Protein 4QTT (pdb70)

Secondary structure (DSSP, 8-state):
-BHHHHTTB----GGGTT-GGGSS-EE-TTTPEEEE-TTS---HHHHHHHGGG--HHHHHHHHHHTT---S-SS-----SSGGG--HHHHHHHHHHHHHHTSEEEEEEEEE-TTT--EEEEETTEEE-----/----HHHHHHHHHHHHHHHHHHH-PPSS-EEEEET-TTSHHHHHHHHHH--EEEEEES-HHHHHHHHTTT-SSEEEE--GGG---B-TT-EEEEEEES-GGG---HHHHHHHHHHHHHHHEEEEEEEEEEE--SSHHHHHHHHHHHHHHT-EEEEEEESTT-TTT-EEEEEEE-/-BHHHHTTB----GGGTT-TTSSS-EE-TTT-EEEE-TTS---HHHHHHHGGGS-HHHHHHHHHHTT---S-SSPPP--SSGGG--HHHHHHHHHHHIIIIIEEEEEEEEE-TTT--EEEEETTEEE----GGG-/--HHHHHHHHHHHHHHHHHTPPSS-EEEEET-TTSHHHHHHHHHH--EEEEEES-HHHHHHHHHTT-SSEEEE--GGG---B-TT-EEEEEEES-TTT--HHHHHHHHHHHHHHHEEEEEEEEEEE----HHHHHHHHHHHHHHT-EEEEEEESTT-TTT-EEEEEEE--

Solvent-accessible surface area: 27752 Å² total

Structure (mmCIF, N/CA/C/O backbone):
data_4QTT
#
_entry.id   4QTT
#
_cell.length_a   74.420
_cell.length_b   53.880
_cell.length_c   83.760
_cell.angle_alpha   90.00
_cell.angle_beta   95.32
_cell.angle_gamma   90.00
#
_symmetry.space_group_name_H-M   'P 1 21 1'
#
loop_
_entity.id
_entity.type
_entity.pdbx_description
1 polymer 'Multifunctional methyltransferase subunit TRM112'
2 polymer 'Putative methyltransferase BUD23'
3 non-polymer 'ZINC ION'
4 non-polymer 1,2-ETHANEDIOL
5 non-polymer 'DODECAETHYLENE GLYCOL'
6 water water
#
loop_
_atom_site.group_PDB
_atom_site.id
_atom_site.type_symbol
_atom_site.label_atom_id
_atom_site.label_alt_id
_atom_site.label_comp_id
_atom_site.label_asym_id
_atom_site.label_entity_id
_atom_site.label_seq_id
_atom_site.pdbx_PDB_ins_code
_atom_site.Cartn_x
_atom_site.Cartn_y
_atom_site.Cartn_z
_atom_site.occupancy
_atom_site.B_iso_or_equiv
_atom_site.auth_seq_id
_atom_site.auth_comp_id
_atom_site.auth_asym_id
_atom_site.auth_atom_id
_atom_site.pdbx_PDB_model_num
ATOM 1 N N . MET A 1 1 ? -62.479 7.779 44.957 1.00 36.95 1 MET A N 1
ATOM 2 C CA . MET A 1 1 ? -62.512 8.126 43.532 1.00 39.37 1 MET A CA 1
ATOM 3 C C . MET A 1 1 ? -62.387 9.640 43.360 1.00 40.07 1 MET A C 1
ATOM 4 O O . MET A 1 1 ? -63.229 10.396 43.847 1.00 40.59 1 MET A O 1
ATOM 9 N N . LYS A 1 2 ? -61.337 10.077 42.669 1.00 36.97 2 LYS A N 1
ATOM 10 C CA . LYS A 1 2 ? -61.051 11.510 42.513 1.00 34.72 2 LYS A CA 1
ATOM 11 C C . LYS A 1 2 ? -62.103 12.228 41.676 1.00 31.83 2 LYS A C 1
ATOM 12 O O . LYS A 1 2 ? -62.716 11.638 40.776 1.00 31.82 2 LYS A O 1
ATOM 18 N N . PHE A 1 3 ? -62.308 13.513 41.955 1.00 33.33 3 PHE A N 1
ATOM 19 C CA . PHE A 1 3 ? -63.224 14.314 41.134 1.00 30.92 3 PHE A CA 1
ATOM 20 C C . PHE A 1 3 ? -62.850 14.221 39.643 1.00 29.38 3 PHE A C 1
ATOM 21 O O . PHE A 1 3 ? -63.728 14.116 38.784 1.00 33.03 3 PHE A O 1
ATOM 29 N N . LEU A 1 4 ? -61.553 14.219 39.336 1.00 32.12 4 LEU A N 1
ATOM 30 C CA . LEU A 1 4 ? -61.103 14.084 37.946 1.00 32.24 4 LEU A CA 1
ATOM 31 C C . LEU A 1 4 ? -61.751 12.883 37.253 1.00 29.99 4 LEU A C 1
ATOM 32 O O . LEU A 1 4 ? -62.229 12.981 36.102 1.00 29.40 4 LEU A O 1
ATOM 37 N N . THR A 1 5 ? -61.791 11.764 37.963 1.00 27.36 5 THR A N 1
ATOM 38 C CA . THR A 1 5 ? -62.363 10.531 37.420 1.00 31.46 5 THR A CA 1
ATOM 39 C C . THR A 1 5 ? -63.839 10.717 37.012 1.00 29.86 5 THR A C 1
ATOM 40 O O . THR A 1 5 ? -64.304 10.107 36.043 1.00 30.12 5 THR A O 1
ATOM 44 N N . THR A 1 6 ? -64.570 11.566 37.738 1.00 28.91 6 THR A N 1
ATOM 45 C CA . THR A 1 6 ? -65.977 11.831 37.394 1.00 34.63 6 THR A CA 1
ATOM 46 C C . THR A 1 6 ? -66.075 12.441 35.996 1.00 33.86 6 THR A C 1
ATOM 47 O O . THR A 1 6 ? -67.103 12.330 35.326 1.00 33.67 6 THR A O 1
ATOM 51 N N . ASN A 1 7 ? -64.991 13.071 35.552 1.00 28.51 7 ASN A N 1
ATOM 52 C CA . ASN A 1 7 ? -65.002 13.726 34.253 1.00 31.81 7 ASN A CA 1
ATOM 53 C C . ASN A 1 7 ? -64.678 12.793 33.093 1.00 31.49 7 ASN A C 1
ATOM 54 O O . ASN A 1 7 ? -64.624 13.224 31.927 1.00 29.35 7 ASN A O 1
ATOM 59 N N . PHE A 1 8 ? -64.472 11.510 33.387 1.00 28.53 8 PHE A N 1
ATOM 60 C CA . PHE A 1 8 ? -64.236 10.561 32.305 1.00 28.82 8 PHE A CA 1
ATOM 61 C C . PHE A 1 8 ? -65.060 9.285 32.425 1.00 29.08 8 PHE A C 1
ATOM 62 O O . PHE A 1 8 ? -65.325 8.627 31.416 1.00 27.60 8 PHE A O 1
ATOM 70 N N . LEU A 1 9 ? -65.450 8.933 33.649 1.00 28.54 9 LEU A N 1
ATOM 71 C CA . LEU A 1 9 ? -66.231 7.722 33.869 1.00 27.83 9 LEU A CA 1
ATOM 72 C C . LEU A 1 9 ? -67.652 7.871 33.315 1.00 29.44 9 LEU A C 1
ATOM 73 O O . LEU A 1 9 ? -68.343 8.859 33.601 1.00 31.40 9 LEU A O 1
ATOM 78 N N . LYS A 1 10 ? -68.072 6.884 32.534 1.00 28.76 10 LYS A N 1
ATOM 79 C CA . LYS A 1 10 ? -69.407 6.883 31.945 1.00 33.34 10 LYS A CA 1
ATOM 80 C C . LYS A 1 10 ? -70.131 5.610 32.346 1.00 36.49 10 LYS A C 1
ATOM 81 O O . LYS A 1 10 ? -69.546 4.737 33.006 1.00 32.72 10 LYS A O 1
ATOM 87 N N . CYS A 1 11 ? -71.393 5.480 31.942 1.00 34.96 11 CYS A N 1
ATOM 88 C CA . CYS A 1 11 ? -72.129 4.263 32.237 1.00 33.55 11 CYS A CA 1
ATOM 89 C C . CYS A 1 11 ? -71.526 3.056 31.538 1.00 32.83 11 CYS A C 1
ATOM 90 O O . CYS A 1 11 ? -71.169 3.100 30.345 1.00 37.12 11 CYS A O 1
ATOM 93 N N . SER A 1 12 ? -71.425 1.965 32.280 1.00 32.40 12 SER A N 1
ATOM 94 C CA . SER A 1 12 ? -70.832 0.743 31.747 1.00 34.37 12 SER A CA 1
ATOM 95 C C . SER A 1 12 ? -71.831 -0.083 30.947 1.00 38.28 12 SER A C 1
ATOM 96 O O . SER A 1 12 ? -71.449 -1.056 30.292 1.00 39.02 12 SER A O 1
ATOM 99 N N . VAL A 1 13 ? -73.110 0.285 31.011 1.00 39.07 13 VAL A N 1
ATOM 100 C CA . VAL A 1 13 ? -74.150 -0.505 30.346 1.00 37.68 13 VAL A CA 1
ATOM 101 C C . VAL A 1 13 ? -74.007 -0.353 28.847 1.00 39.73 13 VAL A C 1
ATOM 102 O O . VAL A 1 13 ? -73.951 0.775 28.340 1.00 37.42 13 VAL A O 1
ATOM 106 N N . LYS A 1 14 ? -73.940 -1.482 28.142 1.00 38.99 14 LYS A N 1
ATOM 107 C CA . LYS A 1 14 ? -73.645 -1.459 26.714 1.00 42.35 14 LYS A CA 1
ATOM 108 C C . LYS A 1 14 ? -74.688 -0.678 25.924 1.00 43.56 14 LYS A C 1
ATOM 109 O O . LYS A 1 14 ? -74.351 0.111 25.028 1.00 39.49 14 LYS A O 1
ATOM 115 N N . ALA A 1 15 ? -75.954 -0.876 26.278 1.00 44.60 15 ALA A N 1
ATOM 116 C CA . ALA A 1 15 ? -77.054 -0.186 25.599 1.00 45.96 15 ALA A CA 1
ATOM 117 C C . ALA A 1 15 ? -76.930 1.340 25.680 1.00 44.45 15 ALA A C 1
ATOM 118 O O . ALA A 1 15 ? -77.556 2.064 24.906 1.00 40.62 15 ALA A O 1
ATOM 120 N N . CYS A 1 16 ? -76.096 1.825 26.596 1.00 42.84 16 CYS A N 1
ATOM 121 C CA . CYS A 1 16 ? -75.904 3.264 26.763 1.00 41.02 16 CYS A CA 1
ATOM 122 C C . CYS A 1 16 ? -74.768 3.871 25.941 1.00 40.96 16 CYS A C 1
ATOM 123 O O . CYS A 1 16 ? -74.599 5.097 25.933 1.00 40.38 16 CYS A O 1
ATOM 126 N N . ASP A 1 17 ? -74.009 3.020 25.253 1.00 38.08 17 ASP A N 1
ATOM 127 C CA . ASP A 1 17 ? -72.813 3.440 24.515 1.00 39.23 17 ASP A CA 1
ATOM 128 C C . ASP A 1 17 ? -72.974 4.730 23.725 1.00 44.04 17 ASP A C 1
ATOM 129 O O . ASP A 1 17 ? -72.114 5.616 23.798 1.00 36.28 17 ASP A O 1
ATOM 134 N N . THR A 1 18 ? -74.079 4.842 22.989 1.00 39.17 18 THR A N 1
ATOM 135 C CA . THR A 1 18 ? -74.261 5.964 22.076 1.00 36.27 18 THR A CA 1
ATOM 136 C C . THR A 1 18 ? -75.236 6.984 22.640 1.00 42.19 18 THR A C 1
ATOM 137 O O . THR A 1 18 ? -75.730 7.847 21.906 1.00 41.35 18 THR A O 1
ATOM 141 N N . SER A 1 19 ? -75.513 6.884 23.937 1.00 38.81 19 SER A N 1
ATOM 142 C CA . SER A 1 19 ? -76.386 7.851 24.597 1.00 41.93 19 SER A CA 1
ATOM 143 C C . SER A 1 19 ? -75.621 9.054 25.133 1.00 45.21 19 SER A C 1
ATOM 144 O O . SER A 1 19 ? -74.661 8.892 25.905 1.00 35.99 19 SER A O 1
ATOM 147 N N . ASN A 1 20 ? -76.077 10.249 24.754 1.00 39.87 20 ASN A N 1
ATOM 148 C CA . ASN A 1 20 ? -75.556 11.503 25.287 1.00 43.58 20 ASN A CA 1
ATOM 149 C C . ASN A 1 20 ? -75.671 11.591 26.804 1.00 40.82 20 ASN A C 1
ATOM 150 O O . ASN A 1 20 ? -74.974 12.382 27.430 1.00 39.20 20 ASN A O 1
ATOM 155 N N . ASP A 1 21 ? -76.564 10.797 27.393 1.00 35.30 21 ASP A N 1
ATOM 156 C CA . ASP A 1 21 ? -76.759 10.857 28.843 1.00 42.96 21 ASP A CA 1
ATOM 157 C C . ASP A 1 21 ? -76.006 9.772 29.631 1.00 39.13 21 ASP A C 1
ATOM 158 O O . ASP A 1 21 ? -76.268 9.578 30.822 1.00 40.92 21 ASP A O 1
ATOM 163 N N . ASN A 1 22 ? -75.066 9.085 28.971 1.00 40.80 22 ASN A N 1
ATOM 164 C CA . ASN A 1 22 ? -74.231 8.080 29.654 1.00 37.73 22 ASN A CA 1
ATOM 165 C C . ASN A 1 22 ? -73.077 8.732 30.409 1.00 40.50 22 ASN A C 1
ATOM 166 O O . ASN A 1 22 ? -72.364 8.070 31.173 1.00 35.64 22 ASN A O 1
ATOM 171 N N . PHE A 1 23 ? -72.913 10.034 30.174 1.00 35.23 23 PHE A N 1
ATOM 172 C CA . PHE A 1 23 ? -71.852 10.813 30.769 1.00 34.81 23 PHE A CA 1
ATOM 173 C C . PHE A 1 23 ? -72.271 12.279 30.839 1.00 36.94 23 PHE A C 1
ATOM 174 O O . PHE A 1 23 ? -72.847 12.801 29.883 1.00 40.74 23 PHE A O 1
ATOM 182 N N . PRO A 1 24 ? -71.985 12.954 31.967 1.00 37.26 24 PRO A N 1
ATOM 183 C CA . PRO A 1 24 ? -71.394 12.334 33.160 1.00 33.81 24 PRO A CA 1
ATOM 184 C C . PRO A 1 24 ? -72.461 11.599 33.966 1.00 41.32 24 PRO A C 1
ATOM 185 O O . PRO A 1 24 ? -73.656 11.799 33.733 1.00 36.36 24 PRO A O 1
ATOM 189 N N . LEU A 1 25 ? -72.025 10.738 34.883 1.00 37.95 25 LEU A N 1
ATOM 190 C CA . LEU A 1 25 ? -72.936 10.097 35.818 1.00 37.48 25 LEU A CA 1
ATOM 191 C C . LEU A 1 25 ? -73.513 11.173 36.741 1.00 32.76 25 LEU A C 1
ATOM 192 O O . LEU A 1 25 ? -72.972 12.277 36.840 1.00 37.26 25 LEU A O 1
ATOM 197 N N . GLN A 1 26 ? -74.618 10.853 37.407 1.00 41.26 26 GLN A N 1
ATOM 198 C CA . GLN A 1 26 ? -75.278 11.804 38.296 1.00 42.36 26 GLN A CA 1
ATOM 199 C C . GLN A 1 26 ? -74.974 11.415 39.731 1.00 42.42 26 GLN A C 1
ATOM 200 O O . GLN A 1 26 ? -75.418 10.376 40.204 1.00 40.04 26 GLN A O 1
ATOM 206 N N . TYR A 1 27 ? -74.216 12.256 40.419 1.00 41.92 27 TYR A N 1
ATOM 207 C CA . TYR A 1 27 ? -73.722 11.934 41.752 1.00 48.00 27 TYR A CA 1
ATOM 208 C C . TYR A 1 27 ? -74.701 12.416 42.817 1.00 50.98 27 TYR A C 1
ATOM 209 O O . TYR A 1 27 ? -75.250 13.507 42.699 1.00 50.39 27 TYR A O 1
ATOM 218 N N . ASP A 1 28 ? -74.952 11.580 43.827 1.00 52.19 28 ASP A N 1
ATOM 219 C CA . ASP A 1 28 ? -75.918 11.913 44.878 1.00 52.14 28 ASP A CA 1
ATOM 220 C C . ASP A 1 28 ? -75.277 12.774 45.956 1.00 57.70 28 ASP A C 1
ATOM 221 O O . ASP A 1 28 ? -74.458 12.290 46.747 1.00 55.92 28 ASP A O 1
ATOM 226 N N . GLY A 1 29 ? -75.666 14.045 45.993 1.00 52.53 29 GLY A N 1
ATOM 227 C CA . GLY A 1 29 ? -75.111 14.987 46.948 1.00 55.35 29 GLY A CA 1
ATOM 228 C C . GLY A 1 29 ? -75.367 14.638 48.405 1.00 56.66 29 GLY A C 1
ATOM 229 O O . GLY A 1 29 ? -74.624 15.065 49.292 1.00 58.79 29 GLY A O 1
ATOM 230 N N . SER A 1 30 ? -76.405 13.850 48.657 1.00 54.78 30 SER A N 1
ATOM 231 C CA . SER A 1 30 ? -76.783 13.510 50.024 1.00 57.17 30 SER A CA 1
ATOM 232 C C . SER A 1 30 ? -76.091 12.242 50.522 1.00 60.01 30 SER A C 1
ATOM 233 O O . SER A 1 30 ? -76.220 11.875 51.691 1.00 59.05 30 SER A O 1
ATOM 236 N N . LYS A 1 31 ? -75.374 11.568 49.626 1.00 61.22 31 LYS A N 1
ATOM 237 C CA . LYS A 1 31 ? -74.738 10.290 49.949 1.00 61.16 31 LYS A CA 1
ATOM 238 C C . LYS A 1 31 ? -73.216 10.373 49.854 1.00 58.65 31 LYS A C 1
ATOM 239 O O . LYS A 1 31 ? -72.496 9.634 50.534 1.00 58.92 31 LYS A O 1
ATOM 245 N N . CYS A 1 32 ? -72.731 11.266 48.999 1.00 55.33 32 CYS A N 1
ATOM 246 C CA . CYS A 1 32 ? -71.305 11.328 48.706 1.00 54.05 32 CYS A CA 1
ATOM 247 C C . CYS A 1 32 ? -70.550 12.081 49.786 1.00 55.34 32 CYS A C 1
ATOM 248 O O . CYS A 1 32 ? -70.798 13.270 50.019 1.00 56.31 32 CYS A O 1
ATOM 251 N N . GLN A 1 33 ? -69.638 11.370 50.446 1.00 52.92 33 GLN A N 1
ATOM 252 C CA . GLN A 1 33 ? -68.792 11.944 51.479 1.00 46.85 33 GLN A CA 1
ATOM 253 C C . GLN A 1 33 ? -67.438 12.261 50.861 1.00 50.21 33 GLN A C 1
ATOM 254 O O . GLN A 1 33 ? -66.771 11.376 50.316 1.00 47.35 33 GLN A O 1
ATOM 260 N N . LEU A 1 34 ? -67.028 13.522 50.935 1.00 47.43 34 LEU A N 1
ATOM 261 C CA . LEU A 1 34 ? -65.831 13.947 50.233 1.00 46.81 34 LEU A CA 1
ATOM 262 C C . LEU A 1 34 ? -64.605 13.937 51.130 1.00 51.64 34 LEU A C 1
ATOM 263 O O . LEU A 1 34 ? -64.703 14.115 52.344 1.00 51.97 34 LEU A O 1
ATOM 268 N N . VAL A 1 35 ? -63.448 13.741 50.513 1.00 47.66 35 VAL A N 1
ATOM 269 C CA . VAL A 1 35 ? -62.183 13.751 51.230 1.00 50.97 35 VAL A CA 1
ATOM 270 C C . VAL A 1 35 ? -61.180 14.612 50.469 1.00 49.65 35 VAL A C 1
ATOM 271 O O . VAL A 1 35 ? -61.080 14.517 49.242 1.00 48.87 35 VAL A O 1
ATOM 275 N N . GLN A 1 36 ? -60.465 15.475 51.188 1.00 52.06 36 GLN A N 1
ATOM 276 C CA . GLN A 1 36 ? -59.340 16.192 50.597 1.00 55.01 36 GLN A CA 1
ATOM 277 C C . GLN A 1 36 ? -58.030 15.474 50.922 1.00 59.96 36 GLN A C 1
ATOM 278 O O . GLN A 1 36 ? -57.690 15.287 52.096 1.00 65.76 36 GLN A O 1
ATOM 284 N N . ASP A 1 37 ? -57.302 15.066 49.882 1.00 54.94 37 ASP A N 1
ATOM 285 C CA . ASP A 1 37 ? -56.014 14.396 50.056 1.00 57.29 37 ASP A CA 1
ATOM 286 C C . ASP A 1 37 ? -54.859 15.293 49.600 1.00 58.19 37 ASP A C 1
ATOM 287 O O . ASP A 1 37 ? -54.541 15.373 48.402 1.00 57.46 37 ASP A O 1
ATOM 292 N N . GLU A 1 38 ? -54.218 15.948 50.563 1.00 52.08 38 GLU A N 1
ATOM 293 C CA . GLU A 1 38 ? -53.134 16.877 50.266 1.00 51.70 38 GLU A CA 1
ATOM 294 C C . GLU A 1 38 ? -51.824 16.162 49.882 1.00 54.64 38 GLU A C 1
ATOM 295 O O . GLU A 1 38 ? -50.852 16.804 49.482 1.00 49.42 38 GLU A O 1
ATOM 301 N N . SER A 1 39 ? -51.804 14.836 49.984 1.00 50.36 39 SER A N 1
ATOM 302 C CA . SER A 1 39 ? -50.577 14.072 49.743 1.00 54.51 39 SER A CA 1
ATOM 303 C C . SER A 1 39 ? -50.167 14.048 48.270 1.00 48.12 39 SER A C 1
ATOM 304 O O . SER A 1 39 ? -48.987 13.894 47.954 1.00 47.81 39 SER A O 1
ATOM 307 N N . ILE A 1 40 ? -51.138 14.185 47.372 1.00 44.01 40 ILE A N 1
ATOM 308 C CA . ILE A 1 40 ? -50.826 14.185 45.944 1.00 43.24 40 ILE A CA 1
ATOM 309 C C . ILE A 1 40 ? -50.293 15.548 45.534 1.00 46.82 40 ILE A C 1
ATOM 310 O O . ILE A 1 40 ? -51.048 16.537 45.483 1.00 39.47 40 ILE A O 1
ATOM 315 N N . GLU A 1 41 ? -48.993 15.586 45.246 1.00 44.76 41 GLU A N 1
ATOM 316 C CA . GLU A 1 41 ? -48.301 16.833 44.937 1.00 44.62 41 GLU A CA 1
ATOM 317 C C . GLU A 1 41 ? -48.836 17.541 43.699 1.00 42.01 41 GLU A C 1
ATOM 318 O O . GLU A 1 41 ? -49.240 16.902 42.725 1.00 34.44 41 GLU A O 1
ATOM 324 N N . PHE A 1 42 ? -48.839 18.869 43.762 1.00 40.20 42 PHE A N 1
ATOM 325 C CA . PHE A 1 42 ? -49.146 19.714 42.615 1.00 39.08 42 PHE A CA 1
ATOM 326 C C . PHE A 1 42 ? -48.371 19.241 41.377 1.00 38.24 42 PHE A C 1
ATOM 327 O O . PHE A 1 42 ? -47.133 19.112 41.411 1.00 36.75 42 PHE A O 1
ATOM 335 N N . ASN A 1 43 ? -49.108 18.952 40.304 1.00 30.79 43 ASN A N 1
ATOM 336 C CA . ASN A 1 43 ? -48.524 18.456 39.063 1.00 33.82 43 ASN A CA 1
ATOM 337 C C . ASN A 1 43 ? -49.016 19.310 37.901 1.00 32.28 43 ASN A C 1
ATOM 338 O O . ASN A 1 43 ? -49.988 18.954 37.225 1.00 30.39 43 ASN A O 1
ATOM 343 N N . PRO A 1 44 ? -48.369 20.465 37.682 1.00 33.81 44 PRO A N 1
ATOM 344 C CA . PRO A 1 44 ? -48.881 21.361 36.638 1.00 33.22 44 PRO A CA 1
ATOM 345 C C . PRO A 1 44 ? -48.669 20.818 35.224 1.00 28.49 44 PRO A C 1
ATOM 346 O O . PRO A 1 44 ? -49.463 21.148 34.347 1.00 27.42 44 PRO A O 1
ATOM 350 N N . GLU A 1 45 ? -47.648 19.990 35.000 1.00 26.78 45 GLU A N 1
ATOM 351 C CA . GLU A 1 45 ? -47.498 19.392 33.670 1.00 29.18 45 GLU A CA 1
ATOM 352 C C . GLU A 1 45 ? -48.675 18.484 33.333 1.00 27.67 45 GLU A C 1
ATOM 353 O O . GLU A 1 45 ? -49.214 18.531 32.214 1.00 26.51 45 GLU A O 1
ATOM 359 N N . PHE A 1 46 ? -49.083 17.655 34.290 1.00 28.12 46 PHE A N 1
ATOM 360 C CA . PHE A 1 46 ? -50.239 16.800 34.039 1.00 30.01 46 PHE A CA 1
ATOM 361 C C . PHE A 1 46 ? -51.474 17.639 33.681 1.00 29.21 46 PHE A C 1
ATOM 362 O O . PHE A 1 46 ? -52.182 17.340 32.716 1.00 27.86 46 PHE A O 1
ATOM 370 N N . LEU A 1 47 ? -51.729 18.688 34.459 1.00 30.08 47 LEU A N 1
ATOM 371 C CA . LEU A 1 47 ? -52.910 19.534 34.240 1.00 31.77 47 LEU A CA 1
ATOM 372 C C . LEU A 1 47 ? -52.880 20.186 32.858 1.00 28.55 47 LEU A C 1
ATOM 373 O O . LEU A 1 47 ? -53.895 20.204 32.140 1.00 27.29 47 LEU A O 1
ATOM 378 N N . LEU A 1 48 ? -51.725 20.721 32.465 1.00 28.68 48 LEU A N 1
ATOM 379 C CA . LEU A 1 48 ? -51.602 21.266 31.104 1.00 31.40 48 LEU A CA 1
ATOM 380 C C . LEU A 1 48 ? -51.874 20.185 30.060 1.00 32.73 48 LEU A C 1
ATOM 381 O O . LEU A 1 48 ? -52.482 20.453 29.009 1.00 32.16 48 LEU A O 1
ATOM 386 N N . ASN A 1 49 ? -51.453 18.952 30.355 1.00 26.88 49 ASN A N 1
ATOM 387 C CA . ASN A 1 49 ? -51.627 17.864 29.396 1.00 30.70 49 ASN A CA 1
ATOM 388 C C . ASN A 1 49 ? -53.082 17.442 29.314 1.00 29.78 49 ASN A C 1
ATOM 389 O O . ASN A 1 49 ? -53.529 16.939 28.288 1.00 33.89 49 ASN A O 1
ATOM 394 N N . ILE A 1 50 ? -53.822 17.621 30.402 1.00 28.86 50 ILE A N 1
ATOM 395 C CA . ILE A 1 50 ? -55.178 17.070 30.445 1.00 29.83 50 ILE A CA 1
ATOM 396 C C . ILE A 1 50 ? -56.279 18.067 30.062 1.00 30.64 50 ILE A C 1
ATOM 397 O O . ILE A 1 50 ? -57.363 17.661 29.610 1.00 28.50 50 ILE A O 1
ATOM 402 N N . VAL A 1 51 ? -55.999 19.361 30.223 1.00 28.53 51 VAL A N 1
ATOM 403 C CA . VAL A 1 51 ? -57.057 20.377 30.202 1.00 32.04 51 VAL A CA 1
ATOM 404 C C . VAL A 1 51 ? -57.890 20.395 28.909 1.00 33.42 51 VAL A C 1
ATOM 405 O O . VAL A 1 51 ? -59.123 20.558 28.960 1.00 31.02 51 VAL A O 1
ATOM 409 N N . ASP A 1 52 ? -57.247 20.200 27.760 1.00 33.47 52 ASP A N 1
ATOM 410 C CA . ASP A 1 52 ? -57.991 20.229 26.494 1.00 31.43 52 ASP A CA 1
ATOM 411 C C . ASP A 1 52 ? -59.040 19.124 26.475 1.00 37.52 52 ASP A C 1
ATOM 412 O O . ASP A 1 52 ? -60.107 19.299 25.912 1.00 32.43 52 ASP A O 1
ATOM 417 N N . ARG A 1 53 ? -58.734 17.992 27.107 1.00 29.33 53 ARG A N 1
ATOM 418 C CA . ARG A 1 53 ? -59.654 16.850 27.140 1.00 33.71 53 ARG A CA 1
ATOM 419 C C . ARG A 1 53 ? -60.782 16.989 28.157 1.00 29.39 53 ARG A C 1
ATOM 420 O O . ARG A 1 53 ? -61.793 16.269 28.078 1.00 32.51 53 ARG A O 1
ATOM 428 N N . VAL A 1 54 ? -60.589 17.858 29.147 1.00 29.31 54 VAL A N 1
ATOM 429 C CA . VAL A 1 54 ? -61.557 17.967 30.247 1.00 27.94 54 VAL A CA 1
ATOM 430 C C . VAL A 1 54 ? -62.868 18.522 29.697 1.00 35.95 54 VAL A C 1
ATOM 431 O O . VAL A 1 54 ? -62.850 19.443 28.872 1.00 32.02 54 VAL A O 1
ATOM 435 N N . ASP A 1 55 ? -63.993 17.938 30.118 1.00 31.81 55 ASP A N 1
ATOM 436 C CA . ASP A 1 55 ? -65.308 18.394 29.672 1.00 36.18 55 ASP A CA 1
ATOM 437 C C . ASP A 1 55 ? -65.854 19.366 30.718 1.00 35.34 55 ASP A C 1
ATOM 438 O O . ASP A 1 55 ? -66.466 18.951 31.710 1.00 34.02 55 ASP A O 1
ATOM 443 N N . TRP A 1 56 ? -65.611 20.655 30.513 1.00 33.22 56 TRP A N 1
ATOM 444 C CA . TRP A 1 56 ? -65.994 21.659 31.510 1.00 38.01 56 TRP A CA 1
ATOM 445 C C . TRP A 1 56 ? -67.465 21.608 31.953 1.00 36.14 56 TRP A C 1
ATOM 446 O O . TRP A 1 56 ? -67.731 21.634 33.158 1.00 35.00 56 TRP A O 1
ATOM 457 N N . PRO A 1 57 ? -68.421 21.541 30.995 1.00 38.64 57 PRO A N 1
ATOM 458 C CA . PRO A 1 57 ? -69.826 21.457 31.429 1.00 43.50 57 PRO A CA 1
ATOM 459 C C . PRO A 1 57 ? -70.049 20.300 32.398 1.00 40.44 57 PRO A C 1
ATOM 460 O O . PRO A 1 57 ? -70.807 20.446 33.365 1.00 39.45 57 PRO A O 1
ATOM 464 N N . ALA A 1 58 ? -69.380 19.173 32.148 1.00 38.31 58 ALA A N 1
ATOM 465 C CA . ALA A 1 58 ? -69.465 18.018 33.042 1.00 40.69 58 ALA A CA 1
ATOM 466 C C . ALA A 1 58 ? -68.810 18.285 34.403 1.00 32.54 58 ALA A C 1
ATOM 467 O O . ALA A 1 58 ? -69.280 17.786 35.428 1.00 38.53 58 ALA A O 1
ATOM 469 N N . VAL A 1 59 ? -67.715 19.042 34.418 1.00 33.36 59 VAL A N 1
ATOM 470 C CA . VAL A 1 59 ? -67.117 19.459 35.685 1.00 34.66 59 VAL A CA 1
ATOM 471 C C . VAL A 1 59 ? -68.136 20.269 36.486 1.00 38.37 59 VAL A C 1
ATOM 472 O O . VAL A 1 59 ? -68.356 20.022 37.681 1.00 38.31 59 VAL A O 1
ATOM 476 N N . LEU A 1 60 ? -68.769 21.229 35.815 1.00 38.95 60 LEU A N 1
ATOM 477 C CA . LEU A 1 60 ? -69.710 22.125 36.481 1.00 43.65 60 LEU A CA 1
ATOM 478 C C . LEU A 1 60 ? -70.875 21.333 37.048 1.00 37.88 60 LEU A C 1
ATOM 479 O O . LEU A 1 60 ? -71.249 21.516 38.215 1.00 40.95 60 LEU A O 1
ATOM 484 N N . THR A 1 61 ? -71.420 20.427 36.240 1.00 38.68 61 THR A N 1
ATOM 485 C CA . THR A 1 61 ? -72.560 19.622 36.674 1.00 40.68 61 THR A CA 1
ATOM 486 C C . THR A 1 61 ? -72.242 18.796 37.921 1.00 42.82 61 THR A C 1
ATOM 487 O O . THR A 1 61 ? -72.953 18.871 38.924 1.00 44.36 61 THR A O 1
ATOM 491 N N . VAL A 1 62 ? -71.177 18.000 37.858 1.00 42.37 62 VAL A N 1
ATOM 492 C CA . VAL A 1 62 ? -70.821 17.147 38.991 1.00 39.18 62 VAL A CA 1
ATOM 493 C C . VAL A 1 62 ? -70.460 17.956 40.246 1.00 42.07 62 VAL A C 1
ATOM 494 O O . VAL A 1 62 ? -70.877 17.605 41.353 1.00 45.34 62 VAL A O 1
ATOM 498 N N . ALA A 1 63 ? -69.703 19.039 40.076 1.00 42.76 63 ALA A N 1
ATOM 499 C CA . ALA A 1 63 ? -69.323 19.885 41.214 1.00 46.91 63 ALA A CA 1
ATOM 500 C C . ALA A 1 63 ? -70.541 20.523 41.898 1.00 51.31 63 ALA A C 1
ATOM 501 O O . ALA A 1 63 ? -70.587 20.635 43.129 1.00 52.67 63 ALA A O 1
ATOM 503 N N . ALA A 1 64 ? -71.519 20.941 41.098 1.00 48.64 64 ALA A N 1
ATOM 504 C CA . ALA A 1 64 ? -72.759 21.488 41.641 1.00 49.17 64 ALA A CA 1
ATOM 505 C C . ALA A 1 64 ? -73.530 20.409 42.405 1.00 51.42 64 ALA A C 1
ATOM 506 O O . ALA A 1 64 ? -74.052 20.668 43.488 1.00 51.42 64 ALA A O 1
ATOM 508 N N . GLU A 1 65 ? -73.587 19.197 41.850 1.00 49.64 65 GLU A N 1
ATOM 509 C CA . GLU A 1 65 ? -74.221 18.072 42.533 1.00 50.91 65 GLU A CA 1
ATOM 510 C C . GLU A 1 65 ? -73.555 17.791 43.880 1.00 50.84 65 GLU A C 1
ATOM 511 O O . GLU A 1 65 ? -74.184 17.255 44.796 1.00 53.00 65 GLU A O 1
ATOM 517 N N . LEU A 1 66 ? -72.276 18.143 43.989 1.00 48.17 66 LEU A N 1
ATOM 518 C CA . LEU A 1 66 ? -71.511 17.885 45.204 1.00 50.18 66 LEU A CA 1
ATOM 519 C C . LEU A 1 66 ? -71.431 19.137 46.073 1.00 54.20 66 LEU A C 1
ATOM 520 O O . LEU A 1 66 ? -70.646 19.196 47.027 1.00 52.49 66 LEU A O 1
ATOM 525 N N . GLY A 1 67 ? -72.238 20.140 45.732 1.00 51.17 67 GLY A N 1
ATOM 526 C CA . GLY A 1 67 ? -72.346 21.333 46.553 1.00 55.61 67 GLY A CA 1
ATOM 527 C C . GLY A 1 67 ? -71.316 22.419 46.297 1.00 58.48 67 GLY A C 1
ATOM 528 O O . GLY A 1 67 ? -71.133 23.311 47.132 1.00 64.07 67 GLY A O 1
ATOM 529 N N . ASN A 1 68 ? -70.635 22.358 45.156 1.00 56.63 68 ASN A N 1
ATOM 530 C CA . ASN A 1 68 ? -69.744 23.450 44.766 1.00 57.07 68 ASN A CA 1
ATOM 531 C C . ASN A 1 68 ? -70.240 24.156 43.501 1.00 61.97 68 ASN A C 1
ATOM 532 O O . ASN A 1 68 ? -70.235 23.577 42.411 1.00 58.89 68 ASN A O 1
ATOM 537 N N . ASN A 1 69 ? -70.675 25.405 43.661 1.00 59.69 69 ASN A N 1
ATOM 538 C CA . ASN A 1 69 ? -71.123 26.211 42.534 1.00 60.67 69 ASN A CA 1
ATOM 539 C C . ASN A 1 69 ? -70.254 27.452 42.400 1.00 61.39 69 ASN A C 1
ATOM 540 O O . ASN A 1 69 ? -70.602 28.395 41.685 1.00 63.20 69 ASN A O 1
ATOM 545 N N . ALA A 1 70 ? -69.118 27.439 43.091 1.00 59.39 70 ALA A N 1
ATOM 546 C CA . ALA A 1 70 ? -68.193 28.562 43.069 1.00 60.61 70 ALA A CA 1
ATOM 547 C C . ALA A 1 70 ? -67.144 28.406 41.963 1.00 60.79 70 ALA A C 1
ATOM 548 O O . ALA A 1 70 ? -65.981 28.775 42.144 1.00 62.41 70 ALA A O 1
ATOM 550 N N . LEU A 1 71 ? -67.561 27.868 40.819 1.00 52.19 71 LEU A N 1
ATOM 551 C CA . LEU A 1 71 ? -66.656 27.633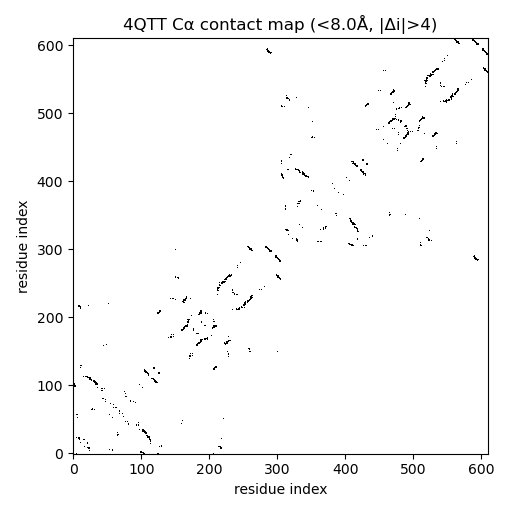 39.697 1.00 49.83 71 LEU A CA 1
ATOM 552 C C . LEU A 1 71 ? -66.951 28.574 38.525 1.00 48.20 71 LEU A C 1
ATOM 553 O O . LEU A 1 71 ? -68.104 28.906 38.268 1.00 51.19 71 LEU A O 1
ATOM 558 N N . PRO A 1 72 ? -65.907 28.981 37.790 1.00 49.43 72 PRO A N 1
ATOM 559 C CA . PRO A 1 72 ? -66.099 29.795 36.582 1.00 47.62 72 PRO A CA 1
ATOM 560 C C . PRO A 1 72 ? -66.897 29.037 35.513 1.00 50.67 72 PRO A C 1
ATOM 561 O O . PRO A 1 72 ? -66.713 27.828 35.335 1.00 44.73 72 PRO A O 1
ATOM 565 N N . PRO A 1 73 ? -67.790 29.742 34.805 1.00 50.18 73 PRO A N 1
ATOM 566 C CA . PRO A 1 73 ? -68.678 29.086 33.837 1.00 47.05 73 PRO A CA 1
ATOM 567 C C . PRO A 1 73 ? -67.934 28.647 32.585 1.00 42.91 73 PRO A C 1
ATOM 568 O O . PRO A 1 73 ? -68.456 27.841 31.820 1.00 42.55 73 PRO A O 1
ATOM 572 N N . THR A 1 74 ? -66.729 29.173 32.387 1.00 42.13 74 THR A N 1
ATOM 573 C CA . THR A 1 74 ? -65.929 28.876 31.201 1.00 46.23 74 THR A CA 1
ATOM 574 C C . THR A 1 74 ? -64.652 28.128 31.589 1.00 43.65 74 THR A C 1
ATOM 575 O O . THR A 1 74 ? -64.025 28.462 32.597 1.00 43.09 74 THR A O 1
ATOM 579 N N . LYS A 1 75 ? -64.272 27.115 30.807 1.00 45.31 75 LYS A N 1
ATOM 580 C CA . LYS A 1 75 ? -63.061 26.352 31.122 1.00 43.96 75 LYS A CA 1
ATOM 581 C C . LYS A 1 75 ? -61.827 27.246 31.098 1.00 42.72 75 LYS A C 1
ATOM 582 O O . LYS A 1 75 ? -61.606 27.986 30.132 1.00 45.75 75 LYS A O 1
ATOM 588 N N . PRO A 1 76 ? -61.022 27.183 32.168 1.00 42.12 76 PRO A N 1
ATOM 589 C CA . PRO A 1 76 ? -59.722 27.863 32.196 1.00 42.29 76 PRO A CA 1
ATOM 590 C C . PRO A 1 76 ? -58.843 27.408 31.035 1.00 46.62 76 PRO A C 1
ATOM 591 O O . PRO A 1 76 ? -58.833 26.216 30.693 1.00 43.81 76 PRO A O 1
ATOM 595 N N . SER A 1 77 ? -58.128 28.357 30.436 1.00 40.61 77 SER A N 1
ATOM 596 C CA . SER A 1 77 ? -57.191 28.080 29.357 1.00 40.24 77 SER A CA 1
ATOM 597 C C . SER A 1 77 ? -55.797 28.520 29.800 1.00 39.52 77 SER A C 1
ATOM 598 O O . SER A 1 77 ? -55.666 29.343 30.709 1.00 37.41 77 SER A O 1
ATOM 601 N N . PHE A 1 78 ? -54.763 27.976 29.167 1.00 35.33 78 PHE A N 1
ATOM 602 C CA . PHE A 1 78 ? -53.396 28.178 29.634 1.00 38.20 78 PHE A CA 1
ATOM 603 C C . PHE A 1 78 ? -52.438 28.344 28.475 1.00 35.27 78 PHE A C 1
ATOM 604 O O . PHE A 1 78 ? -52.781 28.003 27.344 1.00 39.72 78 PHE A O 1
ATOM 612 N N . PRO A 1 79 ? -51.223 28.858 28.751 1.00 36.16 79 PRO A N 1
ATOM 613 C CA . PRO A 1 79 ? -50.202 28.838 27.696 1.00 38.33 79 PRO A CA 1
ATOM 614 C C . PRO A 1 79 ? -49.786 27.397 27.424 1.00 43.93 79 PRO A C 1
ATOM 615 O O . PRO A 1 79 ? -50.211 26.505 28.156 1.00 42.78 79 PRO A O 1
ATOM 619 N N . SER A 1 80 ? -48.948 27.182 26.414 1.00 47.24 80 SER A N 1
ATOM 620 C CA . SER A 1 80 ? -48.606 25.834 25.964 1.00 50.73 80 SER A CA 1
ATOM 621 C C . SER A 1 80 ? -47.397 25.245 26.692 1.00 51.38 80 SER A C 1
ATOM 622 O O . SER A 1 80 ? -46.960 24.135 26.373 1.00 56.73 80 SER A O 1
ATOM 625 N N . SER A 1 81 ? -46.855 25.985 27.657 1.00 47.31 81 SER A N 1
ATOM 626 C CA . SER A 1 81 ? -45.623 25.581 28.327 1.00 47.98 81 SER A CA 1
ATOM 627 C C . SER A 1 81 ? -45.569 26.098 29.764 1.00 49.43 81 SER A C 1
ATOM 628 O O . SER A 1 81 ? -46.093 27.179 30.064 1.00 45.09 81 SER A O 1
ATOM 631 N N . ILE A 1 82 ? -44.926 25.328 30.642 1.00 47.14 82 ILE A N 1
ATOM 632 C CA . ILE A 1 82 ? -44.778 25.686 32.058 1.00 43.20 82 ILE A CA 1
ATOM 633 C C . ILE A 1 82 ? -44.165 27.073 32.274 1.00 43.49 82 ILE A C 1
ATOM 634 O O . ILE A 1 82 ? -44.613 27.840 33.131 1.00 45.22 82 ILE A O 1
ATOM 639 N N . GLN A 1 83 ? -43.130 27.388 31.507 1.00 47.22 83 GLN A N 1
ATOM 640 C CA . GLN A 1 83 ? -42.393 28.635 31.716 1.00 51.59 83 GLN A CA 1
ATOM 641 C C . GLN A 1 83 ? -43.231 29.878 31.406 1.00 48.64 83 GLN A C 1
ATOM 642 O O . GLN A 1 83 ? -42.934 30.978 31.887 1.00 50.93 83 GLN A O 1
ATOM 648 N N . GLU A 1 84 ? -44.279 29.701 30.610 1.00 44.69 84 GLU A N 1
ATOM 649 C CA . GLU A 1 84 ? -45.113 30.830 30.214 1.00 47.33 84 GLU A CA 1
ATOM 650 C C . GLU A 1 84 ? -46.227 31.140 31.216 1.00 45.36 84 GLU A C 1
ATOM 651 O O . GLU A 1 84 ? -46.926 32.140 31.080 1.00 45.19 84 GLU A O 1
ATOM 657 N N . LEU A 1 85 ? -46.378 30.295 32.235 1.00 44.57 85 LEU A N 1
ATOM 658 C CA . LEU A 1 85 ? -47.407 30.508 33.259 1.00 43.13 85 LEU A CA 1
ATOM 659 C C . LEU A 1 85 ? -47.203 31.812 34.050 1.00 42.94 85 LEU A C 1
ATOM 660 O O . LEU A 1 85 ? -46.082 32.146 34.430 1.00 40.02 85 LEU A O 1
ATOM 665 N N . THR A 1 86 ? -48.294 32.539 34.288 1.00 41.68 86 THR A N 1
ATOM 666 C CA . THR A 1 86 ? -48.278 33.695 35.180 1.00 42.45 86 THR A CA 1
ATOM 667 C C . THR A 1 86 ? -48.676 33.262 36.585 1.00 45.39 86 THR A C 1
ATOM 668 O O . THR A 1 86 ? -49.148 32.133 36.781 1.00 43.62 86 THR A O 1
ATOM 672 N N . ASP A 1 87 ? -48.506 34.155 37.558 1.00 39.94 87 ASP A N 1
ATOM 673 C CA . ASP A 1 87 ? -48.932 33.867 38.920 1.00 41.03 87 ASP A CA 1
ATOM 674 C C . ASP A 1 87 ? -50.424 33.604 38.969 1.00 44.72 87 ASP A C 1
ATOM 675 O O . ASP A 1 87 ? -50.889 32.771 39.749 1.00 38.97 87 ASP A O 1
ATOM 680 N N . ASP A 1 88 ? -51.177 34.315 38.135 1.00 41.91 88 ASP A N 1
ATOM 681 C CA . ASP A 1 88 ? -52.606 34.053 38.017 1.00 44.07 88 ASP A CA 1
ATOM 682 C C . ASP A 1 88 ? -52.894 32.692 37.387 1.00 39.96 88 ASP A C 1
ATOM 683 O O . ASP A 1 88 ? -53.810 31.996 37.824 1.00 40.02 88 ASP A O 1
ATOM 688 N N . ASP A 1 89 ? -52.137 32.329 36.352 1.00 40.89 89 ASP A N 1
ATOM 689 C CA . ASP A 1 89 ? -52.269 30.999 35.750 1.00 42.34 89 ASP A CA 1
ATOM 690 C C . ASP A 1 89 ? -52.021 29.949 36.832 1.00 38.24 89 ASP A C 1
ATOM 691 O O . ASP A 1 89 ? -52.802 29.008 37.011 1.00 40.06 89 ASP A O 1
ATOM 696 N N . MET A 1 90 ? -50.923 30.144 37.554 1.00 41.63 90 MET A N 1
ATOM 697 C CA . MET A 1 90 ? -50.478 29.222 38.586 1.00 42.10 90 MET A CA 1
ATOM 698 C C . MET A 1 90 ? -51.539 29.016 39.660 1.00 45.75 90 MET A C 1
ATOM 699 O O . MET A 1 90 ? -51.801 27.876 40.071 1.00 40.40 90 MET A O 1
ATOM 704 N N . ALA A 1 91 ? -52.158 30.111 40.103 1.00 39.78 91 ALA A N 1
ATOM 705 C CA . ALA A 1 91 ? -53.189 30.035 41.133 1.00 38.46 91 ALA A CA 1
ATOM 706 C C . ALA A 1 91 ? -54.391 29.239 40.648 1.00 41.21 91 ALA A C 1
ATOM 707 O O . ALA A 1 91 ? -55.000 28.492 41.413 1.00 42.01 91 ALA A O 1
ATOM 709 N N . ILE A 1 92 ? -54.747 29.406 39.377 1.00 40.04 92 ILE A N 1
ATOM 710 C CA . ILE A 1 92 ? -55.899 28.686 38.838 1.00 41.18 92 ILE A CA 1
ATOM 711 C C . ILE A 1 92 ? -55.536 27.205 38.666 1.00 35.78 92 ILE A C 1
ATOM 712 O O . ILE A 1 92 ? -56.335 26.317 38.980 1.00 37.57 92 ILE A O 1
ATOM 717 N N . LEU A 1 93 ? -54.335 26.950 38.149 1.00 32.51 93 LEU A N 1
ATOM 718 C CA . LEU A 1 93 ? -53.831 25.578 38.039 1.00 39.39 93 LEU A CA 1
ATOM 719 C C . LEU A 1 93 ? -53.826 24.914 39.415 1.00 37.87 93 LEU A C 1
ATOM 720 O O . LEU A 1 93 ? -54.210 23.753 39.553 1.00 37.23 93 LEU A O 1
ATOM 725 N N . ASN A 1 94 ? -53.408 25.657 40.436 1.00 38.77 94 ASN A N 1
ATOM 726 C CA . ASN A 1 94 ? -53.464 25.138 41.803 1.00 43.22 94 ASN A CA 1
ATOM 727 C C . ASN A 1 94 ? -54.883 24.834 42.260 1.00 40.53 94 ASN A C 1
ATOM 728 O O . ASN A 1 94 ? -55.123 23.788 42.869 1.00 38.12 94 ASN A O 1
ATOM 733 N N . ASP A 1 95 ? -55.817 25.738 41.968 1.00 39.84 95 ASP A N 1
ATOM 734 C CA . ASP A 1 95 ? -57.227 25.485 42.269 1.00 38.87 95 ASP A CA 1
ATOM 735 C C . ASP A 1 95 ? -57.747 24.265 41.504 1.00 39.74 95 ASP A C 1
ATOM 736 O O . ASP A 1 95 ? -58.508 23.458 42.047 1.00 37.35 95 ASP A O 1
ATOM 741 N N . LEU A 1 96 ? -57.346 24.143 40.240 1.00 37.42 96 LEU A N 1
ATOM 742 C CA . LEU A 1 96 ? -57.678 22.954 39.453 1.00 35.92 96 LEU A CA 1
ATOM 743 C C . LEU A 1 96 ? -57.103 21.693 40.092 1.00 36.23 96 LEU A C 1
ATOM 744 O O . LEU A 1 96 ? -57.785 20.660 40.173 1.00 34.35 96 LEU A O 1
ATOM 749 N N . HIS A 1 97 ? -55.851 21.771 40.538 1.00 32.67 97 HIS A N 1
ATOM 750 C CA . HIS A 1 97 ? -55.238 20.619 41.202 1.00 40.37 97 HIS A CA 1
ATOM 751 C C . HIS A 1 97 ? -56.080 20.144 42.389 1.00 38.27 97 HIS A C 1
ATOM 752 O O . HIS A 1 97 ? -56.426 18.960 42.479 1.00 34.33 97 HIS A O 1
ATOM 759 N N . THR A 1 98 ? -56.412 21.076 43.284 1.00 36.30 98 THR A N 1
ATOM 760 C CA . THR A 1 98 ? -57.216 20.772 44.474 1.00 39.84 98 THR A CA 1
ATOM 761 C C . THR A 1 98 ? -58.562 20.152 44.104 1.00 41.00 98 THR A C 1
ATOM 762 O O . THR A 1 98 ? -58.967 19.124 44.669 1.00 41.46 98 THR A O 1
ATOM 766 N N . LEU A 1 99 ? -59.244 20.794 43.157 1.00 37.59 99 LEU A N 1
ATOM 767 C CA . LEU A 1 99 ? -60.534 20.351 42.650 1.00 41.33 99 LEU A CA 1
ATOM 768 C C . LEU A 1 99 ? -60.459 18.961 42.027 1.00 40.23 99 LEU A C 1
ATOM 769 O O . LEU A 1 99 ? -61.236 18.074 42.385 1.00 38.95 99 LEU A O 1
ATOM 774 N N . LEU A 1 100 ? -59.535 18.782 41.081 1.00 40.04 100 LEU A N 1
ATOM 775 C CA . LEU A 1 100 ? -59.497 17.565 40.266 1.00 39.58 100 LEU A CA 1
ATOM 776 C C . LEU A 1 100 ? -58.753 16.412 40.938 1.00 36.53 100 LEU A C 1
ATOM 777 O O . LEU A 1 100 ? -59.219 15.277 40.926 1.00 38.05 100 LEU A O 1
ATOM 782 N N . LEU A 1 101 ? -57.582 16.697 41.491 1.00 37.40 101 LEU A N 1
ATOM 783 C CA . LEU A 1 101 ? -56.707 15.626 41.977 1.00 35.08 101 LEU A CA 1
ATOM 784 C C . LEU A 1 101 ? -56.875 15.366 43.476 1.00 42.12 101 LEU A C 1
ATOM 785 O O . LEU A 1 101 ? -56.914 14.211 43.906 1.00 36.43 101 LEU A O 1
ATOM 790 N N . GLN A 1 102 ? -56.998 16.434 44.262 1.00 39.88 102 GLN A N 1
ATOM 791 C CA . GLN A 1 102 ? -56.973 16.296 45.722 1.00 44.35 102 GLN A CA 1
ATOM 792 C C . GLN A 1 102 ? -58.335 16.066 46.367 1.00 44.87 102 GLN A C 1
ATOM 793 O O . GLN A 1 102 ? -58.427 15.787 47.567 1.00 42.87 102 GLN A O 1
ATOM 799 N N . THR A 1 103 ? -59.384 16.189 45.569 1.00 34.30 103 THR A N 1
ATOM 800 C CA . THR A 1 103 ? -60.739 15.984 46.054 1.00 39.51 103 THR A CA 1
ATOM 801 C C . THR A 1 103 ? -61.256 14.628 45.578 1.00 41.59 103 THR A C 1
ATOM 802 O O . THR A 1 103 ? -61.210 14.324 44.384 1.00 39.13 103 THR A O 1
ATOM 806 N N . SER A 1 104 ? -61.713 13.797 46.508 1.00 41.09 104 SER A N 1
ATOM 807 C CA . SER A 1 104 ? -62.257 12.495 46.129 1.00 42.61 104 SER A CA 1
ATOM 808 C C . SER A 1 104 ? -63.534 12.132 46.887 1.00 41.95 104 SER A C 1
ATOM 809 O O . SER A 1 104 ? -63.828 12.690 47.945 1.00 40.44 104 SER A O 1
ATOM 812 N N . ILE A 1 105 ? -64.282 11.190 46.325 1.00 39.25 105 ILE A N 1
ATOM 813 C CA . ILE A 1 105 ? -65.467 10.636 46.965 1.00 42.82 105 ILE A CA 1
ATOM 814 C C . ILE A 1 105 ? -65.051 9.339 47.673 1.00 43.73 105 ILE A C 1
ATOM 815 O O . ILE A 1 105 ? -64.640 8.377 47.013 1.00 35.80 105 ILE A O 1
ATOM 820 N N . ALA A 1 106 ? -65.116 9.320 49.007 1.00 40.58 106 ALA A N 1
ATOM 821 C CA . ALA A 1 106 ? -64.725 8.128 49.776 1.00 41.24 106 ALA A CA 1
ATOM 822 C C . ALA A 1 106 ? -65.857 7.105 49.828 1.00 44.35 106 ALA A C 1
ATOM 823 O O . ALA A 1 106 ? -65.646 5.887 49.686 1.00 44.69 106 ALA A O 1
ATOM 825 N N . GLU A 1 107 ? -67.063 7.609 50.061 1.00 43.10 107 GLU A N 1
ATOM 826 C CA . GLU A 1 107 ? -68.261 6.783 50.066 1.00 45.61 107 GLU A CA 1
ATOM 827 C C . GLU A 1 107 ? -69.351 7.568 49.347 1.00 47.82 107 GLU A C 1
ATOM 828 O O . GLU A 1 107 ? -69.464 8.789 49.518 1.00 48.00 107 GLU A O 1
ATOM 834 N N . GLY A 1 108 ? -70.141 6.881 48.532 1.00 43.61 108 GLY A N 1
ATOM 835 C CA . GLY A 1 108 ? -71.226 7.542 47.844 1.00 46.53 108 GLY A CA 1
ATOM 836 C C . GLY A 1 108 ? -71.852 6.666 46.789 1.00 44.78 108 GLY A C 1
ATOM 837 O O . GLY A 1 108 ? -71.632 5.451 46.759 1.00 45.37 108 GLY A O 1
ATOM 838 N N . GLU A 1 109 ? -72.649 7.289 45.926 1.00 45.78 109 GLU A N 1
ATOM 839 C CA . GLU A 1 109 ? -73.278 6.578 44.823 1.00 47.80 109 GLU A CA 1
ATOM 840 C C . GLU A 1 109 ? -73.621 7.529 43.688 1.00 46.91 109 GLU A C 1
ATOM 841 O O . GLU A 1 109 ? -73.721 8.749 43.891 1.00 45.92 109 GLU A O 1
ATOM 847 N N . MET A 1 110 ? -73.786 6.969 42.493 1.00 43.13 110 MET A N 1
ATOM 848 C CA . MET A 1 110 ? -74.126 7.768 41.328 1.00 42.86 110 MET A CA 1
ATOM 849 C C . MET A 1 110 ? -74.866 6.927 40.310 1.00 40.56 110 MET A C 1
ATOM 850 O O . MET A 1 110 ? -74.690 5.709 40.247 1.00 40.20 110 MET A O 1
ATOM 855 N N . LYS A 1 111 ? -75.690 7.575 39.497 1.00 38.63 111 LYS A N 1
ATOM 856 C CA . LYS A 1 111 ? -76.483 6.819 38.538 1.00 41.67 111 LYS A CA 1
ATOM 857 C C . LYS A 1 111 ? -76.331 7.300 37.107 1.00 40.94 111 LYS A C 1
ATOM 858 O O . LYS A 1 111 ? -75.971 8.456 36.852 1.00 39.19 111 LYS A O 1
ATOM 864 N N . CYS A 1 112 ? -76.613 6.403 36.170 1.00 39.57 112 CYS A N 1
ATOM 865 C CA . CYS A 1 112 ? -76.683 6.801 34.778 1.00 47.39 112 CYS A CA 1
ATOM 866 C C . CYS A 1 112 ? -77.961 7.597 34.523 1.00 47.95 112 CYS A C 1
ATOM 867 O O . CYS A 1 112 ? -79.045 7.185 34.926 1.00 47.91 112 CYS A O 1
ATOM 870 N N . ARG A 1 113 ? -77.835 8.728 33.842 1.00 46.32 113 ARG A N 1
ATOM 871 C CA . ARG A 1 113 ? -78.996 9.558 33.570 1.00 47.03 113 ARG A CA 1
ATOM 872 C C . ARG A 1 113 ? -79.809 8.982 32.407 1.00 49.67 113 ARG A C 1
ATOM 873 O O . ARG A 1 113 ? -80.968 9.344 32.208 1.00 54.15 113 ARG A O 1
ATOM 881 N N . ASN A 1 114 ? -79.203 8.072 31.654 1.00 44.58 114 ASN A N 1
ATOM 882 C CA . ASN A 1 114 ? -79.906 7.394 30.575 1.00 50.84 114 ASN A CA 1
ATOM 883 C C . ASN A 1 114 ? -80.685 6.172 31.073 1.00 55.42 114 ASN A C 1
ATOM 884 O O . ASN A 1 114 ? -81.897 6.073 30.851 1.00 56.51 114 ASN A O 1
ATOM 889 N N . CYS A 1 115 ? -79.993 5.249 31.745 1.00 48.02 115 CYS A N 1
ATOM 890 C CA . CYS A 1 115 ? -80.610 3.981 32.140 1.00 46.73 115 CYS A CA 1
ATOM 891 C C . CYS A 1 115 ? -81.004 3.896 33.618 1.00 45.87 115 CYS A C 1
ATOM 892 O O . CYS A 1 115 ? -81.664 2.946 34.037 1.00 52.17 115 CYS A O 1
ATOM 895 N N . GLY A 1 116 ? -80.583 4.867 34.415 1.00 51.23 116 GLY A N 1
ATOM 896 C CA . GLY A 1 116 ? -80.917 4.863 35.829 1.00 50.46 116 GLY A CA 1
ATOM 897 C C . GLY A 1 116 ? -80.115 3.921 36.719 1.00 50.48 116 GLY A C 1
ATOM 898 O O . GLY A 1 116 ? -80.254 3.989 37.941 1.00 51.79 116 GLY A O 1
ATOM 899 N N . HIS A 1 117 ? -79.284 3.051 36.138 1.00 49.72 117 HIS A N 1
ATOM 900 C CA . HIS A 1 117 ? -78.490 2.121 36.957 1.00 49.29 117 HIS A CA 1
ATOM 901 C C . HIS A 1 117 ? -77.673 2.864 38.001 1.00 45.15 117 HIS A C 1
ATOM 902 O O . HIS A 1 117 ? -77.052 3.883 37.703 1.00 46.51 117 HIS A O 1
ATOM 909 N N . ILE A 1 118 ? -77.686 2.366 39.232 1.00 45.42 118 ILE A N 1
ATOM 910 C CA . ILE A 1 118 ? -76.988 3.050 40.310 1.00 47.54 118 ILE A CA 1
ATOM 911 C C . ILE A 1 118 ? -75.679 2.347 40.686 1.00 48.25 118 ILE A C 1
ATOM 912 O O . ILE A 1 118 ? -75.662 1.147 40.954 1.00 49.18 118 ILE A O 1
ATOM 917 N N . TYR A 1 119 ? -74.587 3.108 40.682 1.00 43.80 119 TYR A N 1
ATOM 918 C CA . TYR A 1 119 ? -73.268 2.585 41.038 1.00 41.85 119 TYR A CA 1
ATOM 919 C C . TYR A 1 119 ? -72.891 3.036 42.440 1.00 44.39 119 TYR A C 1
ATOM 920 O O . TYR A 1 119 ? -73.174 4.174 42.835 1.00 45.90 119 TYR A O 1
ATOM 929 N N . TYR A 1 120 ? -72.224 2.158 43.182 1.00 40.90 120 TYR A N 1
ATOM 930 C CA . TYR A 1 120 ? -71.833 2.460 44.552 1.00 44.29 120 TYR A CA 1
ATOM 931 C C . TYR A 1 120 ? -70.322 2.630 44.711 1.00 42.73 120 TYR A C 1
ATOM 932 O O . TYR A 1 120 ? -69.532 1.908 44.085 1.00 41.40 120 TYR A O 1
ATOM 941 N N . ILE A 1 121 ? -69.934 3.596 45.540 1.00 40.94 121 ILE A N 1
ATOM 942 C CA . ILE A 1 121 ? -68.527 3.819 45.870 1.00 44.39 121 ILE A CA 1
ATOM 943 C C . ILE A 1 121 ? -68.267 3.531 47.350 1.00 46.50 121 ILE A C 1
ATOM 944 O O . ILE A 1 121 ? -68.905 4.124 48.226 1.00 44.40 121 ILE A O 1
ATOM 949 N N . LYS A 1 122 ? -67.326 2.629 47.624 1.00 38.57 122 LYS A N 1
ATOM 950 C CA . LYS A 1 122 ? -66.974 2.270 48.997 1.00 45.26 122 LYS A CA 1
ATOM 951 C C . LYS A 1 122 ? -65.452 2.282 49.172 1.00 44.43 122 LYS A C 1
ATOM 952 O O . LYS A 1 122 ? -64.722 1.756 48.326 1.00 40.44 122 LYS A O 1
ATOM 958 N N . ASN A 1 123 ? -64.980 2.871 50.269 1.00 43.92 123 ASN A N 1
ATOM 959 C CA . ASN A 1 123 ? -63.545 3.044 50.495 1.00 44.48 123 ASN A CA 1
ATOM 960 C C . ASN A 1 123 ? -62.824 3.687 49.306 1.00 44.66 123 ASN A C 1
ATOM 961 O O . ASN A 1 123 ? -61.672 3.336 49.013 1.00 39.43 123 ASN A O 1
ATOM 966 N N . GLY A 1 124 ? -63.509 4.601 48.616 1.00 39.03 124 GLY A N 1
ATOM 967 C CA . GLY A 1 124 ? -62.913 5.320 47.495 1.00 37.89 124 GLY A CA 1
ATOM 968 C C . GLY A 1 124 ? -63.025 4.582 46.168 1.00 37.89 124 GLY A C 1
ATOM 969 O O . GLY A 1 124 ? -62.691 5.119 45.109 1.00 35.68 124 GLY A O 1
ATOM 970 N N . ILE A 1 125 ? -63.508 3.348 46.222 1.00 32.41 125 ILE A N 1
ATOM 971 C CA . ILE A 1 125 ? -63.545 2.496 45.047 1.00 35.61 125 ILE A CA 1
ATOM 972 C C . ILE A 1 125 ? -64.963 2.289 44.519 1.00 37.03 125 ILE A C 1
ATOM 973 O O . ILE A 1 125 ? -65.824 1.728 45.208 1.00 37.10 125 ILE A O 1
ATOM 978 N N . PRO A 1 126 ? -65.206 2.742 43.281 1.00 36.59 126 PRO A N 1
ATOM 979 C CA . PRO A 1 126 ? -66.491 2.484 42.628 1.00 38.79 126 PRO A CA 1
ATOM 980 C C . PRO A 1 126 ? -66.613 1.016 42.232 1.00 41.63 126 PRO A C 1
ATOM 981 O O . PRO A 1 126 ? -65.635 0.386 41.790 1.00 36.69 126 PRO A O 1
ATOM 985 N N . ASN A 1 127 ? -67.810 0.467 42.404 1.00 41.21 127 ASN A N 1
ATOM 986 C CA . ASN A 1 127 ? -68.101 -0.882 41.930 1.00 37.33 127 ASN A CA 1
ATOM 987 C C . ASN A 1 127 ? -68.769 -0.768 40.571 1.00 32.97 127 ASN A C 1
ATOM 988 O O . ASN A 1 127 ? -69.908 -0.296 40.467 1.00 36.01 127 ASN A O 1
ATOM 993 N N . LEU A 1 128 ? -68.066 -1.209 39.533 1.00 33.38 128 LEU A N 1
ATOM 994 C CA . LEU A 1 128 ? -68.541 -1.040 38.169 1.00 36.51 128 LEU A CA 1
ATOM 995 C C . LEU A 1 128 ? -68.970 -2.377 37.590 1.00 34.63 128 LEU A C 1
ATOM 996 O O . LEU A 1 128 ? -69.144 -2.501 36.376 1.00 37.67 128 LEU A O 1
ATOM 1001 N N . LEU A 1 129 ? -69.115 -3.382 38.452 1.00 32.94 129 LEU A N 1
ATOM 1002 C CA . LEU A 1 129 ? -69.578 -4.695 38.002 1.00 39.77 129 LEU A CA 1
ATOM 1003 C C . LEU A 1 129 ? -71.070 -4.635 37.669 1.00 40.26 129 LEU A C 1
ATOM 1004 O O . LEU A 1 129 ? -71.855 -4.006 38.387 1.00 41.37 129 LEU A O 1
ATOM 1009 N N . LEU A 1 130 ? -71.449 -5.281 36.574 1.00 45.11 130 LEU A N 1
ATOM 1010 C CA . LEU A 1 130 ? -72.827 -5.228 36.105 1.00 52.90 130 LEU A CA 1
ATOM 1011 C C . LEU A 1 130 ? -73.565 -6.529 36.376 1.00 55.77 130 LEU A C 1
ATOM 1012 O O . LEU A 1 130 ? -73.178 -7.587 35.868 1.00 58.62 130 LEU A O 1
ATOM 1017 N N . PRO A 1 131 ? -74.649 -6.443 37.166 1.00 58.32 131 PRO A N 1
ATOM 1018 C CA . PRO A 1 131 ? -75.462 -7.604 37.554 1.00 64.94 131 PRO A CA 1
ATOM 1019 C C . PRO A 1 131 ? -76.125 -8.261 36.343 1.00 59.49 131 PRO A C 1
ATOM 1020 O O . PRO A 1 131 ? -76.229 -7.632 35.286 1.00 55.17 131 PRO A O 1
ATOM 1024 N N . PRO A 1 132 ? -76.555 -9.524 36.494 1.00 66.72 132 PRO A N 1
ATOM 1025 C CA . PRO A 1 132 ? -77.303 -10.239 35.450 1.00 63.10 132 PRO A CA 1
ATOM 1026 C C . PRO A 1 132 ? -78.557 -9.476 35.023 1.00 62.22 132 PRO A C 1
ATOM 1027 O O . PRO A 1 132 ? -78.741 -9.238 33.829 1.00 65.03 132 PRO A O 1
ATOM 1031 N N . LYS B 2 21 ? -49.610 -24.689 42.932 1.00 57.75 21 LYS B N 1
ATOM 1032 C CA . LYS B 2 21 ? -48.323 -24.285 43.503 1.00 64.20 21 LYS B CA 1
ATOM 1033 C C . LYS B 2 21 ? -48.050 -22.802 43.223 1.00 64.49 21 LYS B C 1
ATOM 1034 O O . LYS B 2 21 ? -48.829 -22.140 42.508 1.00 58.64 21 LYS B O 1
ATOM 1040 N N . TYR B 2 22 ? -46.937 -22.302 43.771 1.00 65.05 22 TYR B N 1
ATOM 1041 C CA . TYR B 2 22 ? -46.770 -20.872 44.018 1.00 55.34 22 TYR B CA 1
ATOM 1042 C C . TYR B 2 22 ? -45.363 -20.294 43.922 1.00 50.62 22 TYR B C 1
ATOM 1043 O O . TYR B 2 22 ? -44.351 -21.003 43.916 1.00 51.50 22 TYR B O 1
ATOM 1052 N N . THR B 2 23 ? -45.328 -18.968 43.897 1.00 47.74 23 THR B N 1
ATOM 1053 C CA . THR B 2 23 ? -44.087 -18.217 43.820 1.00 41.31 23 THR B CA 1
ATOM 1054 C C . THR B 2 23 ? -44.096 -17.242 44.989 1.00 48.28 23 THR B C 1
ATOM 1055 O O . THR B 2 23 ? -45.162 -16.718 45.358 1.00 46.04 23 THR B O 1
ATOM 1059 N N . GLY B 2 24 ? -42.928 -17.028 45.594 1.00 36.35 24 GLY B N 1
ATOM 1060 C CA . GLY B 2 24 ? -42.792 -16.064 46.671 1.00 43.55 24 GLY B CA 1
ATOM 1061 C C . GLY B 2 24 ? -43.333 -14.711 46.236 1.00 44.31 24 GLY B C 1
ATOM 1062 O O . GLY B 2 24 ? -43.096 -14.272 45.100 1.00 37.58 24 GLY B O 1
ATOM 1063 N N . SER B 2 25 ? -44.077 -14.056 47.125 1.00 39.44 25 SER B N 1
ATOM 1064 C CA . SER B 2 25 ? -44.670 -12.768 46.795 1.00 39.15 25 SER B CA 1
ATOM 1065 C C . SER B 2 25 ? -43.590 -11.747 46.436 1.00 37.12 25 SER B C 1
ATOM 1066 O O . SER B 2 25 ? -43.811 -10.899 45.565 1.00 34.20 25 SER B O 1
ATOM 1069 N N . THR B 2 26 ? -42.408 -11.826 47.059 1.00 29.84 26 THR B N 1
ATOM 1070 C CA . THR B 2 26 ? -41.345 -10.895 46.647 1.00 33.02 26 THR B CA 1
ATOM 1071 C C . THR B 2 26 ? -40.891 -11.210 45.220 1.00 33.79 26 THR B C 1
ATOM 1072 O O . THR B 2 26 ? -40.541 -10.317 44.449 1.00 30.65 26 THR B O 1
ATOM 1076 N N . ARG B 2 27 ? -40.888 -12.489 44.873 1.00 33.36 27 ARG B N 1
ATOM 1077 C CA . ARG B 2 27 ? -40.452 -12.870 43.541 1.00 36.32 27 ARG B CA 1
ATOM 1078 C C . ARG B 2 27 ? -41.465 -12.448 42.460 1.00 32.23 27 ARG B C 1
ATOM 1079 O O . ARG B 2 27 ? -41.081 -11.990 41.381 1.00 27.50 27 ARG B O 1
ATOM 1087 N N . VAL B 2 28 ? -42.750 -12.612 42.747 1.00 31.46 28 VAL B N 1
ATOM 1088 C CA . VAL B 2 28 ? -43.793 -12.143 41.836 1.00 31.20 28 VAL B CA 1
ATOM 1089 C C . VAL B 2 28 ? -43.666 -10.633 41.686 1.00 31.21 28 VAL B C 1
ATOM 1090 O O . VAL B 2 28 ? -43.716 -10.104 40.569 1.00 27.91 28 VAL B O 1
ATOM 1094 N N . GLN B 2 29 ? -43.471 -9.945 42.808 1.00 29.90 29 GLN B N 1
ATOM 1095 C CA . GLN B 2 29 ? -43.289 -8.504 42.780 1.00 31.74 29 GLN B CA 1
ATOM 1096 C C . GLN B 2 29 ? -42.122 -8.068 41.908 1.00 31.67 29 GLN B C 1
ATOM 1097 O O . GLN B 2 29 ? -42.274 -7.121 41.133 1.00 25.07 29 GLN B O 1
ATOM 1103 N N . HIS B 2 30 ? -40.966 -8.733 42.032 1.00 25.46 30 HIS B N 1
ATOM 1104 C CA . HIS B 2 30 ? -39.791 -8.342 41.249 1.00 25.71 30 HIS B CA 1
ATOM 1105 C C . HIS B 2 30 ? -40.083 -8.542 39.778 1.00 24.27 30 HIS B C 1
ATOM 1106 O O . HIS B 2 30 ? -39.730 -7.694 38.944 1.00 25.32 30 HIS B O 1
ATOM 1113 N N . ILE B 2 31 ? -40.709 -9.665 39.442 1.00 23.72 31 ILE B N 1
ATOM 1114 C CA . ILE B 2 31 ? -40.958 -9.959 38.028 1.00 26.35 31 ILE B CA 1
ATOM 1115 C C . ILE B 2 31 ? -41.966 -8.986 37.422 1.00 27.08 31 ILE B C 1
ATOM 1116 O O . ILE B 2 31 ? -41.786 -8.493 36.293 1.00 26.36 31 ILE B O 1
ATOM 1121 N N . GLN B 2 32 ? -43.033 -8.722 38.167 1.00 22.29 32 GLN B N 1
ATOM 1122 C CA . GLN B 2 32 ? -44.032 -7.757 37.726 1.00 28.66 32 GLN B CA 1
ATOM 1123 C C . GLN B 2 32 ? -43.475 -6.345 37.586 1.00 26.82 32 GLN B C 1
ATOM 1124 O O . GLN B 2 32 ? -43.846 -5.627 36.655 1.00 23.33 32 GLN B O 1
ATOM 1130 N N . ALA B 2 33 ? -42.573 -5.947 38.487 1.00 26.03 33 ALA B N 1
ATOM 1131 C CA . ALA B 2 33 ? -41.941 -4.636 38.355 1.00 25.79 33 ALA B CA 1
ATOM 1132 C C . ALA B 2 33 ? -41.125 -4.570 37.062 1.00 27.56 33 ALA B C 1
ATOM 1133 O O . ALA B 2 33 ? -41.189 -3.582 36.307 1.00 23.52 33 ALA B O 1
ATOM 1135 N N . LYS B 2 34 ? -40.376 -5.632 36.789 1.00 26.96 34 LYS B N 1
ATOM 1136 C CA . LYS B 2 34 ? -39.556 -5.674 35.590 1.00 28.45 34 LYS B CA 1
ATOM 1137 C C . LYS B 2 34 ? -40.409 -5.604 34.321 1.00 25.28 34 LYS B C 1
ATOM 1138 O O . LYS B 2 34 ? -40.065 -4.865 33.380 1.00 23.34 34 LYS B O 1
ATOM 1144 N N . MET B 2 35 ? -41.531 -6.327 34.311 1.00 24.86 35 MET B N 1
ATOM 1145 C CA . MET B 2 35 ? -42.422 -6.353 33.147 1.00 30.11 35 MET B CA 1
ATOM 1146 C C . MET B 2 35 ? -43.147 -5.023 32.976 1.00 23.33 35 MET B C 1
ATOM 1147 O O . MET B 2 35 ? -43.380 -4.562 31.856 1.00 22.92 35 MET B O 1
ATOM 1152 N N . THR B 2 36 ? -43.479 -4.392 34.095 1.00 20.28 36 THR B N 1
ATOM 1153 C CA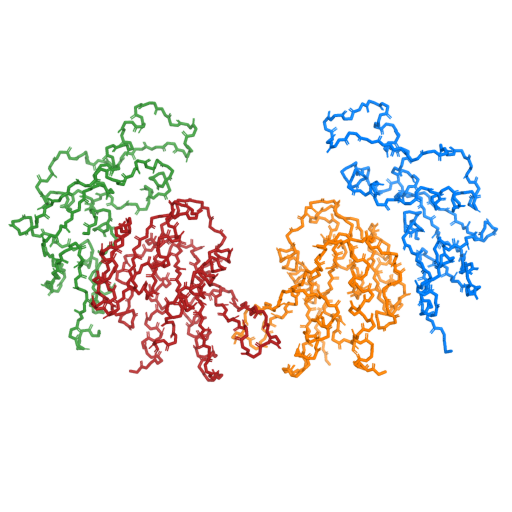 . THR B 2 36 ? -44.105 -3.068 34.044 1.00 22.37 36 THR B CA 1
ATOM 1154 C C . THR B 2 36 ? -43.136 -2.064 33.456 1.00 23.68 36 THR B C 1
ATOM 1155 O O . THR B 2 36 ? -43.521 -1.255 32.595 1.00 22.96 36 THR B O 1
ATOM 1159 N N . LEU B 2 37 ? -41.879 -2.102 33.914 1.00 22.69 37 LEU B N 1
ATOM 1160 C CA . LEU B 2 37 ? -40.860 -1.195 33.367 1.00 25.92 37 LEU B CA 1
ATOM 1161 C C . LEU B 2 37 ? -40.617 -1.456 31.882 1.00 25.78 37 LEU B C 1
ATOM 1162 O O . LEU B 2 37 ? -40.365 -0.529 31.103 1.00 23.29 37 LEU B O 1
ATOM 1167 N N . ARG B 2 38 ? -40.660 -2.726 31.495 1.00 23.75 38 ARG B N 1
ATOM 1168 C CA . ARG B 2 38 ? -40.438 -3.065 30.099 1.00 25.22 38 ARG B CA 1
ATOM 1169 C C . ARG B 2 38 ? -41.608 -2.565 29.253 1.00 26.48 38 ARG B C 1
ATOM 1170 O O . ARG B 2 38 ? -41.421 -2.057 28.139 1.00 23.00 38 ARG B O 1
ATOM 1178 N N . ALA B 2 39 ? -42.820 -2.731 29.781 1.00 22.76 39 ALA B N 1
ATOM 1179 C CA . ALA B 2 39 ? -44.016 -2.235 29.112 1.00 26.85 39 ALA B CA 1
ATOM 1180 C C . ALA B 2 39 ? -43.905 -0.728 28.920 1.00 25.39 39 ALA B C 1
ATOM 1181 O O . ALA B 2 39 ? -44.239 -0.190 27.847 1.00 22.88 39 ALA B O 1
ATOM 1183 N N . LEU B 2 40 ? -43.411 -0.039 29.943 1.00 24.06 40 LEU B N 1
ATOM 1184 C CA . LEU B 2 40 ? -43.287 1.415 29.853 1.00 26.03 40 LEU B CA 1
ATOM 1185 C C . LEU B 2 40 ? -42.254 1.820 28.803 1.00 28.19 40 LEU B C 1
ATOM 1186 O O . LEU B 2 40 ? -42.444 2.819 28.098 1.00 29.26 40 LEU B O 1
ATOM 1191 N N . GLU B 2 41 ? -41.178 1.039 28.696 1.00 25.64 41 GLU B N 1
ATOM 1192 C CA . GLU B 2 41 ? -40.147 1.292 27.695 1.00 26.97 41 GLU B CA 1
ATOM 1193 C C . GLU B 2 41 ? -40.766 1.151 26.314 1.00 30.57 41 GLU B C 1
ATOM 1194 O O . GLU B 2 41 ? -40.548 1.987 25.432 1.00 30.30 41 GLU B O 1
ATOM 1200 N N . LEU B 2 42 ? -41.552 0.086 26.137 1.00 26.64 42 LEU B N 1
ATOM 1201 C CA . LEU B 2 42 ? -42.278 -0.156 24.895 1.00 26.60 42 LEU B CA 1
ATOM 1202 C C . LEU B 2 42 ? -43.290 0.952 24.599 1.00 28.04 42 LEU B C 1
ATOM 1203 O O . LEU B 2 42 ? -43.492 1.331 23.442 1.00 27.79 42 LEU B O 1
ATOM 1208 N N . LEU B 2 43 ? -43.942 1.468 25.637 1.00 26.33 43 LEU B N 1
ATOM 1209 C CA . LEU B 2 43 ? -44.921 2.548 25.447 1.00 25.50 43 LEU B CA 1
ATOM 1210 C C . LEU B 2 43 ? -44.283 3.874 25.025 1.00 31.48 43 LEU B C 1
ATOM 1211 O O . LEU B 2 43 ? -44.855 4.631 24.215 1.00 30.72 43 LEU B O 1
ATOM 1216 N N . ASN B 2 44 ? -43.121 4.162 25.606 1.00 28.95 44 ASN B N 1
ATOM 1217 C CA . ASN B 2 44 ? -42.326 5.344 25.245 1.00 32.24 44 ASN B CA 1
ATOM 1218 C C . ASN B 2 44 ? -43.146 6.626 25.362 1.00 35.03 44 ASN B C 1
ATOM 1219 O O . ASN B 2 44 ? -43.272 7.387 24.394 1.00 31.26 44 ASN B O 1
ATOM 1224 N N . LEU B 2 45 ? -43.706 6.859 26.549 1.00 31.23 45 LEU B N 1
ATOM 1225 C CA . LEU B 2 45 ? -44.674 7.938 26.738 1.00 33.96 45 LEU B CA 1
ATOM 1226 C C . LEU B 2 45 ? -43.969 9.221 27.117 1.00 34.17 45 LEU B C 1
ATOM 1227 O O . LEU B 2 45 ? -42.813 9.182 27.534 1.00 30.65 45 LEU B O 1
ATOM 1232 N N . GLN B 2 46 ? -44.668 10.348 26.977 1.00 30.91 46 GLN B N 1
ATOM 1233 C CA . GLN B 2 46 ? -44.219 11.594 27.607 1.00 34.20 46 GLN B CA 1
ATOM 1234 C C . GLN B 2 46 ? -44.589 11.503 29.083 1.00 33.58 46 GLN B C 1
ATOM 1235 O O . GLN B 2 46 ? -45.613 10.898 29.424 1.00 30.02 46 GLN B O 1
ATOM 1241 N N . PRO B 2 47 ? -43.779 12.122 29.965 1.00 35.59 47 PRO B N 1
ATOM 1242 C CA . PRO B 2 47 ? -44.080 12.178 31.405 1.00 29.45 47 PRO B CA 1
ATOM 1243 C C . PRO B 2 47 ? -45.440 12.810 31.665 1.00 27.65 47 PRO B C 1
ATOM 1244 O O . PRO B 2 47 ? -45.940 13.544 30.798 1.00 28.76 47 PRO B O 1
ATOM 1248 N N . CYS B 2 48 ? -46.032 12.516 32.824 1.00 24.16 48 CYS B N 1
ATOM 1249 C CA . CYS B 2 48 ? -47.287 13.161 33.245 1.00 26.65 48 CYS B CA 1
ATOM 1250 C C . CYS B 2 48 ? -48.438 12.932 32.269 1.00 31.60 48 CYS B C 1
ATOM 1251 O O . CYS B 2 48 ? -49.205 13.865 31.961 1.00 27.10 48 CYS B O 1
ATOM 1254 N N . SER B 2 49 ? -48.556 11.695 31.781 1.00 29.67 49 SER B N 1
ATOM 1255 C CA . SER B 2 49 ? -49.682 11.315 30.930 1.00 27.86 49 SER B CA 1
ATOM 1256 C C . SER B 2 49 ? -50.829 10.761 31.773 1.00 27.25 49 SER B C 1
ATOM 1257 O O . SER B 2 49 ? -50.697 10.566 32.992 1.00 25.95 49 SER B O 1
ATOM 1260 N N . PHE B 2 50 ? -51.948 10.492 31.106 1.00 23.09 50 PHE B N 1
ATOM 1261 C CA . PHE B 2 50 ? -53.140 9.956 31.751 1.00 24.67 50 PHE B CA 1
ATOM 1262 C C . PHE B 2 50 ? -53.308 8.520 31.252 1.00 27.80 50 PHE B C 1
ATOM 1263 O O . PHE B 2 50 ? -53.527 8.305 30.061 1.00 26.25 50 PHE B O 1
ATOM 1271 N N . ILE B 2 51 ? -53.192 7.548 32.162 1.00 24.54 51 ILE B N 1
ATOM 1272 C CA . ILE B 2 51 ? -53.003 6.147 31.775 1.00 23.61 51 ILE B CA 1
ATOM 1273 C C . ILE B 2 51 ? -54.045 5.243 32.389 1.00 24.18 51 ILE B C 1
ATOM 1274 O O . ILE B 2 51 ? -54.386 5.393 33.574 1.00 24.05 51 ILE B O 1
ATOM 1279 N N . LEU B 2 52 ? -54.526 4.289 31.599 1.00 23.60 52 LEU B N 1
ATOM 1280 C CA . LEU B 2 52 ? -55.423 3.253 32.111 1.00 23.54 52 LEU B CA 1
ATOM 1281 C C . LEU B 2 52 ? -54.640 1.964 32.395 1.00 22.25 52 LEU B C 1
ATOM 1282 O O . LEU B 2 52 ? -54.005 1.405 31.495 1.00 24.70 52 LEU B O 1
ATOM 1287 N N . ASP B 2 53 ? -54.680 1.497 33.643 1.00 24.03 53 ASP B N 1
ATOM 1288 C CA . ASP B 2 53 ? -53.962 0.275 34.033 1.00 22.71 53 ASP B CA 1
ATOM 1289 C C . ASP B 2 53 ? -54.981 -0.846 34.108 1.00 24.73 53 ASP B C 1
ATOM 1290 O O . ASP B 2 53 ? -55.791 -0.898 35.038 1.00 28.12 53 ASP B O 1
ATOM 1295 N N . ILE B 2 54 ? -54.940 -1.741 33.128 1.00 24.18 54 ILE B N 1
ATOM 1296 C CA . ILE B 2 54 ? -55.986 -2.744 32.972 1.00 28.23 54 ILE B CA 1
ATOM 1297 C C . ILE B 2 54 ? -55.587 -4.056 33.638 1.00 30.96 54 ILE B C 1
ATOM 1298 O O . ILE B 2 54 ? -54.581 -4.671 33.257 1.00 27.64 54 ILE B O 1
ATOM 1303 N N . GLY B 2 55 ? -56.395 -4.503 34.601 1.00 29.77 55 GLY B N 1
ATOM 1304 C CA . GLY B 2 55 ? -56.096 -5.709 35.362 1.00 27.37 55 GLY B CA 1
ATOM 1305 C C . GLY B 2 55 ? -54.998 -5.386 36.355 1.00 29.62 55 GLY B C 1
ATOM 1306 O O . GLY B 2 55 ? -53.992 -6.097 36.433 1.00 26.84 55 GLY B O 1
ATOM 1307 N N . CYS B 2 56 ? -55.196 -4.308 37.110 1.00 26.62 56 CYS B N 1
ATOM 1308 C CA . CYS B 2 56 ? -54.135 -3.714 37.925 1.00 29.35 56 CYS B CA 1
ATOM 1309 C C . CYS B 2 56 ? -53.726 -4.538 39.137 1.00 31.37 56 CYS B C 1
ATOM 1310 O O . CYS B 2 56 ? -52.732 -4.207 39.802 1.00 29.80 56 CYS B O 1
ATOM 1313 N N . GLY B 2 57 ? -54.468 -5.604 39.425 1.00 30.71 57 GLY B N 1
ATOM 1314 C CA . GLY B 2 57 ? -54.169 -6.405 40.610 1.00 33.34 57 GLY B CA 1
ATOM 1315 C C . GLY B 2 57 ? -54.087 -5.514 41.842 1.00 37.23 57 GLY B C 1
ATOM 1316 O O . GLY B 2 57 ? -54.948 -4.627 42.034 1.00 31.27 57 GLY B O 1
ATOM 1317 N N . SER B 2 58 ? -53.044 -5.701 42.654 1.00 30.31 58 SER B N 1
ATOM 1318 C CA . SER B 2 58 ? -52.900 -4.908 43.876 1.00 33.34 58 SER B CA 1
ATOM 1319 C C . SER B 2 58 ? -52.213 -3.553 43.658 1.00 31.94 58 SER B C 1
ATOM 1320 O O . SER B 2 58 ? -51.819 -2.899 44.618 1.00 32.05 58 SER B O 1
ATOM 1323 N N . GLY B 2 59 ? -52.061 -3.131 42.405 1.00 29.63 59 GLY B N 1
ATOM 1324 C CA . GLY B 2 59 ? -51.616 -1.770 42.169 1.00 29.68 59 GLY B CA 1
ATOM 1325 C C . GLY B 2 59 ? -50.115 -1.574 42.129 1.00 28.59 59 GLY B C 1
ATOM 1326 O O . GLY B 2 59 ? -49.624 -0.433 42.108 1.00 28.84 59 GLY B O 1
ATOM 1327 N N . LEU B 2 60 ? -49.376 -2.679 42.092 1.00 28.11 60 LEU B N 1
ATOM 1328 C CA . LEU B 2 60 ? -47.915 -2.601 41.999 1.00 30.24 60 LEU B CA 1
ATOM 1329 C C . LEU B 2 60 ? -47.490 -1.877 40.726 1.00 31.01 60 LEU B C 1
ATOM 1330 O O . LEU B 2 60 ? -46.582 -1.040 40.752 1.00 27.20 60 LEU B O 1
ATOM 1335 N N . SER B 2 61 ? -48.157 -2.181 39.612 1.00 24.27 61 SER B N 1
ATOM 1336 C CA . SER B 2 61 ? -47.855 -1.490 38.355 1.00 28.01 61 SER B CA 1
ATOM 1337 C C . SER B 2 61 ? -48.168 0.013 38.427 1.00 25.14 61 SER B C 1
ATOM 1338 O O . SER B 2 61 ? -47.417 0.837 37.894 1.00 25.74 61 SER B O 1
ATOM 1341 N N . GLY B 2 62 ? -49.256 0.372 39.105 1.00 24.65 62 GLY B N 1
ATOM 1342 C CA . GLY B 2 62 ? -49.637 1.774 39.260 1.00 24.89 62 GLY B CA 1
ATOM 1343 C C . GLY B 2 62 ? -48.578 2.535 40.042 1.00 27.33 62 GLY B C 1
ATOM 1344 O O . GLY B 2 62 ? -48.276 3.691 39.740 1.00 26.26 62 GLY B O 1
ATOM 1345 N N . GLU B 2 63 ? -48.001 1.884 41.054 1.00 26.80 63 GLU B N 1
ATOM 1346 C CA . GLU B 2 63 ? -46.933 2.494 41.856 1.00 26.90 63 GLU B CA 1
ATOM 1347 C C . GLU B 2 63 ? -45.778 2.922 40.954 1.00 27.29 63 GLU B C 1
ATOM 1348 O O . GLU B 2 63 ? -45.203 4.011 41.106 1.00 25.18 63 GLU B O 1
ATOM 1354 N N . ILE B 2 64 ? -45.463 2.063 39.988 1.00 24.14 64 ILE B N 1
ATOM 1355 C CA . ILE B 2 64 ? -44.362 2.299 39.060 1.00 25.31 64 ILE B CA 1
ATOM 1356 C C . ILE B 2 64 ? -44.696 3.382 38.031 1.00 25.44 64 ILE B C 1
ATOM 1357 O O . ILE B 2 64 ? -43.838 4.195 37.690 1.00 23.99 64 ILE B O 1
ATOM 1362 N N . LEU B 2 65 ? -45.936 3.381 37.529 1.00 25.01 65 LEU B N 1
ATOM 1363 C CA . LEU B 2 65 ? -46.431 4.464 36.677 1.00 23.71 65 LEU B CA 1
ATOM 1364 C C . LEU B 2 65 ? -46.219 5.823 37.339 1.00 23.46 65 LEU B C 1
ATOM 1365 O O . LEU B 2 65 ? -45.727 6.762 36.708 1.00 25.91 65 LEU B O 1
ATOM 1370 N N . THR B 2 66 ? -46.629 5.920 38.602 1.00 24.42 66 THR B N 1
ATOM 1371 C CA . THR B 2 66 ? -46.486 7.142 39.381 1.00 25.17 66 THR B CA 1
ATOM 1372 C C . THR B 2 66 ? -45.019 7.546 39.506 1.00 28.40 66 THR B C 1
ATOM 1373 O O . THR B 2 66 ? -44.639 8.694 39.226 1.00 27.55 66 THR B O 1
ATOM 1377 N N . GLN B 2 67 ? -44.185 6.598 39.915 1.00 27.75 67 GLN B N 1
ATOM 1378 C CA . GLN B 2 67 ? -42.797 6.926 40.224 1.00 33.36 67 GLN B CA 1
ATOM 1379 C C . GLN B 2 67 ? -41.956 7.159 38.975 1.00 32.91 67 GLN B C 1
ATOM 1380 O O . GLN B 2 67 ? -41.242 8.160 38.890 1.00 35.05 67 GLN B O 1
ATOM 1386 N N . GLU B 2 68 ? -42.040 6.235 38.014 1.00 28.54 68 GLU B N 1
ATOM 1387 C CA . GLU B 2 68 ? -41.228 6.311 36.803 1.00 30.99 68 GLU B CA 1
ATOM 1388 C C . GLU B 2 68 ? -41.611 7.484 35.902 1.00 33.90 68 GLU B C 1
ATOM 1389 O O . GLU B 2 68 ? -40.740 8.188 35.380 1.00 33.52 68 GLU B O 1
ATOM 1395 N N . GLY B 2 69 ? -42.908 7.703 35.715 1.00 30.63 69 GLY B N 1
ATOM 1396 C CA . GLY B 2 69 ? -43.348 8.612 34.666 1.00 30.84 69 GLY B CA 1
ATOM 1397 C C . GLY B 2 69 ? -44.101 9.831 35.162 1.00 28.82 69 GLY B C 1
ATOM 1398 O O . GLY B 2 69 ? -44.489 10.702 34.359 1.00 27.95 69 GLY B O 1
ATOM 1399 N N . ASP B 2 70 ? -44.314 9.886 36.478 1.00 28.04 70 ASP B N 1
ATOM 1400 C CA . ASP B 2 70 ? -45.149 10.916 37.089 1.00 25.75 70 ASP B CA 1
ATOM 1401 C C . ASP B 2 70 ? -46.545 10.901 36.461 1.00 29.71 70 ASP B C 1
ATOM 1402 O O . ASP B 2 70 ? -47.196 11.947 36.351 1.00 30.37 70 ASP B O 1
ATOM 1407 N N . HIS B 2 71 ? -47.008 9.717 36.059 1.00 28.16 71 HIS B N 1
ATOM 1408 C CA . HIS B 2 71 ? -48.304 9.608 35.389 1.00 24.80 71 HIS B CA 1
ATOM 1409 C C . HIS B 2 71 ? -49.443 9.564 36.392 1.00 28.60 71 HIS B C 1
ATOM 1410 O O . HIS B 2 71 ? -49.261 9.170 37.561 1.00 29.49 71 HIS B O 1
ATOM 1417 N N . VAL B 2 72 ? -50.615 9.999 35.930 1.00 26.51 72 VAL B N 1
ATOM 1418 C CA . VAL B 2 72 ? -51.838 9.883 36.694 1.00 25.35 72 VAL B CA 1
ATOM 1419 C C . VAL B 2 72 ? -52.601 8.717 36.093 1.00 27.90 72 VAL B C 1
ATOM 1420 O O . VAL B 2 72 ? -52.695 8.590 34.848 1.00 24.79 72 VAL B O 1
ATOM 1424 N N . TRP B 2 73 ? -53.155 7.853 36.940 1.00 26.98 73 TRP B N 1
ATOM 1425 C CA . TRP B 2 73 ? -53.740 6.630 36.395 1.00 27.37 73 TRP B CA 1
ATOM 1426 C C . TRP B 2 73 ? -54.995 6.152 37.100 1.00 26.74 73 TRP B C 1
ATOM 1427 O O . TRP B 2 73 ? -55.261 6.505 38.256 1.00 24.55 73 TRP B O 1
ATOM 1438 N N . CYS B 2 74 ? -55.760 5.338 36.377 1.00 25.33 74 CYS B N 1
ATOM 1439 C CA . CYS B 2 74 ? -56.912 4.632 36.919 1.00 27.66 74 CYS B CA 1
ATOM 1440 C C . CYS B 2 74 ? -56.640 3.138 36.751 1.00 27.74 74 CYS B C 1
ATOM 1441 O O . CYS B 2 74 ? -56.240 2.703 35.667 1.00 25.85 74 CYS B O 1
ATOM 1444 N N . GLY B 2 75 ? -56.873 2.354 37.800 1.00 24.49 75 GLY B N 1
ATOM 1445 C CA . GLY B 2 75 ? -56.586 0.929 37.745 1.00 23.09 75 GLY B CA 1
ATOM 1446 C C . GLY B 2 75 ? -57.887 0.145 37.804 1.00 26.51 75 GLY B C 1
ATOM 1447 O O . GLY B 2 75 ? -58.783 0.458 38.599 1.00 33.20 75 GLY B O 1
ATOM 1448 N N . LEU B 2 76 ? -58.004 -0.868 36.963 1.00 24.78 76 LEU B N 1
ATOM 1449 C CA . LEU B 2 76 ? -59.209 -1.690 36.940 1.00 28.65 76 LEU B CA 1
ATOM 1450 C C . LEU B 2 76 ? -58.835 -3.107 37.284 1.00 30.53 76 LEU B C 1
ATOM 1451 O O . LEU B 2 76 ? -57.902 -3.657 36.686 1.00 25.57 76 LEU B O 1
ATOM 1456 N N . ASP B 2 77 ? -59.585 -3.715 38.200 1.00 31.35 77 ASP B N 1
ATOM 1457 C CA . ASP B 2 77 ? -59.431 -5.148 38.465 1.00 31.07 77 ASP B CA 1
ATOM 1458 C C . ASP B 2 77 ? -60.756 -5.786 38.911 1.00 32.55 77 ASP B C 1
ATOM 1459 O O . ASP B 2 77 ? -61.580 -5.156 39.587 1.00 35.73 77 ASP B O 1
ATOM 1464 N N . ILE B 2 78 ? -60.953 -7.032 38.507 1.00 32.91 78 ILE B N 1
ATOM 1465 C CA . ILE B 2 78 ? -62.123 -7.822 38.895 1.00 37.60 78 ILE B CA 1
ATOM 1466 C C . I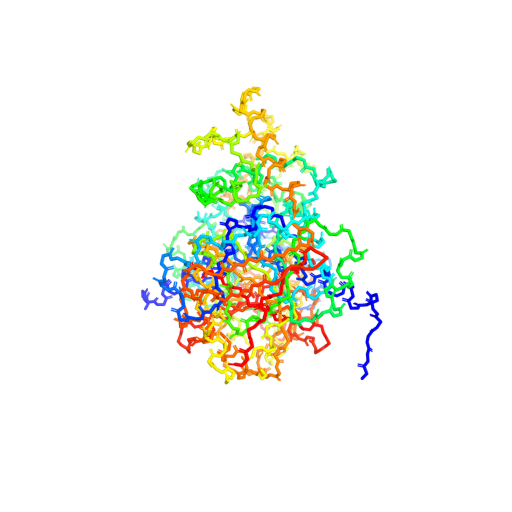LE B 2 78 ? -62.096 -8.277 40.369 1.00 39.28 78 ILE B C 1
ATOM 1467 O O . ILE B 2 78 ? -63.127 -8.687 40.911 1.00 36.03 78 ILE B O 1
ATOM 1472 N N . SER B 2 79 ? -60.932 -8.202 41.020 1.00 38.04 79 SER B N 1
ATOM 1473 C CA . SER B 2 79 ? -60.763 -8.826 42.347 1.00 34.30 79 SER B CA 1
ATOM 1474 C C . SER B 2 79 ? -60.796 -7.867 43.541 1.00 37.47 79 SER B C 1
ATOM 1475 O O . SER B 2 79 ? -59.890 -7.042 43.719 1.00 34.53 79 SER B O 1
ATOM 1478 N N . PRO B 2 80 ? -61.831 -7.997 44.385 1.00 40.66 80 PRO B N 1
ATOM 1479 C CA . PRO B 2 80 ? -61.929 -7.235 45.635 1.00 39.21 80 PRO B CA 1
ATOM 1480 C C . PRO B 2 80 ? -60.715 -7.421 46.534 1.00 35.20 80 PRO B C 1
ATOM 1481 O O . PRO B 2 80 ? -60.245 -6.437 47.109 1.00 39.63 80 PRO B O 1
ATOM 1485 N N . SER B 2 81 ? -60.204 -8.643 46.657 1.00 36.92 81 SER B N 1
ATOM 1486 C CA . SER B 2 81 ? -59.056 -8.858 47.543 1.00 38.37 81 SER B CA 1
ATOM 1487 C C . SER B 2 81 ? -57.789 -8.147 47.041 1.00 36.48 81 SER B C 1
ATOM 1488 O O . SER B 2 81 ? -57.064 -7.536 47.839 1.00 37.37 81 SER B O 1
ATOM 1491 N N . MET B 2 82 ? -57.534 -8.196 45.731 1.00 37.98 82 MET B N 1
ATOM 1492 C CA . MET B 2 82 ? -56.419 -7.425 45.156 1.00 35.18 82 MET B CA 1
ATOM 1493 C C . MET B 2 82 ? -56.576 -5.921 45.422 1.00 33.23 82 MET B C 1
ATOM 1494 O O . MET B 2 82 ? -55.630 -5.230 45.844 1.00 30.46 82 MET B O 1
ATOM 1499 N N . LEU B 2 83 ? -57.771 -5.400 45.166 1.00 33.38 83 LEU B N 1
ATOM 1500 C CA . LEU B 2 83 ? -57.992 -3.963 45.339 1.00 39.46 83 LEU B CA 1
ATOM 1501 C C . LEU B 2 83 ? -57.849 -3.538 46.811 1.00 40.39 83 LEU B C 1
ATOM 1502 O O . LEU B 2 83 ? -57.280 -2.475 47.108 1.00 34.98 83 LEU B O 1
ATOM 1507 N N . ALA B 2 84 ? -58.333 -4.375 47.731 1.00 40.49 84 ALA B N 1
ATOM 1508 C CA . ALA B 2 84 ? -58.189 -4.084 49.164 1.00 40.29 84 ALA B CA 1
ATOM 1509 C C . ALA B 2 84 ? -56.702 -3.967 49.527 1.00 38.44 84 ALA B C 1
ATOM 1510 O O . ALA B 2 84 ? -56.292 -3.083 50.286 1.00 42.40 84 ALA B O 1
ATOM 1512 N N . THR B 2 85 ? -55.899 -4.859 48.963 1.00 36.16 85 THR B N 1
ATOM 1513 C CA . THR B 2 85 ? -54.457 -4.821 49.143 1.00 35.93 85 THR B CA 1
ATOM 1514 C C . THR B 2 85 ? -53.866 -3.553 48.520 1.00 38.60 85 THR B C 1
ATOM 1515 O O . THR B 2 85 ? -52.974 -2.925 49.099 1.00 37.68 85 THR B O 1
ATOM 1519 N N . GLY B 2 86 ? -54.377 -3.172 47.350 1.00 40.89 86 GLY B N 1
ATOM 1520 C CA . GLY B 2 86 ? -54.009 -1.910 46.733 1.00 35.01 86 GLY B CA 1
ATOM 1521 C C . GLY B 2 86 ? -54.221 -0.733 47.661 1.00 35.47 86 GLY B C 1
ATOM 1522 O O . GLY B 2 86 ? -53.371 0.158 47.745 1.00 38.94 86 GLY B O 1
ATOM 1523 N N . LEU B 2 87 ? -55.352 -0.726 48.365 1.00 36.92 87 LEU B N 1
ATOM 1524 C CA . LEU B 2 87 ? -55.652 0.345 49.319 1.00 37.09 87 LEU B CA 1
ATOM 1525 C C . LEU B 2 87 ? -54.542 0.500 50.363 1.00 40.98 87 LEU B C 1
ATOM 1526 O O . LEU B 2 87 ? -54.229 1.613 50.779 1.00 42.48 87 LEU B O 1
ATOM 1531 N N . SER B 2 88 ? -53.920 -0.606 50.762 1.00 40.23 88 SER B N 1
ATOM 1532 C CA . SER B 2 88 ? -52.912 -0.545 51.825 1.00 39.89 88 SER B CA 1
ATOM 1533 C C . SER B 2 88 ? -51.581 0.034 51.351 1.00 42.28 88 SER B C 1
ATOM 1534 O O . SER B 2 88 ? -50.682 0.266 52.166 1.00 43.37 88 SER B O 1
ATOM 1537 N N . ARG B 2 89 ? -51.447 0.283 50.048 1.00 39.56 89 ARG B N 1
ATOM 1538 C CA . ARG B 2 89 ? -50.155 0.699 49.504 1.00 34.94 89 ARG B CA 1
ATOM 1539 C C . ARG B 2 89 ? -49.926 2.212 49.422 1.00 39.27 89 ARG B C 1
ATOM 1540 O O . ARG B 2 89 ? -48.849 2.639 48.996 1.00 35.12 89 ARG B O 1
ATOM 1548 N N . GLU B 2 90 ? -50.918 3.012 49.822 1.00 40.26 90 GLU B N 1
ATOM 1549 C CA . GLU B 2 90 ? -50.842 4.472 49.688 1.00 41.17 90 GLU B CA 1
ATOM 1550 C C . GLU B 2 90 ? -50.648 4.874 48.228 1.00 36.16 90 GLU B C 1
ATOM 1551 O O . GLU B 2 90 ? -49.725 5.632 47.913 1.00 36.73 90 GLU B O 1
ATOM 1557 N N . LEU B 2 91 ? -51.493 4.348 47.342 1.00 33.87 91 LEU B N 1
ATOM 1558 C CA . LEU B 2 91 ? -51.384 4.647 45.913 1.00 39.14 91 LEU B CA 1
ATOM 1559 C C . LEU B 2 91 ? -51.965 6.021 45.600 1.00 37.23 91 LEU B C 1
ATOM 1560 O O . LEU B 2 91 ? -52.850 6.512 46.306 1.00 37.03 91 LEU B O 1
ATOM 1565 N N . GLU B 2 92 ? -51.478 6.632 44.530 1.00 31.84 92 GLU B N 1
ATOM 1566 C CA . GLU B 2 92 ? -51.988 7.923 44.108 1.00 33.92 92 GLU B CA 1
ATOM 1567 C C . GLU B 2 92 ? -53.070 7.787 43.046 1.00 38.34 92 GLU B C 1
ATOM 1568 O O . GLU B 2 92 ? -53.809 8.736 42.791 1.00 36.33 92 GLU B O 1
ATOM 1574 N N . GLY B 2 93 ? -53.169 6.611 42.427 1.00 31.38 93 GLY B N 1
ATOM 1575 C CA . GLY B 2 93 ? -54.174 6.393 41.393 1.00 32.64 93 GLY B CA 1
ATOM 1576 C C . GLY B 2 93 ? -55.509 5.922 41.952 1.00 33.57 93 GLY B C 1
ATOM 1577 O O . GLY B 2 93 ? -55.596 5.539 43.129 1.00 34.25 93 GLY B O 1
ATOM 1578 N N . ASP B 2 94 ? -56.540 5.917 41.106 1.00 30.84 94 ASP B N 1
ATOM 1579 C CA . ASP B 2 94 ? -57.854 5.442 41.503 1.00 29.10 94 ASP B CA 1
ATOM 1580 C C . ASP B 2 94 ? -58.031 3.977 41.134 1.00 39.57 94 ASP B C 1
ATOM 1581 O O . ASP B 2 94 ? -57.821 3.584 39.976 1.00 35.23 94 ASP B O 1
ATOM 1586 N N . LEU B 2 95 ? -58.411 3.173 42.125 1.00 32.28 95 LEU B N 1
ATOM 1587 C CA . LEU B 2 95 ? -58.732 1.763 41.903 1.00 30.71 95 LEU B CA 1
ATOM 1588 C C . LEU B 2 95 ? -60.221 1.616 41.636 1.00 34.27 95 LEU B C 1
ATOM 1589 O O . LEU B 2 95 ? -61.034 2.323 42.231 1.00 33.19 95 LEU B O 1
ATOM 1594 N N . MET B 2 96 ? -60.574 0.696 40.746 1.00 27.68 96 MET B N 1
ATOM 1595 C CA . MET B 2 96 ? -61.973 0.457 40.420 1.00 33.79 96 MET B CA 1
ATOM 1596 C C . MET B 2 96 ? -62.235 -1.023 40.271 1.00 31.25 96 MET B C 1
ATOM 1597 O O . MET B 2 96 ? -61.466 -1.753 39.621 1.00 29.31 96 MET B O 1
ATOM 1602 N N . LEU B 2 97 ? -63.326 -1.466 40.880 1.00 33.06 97 LEU B N 1
ATOM 1603 C CA . LEU B 2 97 ? -63.757 -2.852 40.768 1.00 30.04 97 LEU B CA 1
ATOM 1604 C C . LEU B 2 97 ? -64.533 -2.964 39.458 1.00 35.77 97 LEU B C 1
ATOM 1605 O O . LEU B 2 97 ? -65.615 -2.372 39.311 1.00 34.85 97 LEU B O 1
ATOM 1610 N N . GLN B 2 98 ? -63.979 -3.678 38.486 1.00 33.94 98 GLN B N 1
ATOM 1611 C CA . GLN B 2 98 ? -64.639 -3.798 37.191 1.00 36.77 98 GLN B CA 1
ATOM 1612 C C . GLN B 2 98 ? -64.082 -4.940 36.363 1.00 36.01 98 GLN B C 1
ATOM 1613 O O . GLN B 2 98 ? -62.997 -5.477 36.639 1.00 35.16 98 GLN B O 1
ATOM 1619 N N . ASP B 2 99 ? -64.841 -5.301 35.344 1.00 32.44 99 ASP B N 1
ATOM 1620 C CA . ASP B 2 99 ? -64.546 -6.473 34.533 1.00 34.42 99 ASP B CA 1
ATOM 1621 C C . ASP B 2 99 ? -64.229 -6.049 33.106 1.00 34.96 99 ASP B C 1
ATOM 1622 O O . ASP B 2 99 ? -65.131 -5.678 32.337 1.00 30.98 99 ASP B O 1
ATOM 1627 N N . MET B 2 100 ? -62.944 -6.128 32.754 1.00 35.56 100 MET B N 1
ATOM 1628 C CA . MET B 2 100 ? -62.451 -5.674 31.452 1.00 37.48 100 MET B CA 1
ATOM 1629 C C . MET B 2 100 ? -63.217 -6.279 30.278 1.00 33.04 100 MET B C 1
ATOM 1630 O O . MET B 2 100 ? -63.306 -5.676 29.210 1.00 31.57 100 MET B O 1
ATOM 1635 N N . GLY B 2 101 ? -63.769 -7.471 30.470 1.00 36.69 101 GLY B N 1
ATOM 1636 C CA . GLY B 2 101 ? -64.527 -8.124 29.416 1.00 33.93 101 GLY B CA 1
ATOM 1637 C C . GLY B 2 101 ? -65.865 -7.461 29.097 1.00 39.22 101 GLY B C 1
ATOM 1638 O O . GLY B 2 101 ? -66.446 -7.713 28.037 1.00 36.54 101 GLY B O 1
ATOM 1639 N N . THR B 2 102 ? -66.356 -6.619 30.002 1.00 36.86 102 THR B N 1
ATOM 1640 C CA . THR B 2 102 ? -67.621 -5.918 29.781 1.00 34.01 102 THR B CA 1
ATOM 1641 C C . THR B 2 102 ? -67.424 -4.597 29.046 1.00 41.80 102 THR B C 1
ATOM 1642 O O . THR B 2 102 ? -68.403 -3.923 28.688 1.00 34.25 102 THR B O 1
ATOM 1646 N N . GLY B 2 103 ? -66.166 -4.224 28.827 1.00 35.00 103 GLY B N 1
ATOM 1647 C CA . GLY B 2 103 ? -65.865 -2.968 28.159 1.00 36.21 103 GLY B CA 1
ATOM 1648 C C . GLY B 2 103 ? -65.134 -1.965 29.041 1.00 35.26 103 GLY B C 1
ATOM 1649 O O . GLY B 2 103 ? -65.035 -2.126 30.256 1.00 37.77 103 GLY B O 1
ATOM 1650 N N . ILE B 2 104 ? -64.594 -0.932 28.412 1.00 35.26 104 ILE B N 1
ATOM 1651 C CA . ILE B 2 104 ? -63.853 0.097 29.131 1.00 30.54 104 ILE B CA 1
ATOM 1652 C C . ILE B 2 104 ? -64.809 1.275 29.341 1.00 31.86 104 ILE B C 1
ATOM 1653 O O . ILE B 2 104 ? -65.192 1.941 28.374 1.00 32.96 104 ILE B O 1
ATOM 1658 N N . PRO B 2 105 ? -65.213 1.516 30.602 1.00 29.64 105 PRO B N 1
ATOM 1659 C CA . PRO B 2 105 ? -66.302 2.444 30.921 1.00 31.18 105 PRO B CA 1
ATOM 1660 C C . PRO B 2 105 ? -65.840 3.900 30.994 1.00 28.98 105 PRO B C 1
ATOM 1661 O O . PRO B 2 105 ? -66.162 4.594 31.965 1.00 29.55 105 PRO B O 1
ATOM 1665 N N . PHE B 2 106 ? -65.100 4.351 29.984 1.00 29.93 106 PHE B N 1
ATOM 1666 C CA . PHE B 2 106 ? -64.688 5.748 29.920 1.00 29.53 106 PHE B CA 1
ATOM 1667 C C . PHE B 2 106 ? -65.040 6.341 28.577 1.00 29.11 106 PHE B C 1
ATOM 1668 O O . PHE B 2 106 ? -65.080 5.631 27.558 1.00 29.38 106 PHE B O 1
ATOM 1676 N N . ARG B 2 107 ? -65.275 7.652 28.577 1.00 29.14 107 ARG B N 1
ATOM 1677 C CA . ARG B 2 107 ? -65.682 8.340 27.361 1.00 31.07 107 ARG B CA 1
ATOM 1678 C C . ARG B 2 107 ? -64.563 8.402 26.335 1.00 32.04 107 ARG B C 1
ATOM 1679 O O . ARG B 2 107 ? -63.372 8.219 26.658 1.00 29.12 107 ARG B O 1
ATOM 1687 N N . ALA B 2 108 ? -64.958 8.668 25.095 1.00 30.89 108 ALA B N 1
ATOM 1688 C CA . ALA B 2 108 ? -64.057 8.627 23.953 1.00 28.79 108 ALA B CA 1
ATOM 1689 C C . ALA B 2 108 ? -62.850 9.517 24.152 1.00 32.99 108 ALA B C 1
ATOM 1690 O O . ALA B 2 108 ? -62.997 10.674 24.565 1.00 27.78 108 ALA B O 1
ATOM 1692 N N . GLY B 2 109 ? -61.660 8.995 23.848 1.00 26.76 109 GLY B N 1
ATOM 1693 C CA . GLY B 2 109 ? -60.463 9.826 23.868 1.00 28.62 109 GLY B CA 1
ATOM 1694 C C . GLY B 2 109 ? -59.976 10.227 25.253 1.00 30.56 109 GLY B C 1
ATOM 1695 O O . GLY B 2 109 ? -59.197 11.170 25.397 1.00 31.90 109 GLY B O 1
ATOM 1696 N N . SER B 2 110 ? -60.424 9.514 26.282 1.00 27.56 110 SER B N 1
ATOM 1697 C CA . SER B 2 110 ? -60.027 9.847 27.658 1.00 27.03 110 SER B CA 1
ATOM 1698 C C . SER B 2 110 ? -58.511 9.717 27.868 1.00 29.41 110 SER B C 1
ATOM 1699 O O . SER B 2 110 ? -57.858 10.664 28.314 1.00 26.96 110 SER B O 1
ATOM 1702 N N . PHE B 2 111 ? -57.939 8.558 27.530 1.00 25.64 111 PHE B N 1
ATOM 1703 C CA . PHE B 2 111 ? -56.543 8.257 27.931 1.00 23.71 111 PHE B CA 1
ATOM 1704 C C . PHE B 2 111 ? -55.476 8.462 26.877 1.00 28.01 111 PHE B C 1
ATOM 1705 O O . PHE B 2 111 ? -55.7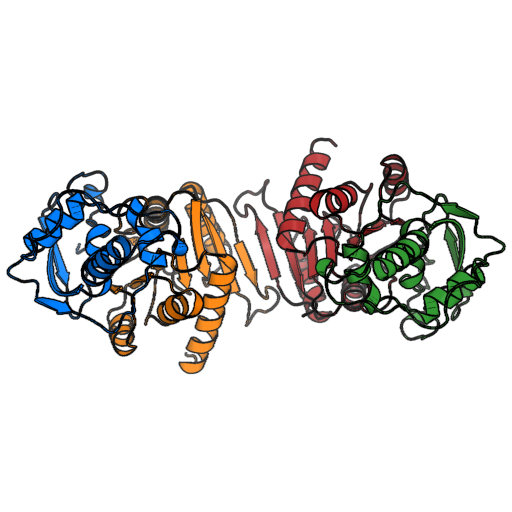01 8.217 25.674 1.00 25.59 111 PHE B O 1
ATOM 1713 N N . ASP B 2 112 ? -54.290 8.864 27.336 1.00 25.58 112 ASP B N 1
ATOM 1714 C CA . ASP B 2 112 ? -53.111 8.894 26.482 1.00 26.38 112 ASP B CA 1
ATOM 1715 C C . ASP B 2 112 ? -52.687 7.489 26.087 1.00 28.84 112 ASP B C 1
ATOM 1716 O O . ASP B 2 112 ? -52.195 7.265 24.965 1.00 27.68 112 ASP B O 1
ATOM 1721 N N . ALA B 2 113 ? -52.855 6.549 27.015 1.00 23.50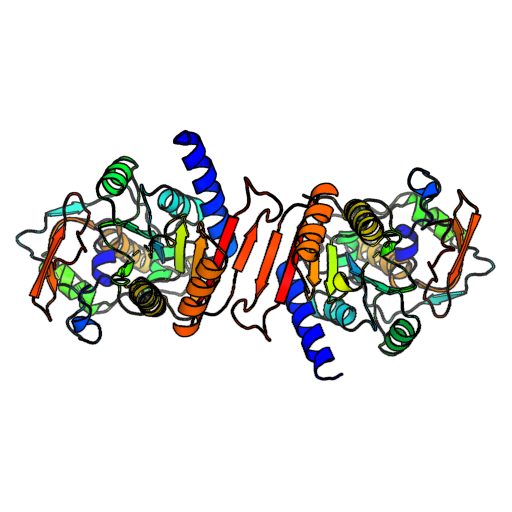 113 ALA B N 1
ATOM 1722 C CA . ALA B 2 113 ? -52.313 5.203 26.836 1.00 26.22 113 ALA B CA 1
ATOM 1723 C C . ALA B 2 113 ? -52.908 4.239 27.838 1.00 22.73 113 ALA B C 1
ATOM 1724 O O . ALA B 2 113 ? -53.543 4.641 28.828 1.00 24.27 113 ALA B O 1
ATOM 1726 N N . ALA B 2 114 ? -52.688 2.956 27.587 1.00 24.19 114 ALA B N 1
ATOM 1727 C CA . ALA B 2 114 ? -53.124 1.941 28.516 1.00 21.01 114 ALA B CA 1
ATOM 1728 C C . ALA B 2 114 ? -52.016 0.922 28.662 1.00 22.90 114 ALA B C 1
ATOM 1729 O O . ALA B 2 114 ? -51.206 0.709 27.744 1.00 24.94 114 ALA B O 1
ATOM 1731 N N . ILE B 2 115 ? -51.963 0.319 29.838 1.00 23.67 115 ILE B N 1
ATOM 1732 C CA . ILE B 2 115 ? -50.955 -0.689 30.126 1.00 23.88 115 ILE B CA 1
ATOM 1733 C C . ILE B 2 115 ? -51.648 -1.837 30.841 1.00 21.98 115 ILE B C 1
ATOM 1734 O O . ILE B 2 115 ? -52.655 -1.635 31.535 1.00 24.15 115 ILE B O 1
ATOM 1739 N N . SER B 2 116 ? -51.163 -3.057 30.624 1.00 20.88 116 SER B N 1
ATOM 1740 C CA . SER B 2 116 ? -51.750 -4.205 31.278 1.00 25.18 116 SER B CA 1
ATOM 1741 C C . SER B 2 116 ? -50.679 -5.239 31.528 1.00 27.37 116 SER B C 1
ATOM 1742 O O . SER B 2 116 ? -50.014 -5.690 30.586 1.00 29.77 116 SER B O 1
ATOM 1745 N N . ILE B 2 117 ? -50.509 -5.613 32.794 1.00 24.93 117 ILE B N 1
ATOM 1746 C CA . ILE B 2 117 ? -49.534 -6.642 33.139 1.00 23.16 117 ILE B CA 1
ATOM 1747 C C . ILE B 2 117 ? -50.208 -7.920 33.660 1.00 25.18 117 ILE B C 1
ATOM 1748 O O . ILE B 2 117 ? -50.872 -7.889 34.703 1.00 25.30 117 ILE B O 1
ATOM 1753 N N . SER B 2 118 ? -50.028 -9.019 32.918 1.00 24.51 118 SER B N 1
ATOM 1754 C CA . SER B 2 118 ? -50.369 -10.383 33.364 1.00 27.08 118 SER B CA 1
ATOM 1755 C C . SER B 2 118 ? -51.872 -10.607 33.526 1.00 28.49 118 SER B C 1
ATOM 1756 O O . SER B 2 118 ? -52.300 -11.398 34.361 1.00 32.30 118 SER B O 1
ATOM 1759 N N . ALA B 2 119 ? -52.676 -9.937 32.717 1.00 27.63 119 ALA B N 1
ATOM 1760 C CA . ALA B 2 119 ? -54.106 -9.902 32.983 1.00 31.11 119 ALA B CA 1
ATOM 1761 C C . ALA B 2 119 ? -54.995 -10.260 31.796 1.00 31.40 119 ALA B C 1
ATOM 1762 O O . ALA B 2 119 ? -56.039 -10.892 31.980 1.00 30.66 119 ALA B O 1
ATOM 1764 N N . ILE B 2 120 ? -54.615 -9.866 30.584 1.00 26.81 120 ILE B N 1
ATOM 1765 C CA . ILE B 2 120 ? -55.599 -9.956 29.500 1.00 33.69 120 ILE B CA 1
ATOM 1766 C C . ILE B 2 120 ? -55.960 -11.377 29.088 1.00 38.79 120 ILE B C 1
ATOM 1767 O O . ILE B 2 120 ? -57.032 -11.585 28.514 1.00 32.23 120 ILE B O 1
ATOM 1772 N N . GLN B 2 121 ? -55.087 -12.348 29.379 1.00 38.22 121 GLN B N 1
ATOM 1773 C CA . GLN B 2 121 ? -55.364 -13.740 28.993 1.00 43.50 121 GLN B CA 1
ATOM 1774 C C . GLN B 2 121 ? -56.667 -14.213 29.636 1.00 41.24 121 GLN B C 1
ATOM 1775 O O . GLN B 2 121 ? -57.289 -15.160 29.158 1.00 44.84 121 GLN B O 1
ATOM 1781 N N . TRP B 2 122 ? -57.080 -13.518 30.695 1.00 37.83 122 TRP B N 1
ATOM 1782 C CA A TRP B 2 122 ? -58.354 -13.767 31.367 0.50 44.74 122 TRP B CA 1
ATOM 1783 C CA B TRP B 2 122 ? -58.348 -13.801 31.358 0.50 44.74 122 TRP B CA 1
ATOM 1784 C C . TRP B 2 122 ? -59.554 -13.606 30.429 1.00 48.05 122 TRP B C 1
ATOM 1785 O O . TRP B 2 122 ? -60.586 -14.258 30.604 1.00 48.83 122 TRP B O 1
ATOM 1806 N N . LEU B 2 123 ? -59.423 -12.717 29.444 1.00 41.18 123 LEU B N 1
ATOM 1807 C CA . LEU B 2 123 ? -60.468 -12.512 28.440 1.00 44.04 123 LEU B CA 1
ATOM 1808 C C . LEU B 2 123 ? -60.802 -13.816 27.704 1.00 47.83 123 LEU B C 1
ATOM 1809 O O . LEU B 2 123 ? -61.904 -13.984 27.179 1.00 47.32 123 LEU B O 1
ATOM 1820 N N . ASN B 2 125 ? -61.112 -16.684 28.925 1.00 55.61 125 ASN B N 1
ATOM 1821 C CA . ASN B 2 125 ? -61.716 -17.638 29.844 1.00 58.92 125 ASN B CA 1
ATOM 1822 C C . ASN B 2 125 ? -63.242 -17.627 29.833 1.00 59.27 125 ASN B C 1
ATOM 1823 O O . ASN B 2 125 ? -63.868 -16.571 29.734 1.00 61.76 125 ASN B O 1
ATOM 1828 N N . ASP B 2 132 ? -69.178 -15.242 26.348 1.00 56.77 132 ASP B N 1
ATOM 1829 C CA . ASP B 2 132 ? -68.385 -15.834 25.269 1.00 59.51 132 ASP B CA 1
ATOM 1830 C C . ASP B 2 132 ? -67.050 -15.116 25.056 1.00 55.49 132 ASP B C 1
ATOM 1831 O O . ASP B 2 132 ? -67.035 -13.915 24.787 1.00 52.32 132 ASP B O 1
ATOM 1836 N N . PRO B 2 133 ? -65.931 -15.862 25.136 1.00 52.35 133 PRO B N 1
ATOM 1837 C CA . PRO B 2 133 ? -64.578 -15.290 25.067 1.00 53.09 133 PRO B CA 1
ATOM 1838 C C . PRO B 2 133 ? -64.343 -14.407 23.841 1.00 55.72 133 PRO B C 1
ATOM 1839 O O . PRO B 2 133 ? -63.771 -13.322 23.982 1.00 49.04 133 PRO B O 1
ATOM 1843 N N . LYS B 2 134 ? -64.772 -14.849 22.662 1.00 52.26 134 LYS B N 1
ATOM 1844 C CA . LYS B 2 134 ? -64.493 -14.075 21.456 1.00 54.92 134 LYS B CA 1
ATOM 1845 C C . LYS B 2 134 ? -65.277 -12.769 21.458 1.00 51.20 134 LYS B C 1
ATOM 1846 O O . LYS B 2 134 ? -64.810 -11.753 20.927 1.00 49.23 134 LYS B O 1
ATOM 1852 N N . GLN B 2 135 ? -66.458 -12.800 22.070 1.00 49.47 135 GLN B N 1
ATOM 1853 C CA . GLN B 2 135 ? -67.291 -11.611 22.191 1.00 50.60 135 GLN B CA 1
ATOM 1854 C C . GLN B 2 135 ? -66.709 -10.640 23.220 1.00 44.05 135 GLN B C 1
ATOM 1855 O O . GLN B 2 135 ? -66.739 -9.421 23.020 1.00 38.76 135 GLN B O 1
ATOM 1861 N N . ARG B 2 136 ? -66.214 -11.188 24.328 1.00 41.65 136 ARG B N 1
ATOM 1862 C CA . ARG B 2 136 ? -65.611 -10.378 25.391 1.00 46.72 136 ARG B CA 1
ATOM 1863 C C . ARG B 2 136 ? -64.312 -9.740 24.911 1.00 41.53 136 ARG B C 1
ATOM 1864 O O . ARG B 2 136 ? -64.019 -8.587 25.236 1.00 39.30 136 ARG B O 1
ATOM 1872 N N . LEU B 2 137 ? -63.552 -10.504 24.132 1.00 38.34 137 LEU B N 1
ATOM 1873 C CA . LEU B 2 137 ? -62.319 -10.037 23.512 1.00 43.07 137 LEU B CA 1
ATOM 1874 C C . LEU B 2 137 ? -62.593 -8.845 22.581 1.00 42.94 137 LEU B C 1
ATOM 1875 O O . LEU B 2 137 ? -61.861 -7.845 22.591 1.00 35.13 137 LEU B O 1
ATOM 1880 N N . MET B 2 138 ? -63.658 -8.936 21.788 1.00 35.56 138 MET B N 1
ATOM 1881 C CA . MET B 2 138 ? -64.008 -7.836 20.893 1.00 39.55 138 MET B CA 1
ATOM 1882 C C . MET B 2 138 ? -64.573 -6.644 21.664 1.00 30.87 138 MET B C 1
ATOM 1883 O O . MET B 2 138 ? -64.273 -5.491 21.323 1.00 37.37 138 MET B O 1
ATOM 1888 N N . ARG B 2 139 ? -65.385 -6.916 22.690 1.00 32.20 139 ARG B N 1
ATOM 1889 C CA . ARG B 2 139 ? -65.911 -5.850 23.537 1.00 38.15 139 ARG B CA 1
ATOM 1890 C C . ARG B 2 139 ? -64.740 -5.104 24.183 1.00 37.09 139 ARG B C 1
ATOM 1891 O O . ARG B 2 139 ? -64.701 -3.868 24.172 1.00 29.92 139 ARG B O 1
ATOM 1899 N N . PHE B 2 140 ? -63.776 -5.857 24.708 1.00 34.54 140 PHE B N 1
ATOM 1900 C CA . PHE B 2 140 ? -62.572 -5.245 25.267 1.00 31.80 140 PHE B CA 1
ATOM 1901 C C . PHE B 2 140 ? -61.848 -4.356 24.239 1.00 28.92 140 PHE B C 1
ATOM 1902 O O . PHE B 2 140 ? -61.618 -3.171 24.492 1.00 29.34 140 PHE B O 1
ATOM 1910 N N . PHE B 2 141 ? -61.494 -4.906 23.079 1.00 28.43 141 PHE B N 1
ATOM 1911 C CA . PHE B 2 141 ? -60.719 -4.107 22.127 1.00 32.74 141 PHE B CA 1
ATOM 1912 C C . PHE B 2 141 ? -61.464 -2.936 21.479 1.00 33.53 141 PHE B C 1
ATOM 1913 O O . PHE B 2 141 ? -60.884 -1.864 21.275 1.00 28.88 141 PHE B O 1
ATOM 1921 N N . ASN B 2 142 ? -62.737 -3.133 21.152 1.00 31.89 142 ASN B N 1
ATOM 1922 C CA . ASN B 2 142 ? -63.519 -2.035 20.605 1.00 33.58 142 ASN B CA 1
ATOM 1923 C C . ASN B 2 142 ? -63.642 -0.870 21.585 1.00 29.74 142 ASN B C 1
ATOM 1924 O O . ASN B 2 142 ? -63.461 0.279 21.196 1.00 30.77 142 ASN B O 1
ATOM 1929 N N . THR B 2 143 ? -63.930 -1.151 22.853 1.00 28.07 143 THR B N 1
ATOM 1930 C CA . THR B 2 143 ? -64.156 -0.063 23.793 1.00 29.38 143 THR B CA 1
ATOM 1931 C C . THR B 2 143 ? -62.832 0.575 24.232 1.00 29.73 143 THR B C 1
ATOM 1932 O O . THR B 2 143 ? -62.782 1.764 24.557 1.00 27.32 143 THR B O 1
ATOM 1936 N N . LEU B 2 144 ? -61.763 -0.212 24.223 1.00 27.44 144 LEU B N 1
ATOM 1937 C CA . LEU B 2 144 ? -60.441 0.336 24.509 1.00 27.89 144 LEU B CA 1
ATOM 1938 C C . LEU B 2 144 ? -59.976 1.279 23.393 1.00 29.45 144 LEU B C 1
ATOM 1939 O O . LEU B 2 144 ? -59.449 2.377 23.651 1.00 24.24 144 LEU B O 1
ATOM 1944 N N . TYR B 2 145 ? -60.182 0.853 22.153 1.00 28.31 145 TYR B N 1
ATOM 1945 C CA . TYR B 2 145 ? -59.902 1.701 21.003 1.00 28.81 145 TYR B CA 1
ATOM 1946 C C . TYR B 2 145 ? -60.604 3.048 21.186 1.00 29.50 145 TYR B C 1
ATOM 1947 O O . TYR B 2 145 ? -59.995 4.104 21.015 1.00 31.73 145 TYR B O 1
ATOM 1956 N N . ALA B 2 146 ? -61.871 3.004 21.577 1.00 29.35 146 ALA B N 1
ATOM 1957 C CA . ALA B 2 146 ? -62.654 4.224 21.772 1.00 34.46 146 ALA B CA 1
ATOM 1958 C C . ALA B 2 146 ? -62.124 5.107 22.916 1.00 33.84 146 ALA B C 1
ATOM 1959 O O . ALA B 2 146 ? -62.055 6.342 22.791 1.00 28.52 146 ALA B O 1
ATOM 1961 N N . ALA B 2 147 ? -61.767 4.470 24.031 1.00 28.95 147 ALA B N 1
ATOM 1962 C CA . ALA B 2 147 ? -61.328 5.184 25.233 1.00 27.82 147 ALA B CA 1
ATOM 1963 C C . ALA B 2 147 ? -59.934 5.834 25.125 1.00 29.02 147 ALA B C 1
ATOM 1964 O O . ALA B 2 147 ? -59.583 6.717 25.929 1.00 29.19 147 ALA B O 1
ATOM 1966 N N . LEU B 2 148 ? -59.138 5.398 24.156 1.00 23.85 148 LEU B N 1
ATOM 1967 C CA . LEU B 2 148 ? -57.833 6.013 23.937 1.00 27.74 148 LEU B CA 1
ATOM 1968 C C . LEU B 2 148 ? -57.969 7.247 23.054 1.00 32.45 148 LEU B C 1
ATOM 1969 O O . LEU B 2 148 ? -58.780 7.270 22.117 1.00 28.75 148 LEU B O 1
ATOM 1974 N N . LYS B 2 149 ? -57.156 8.267 23.319 1.00 29.53 149 LYS B N 1
ATOM 1975 C CA . LYS B 2 149 ? -57.031 9.377 22.367 1.00 32.92 149 LYS B CA 1
ATOM 1976 C C . LYS B 2 149 ? -56.548 8.808 21.019 1.00 37.54 149 LYS B C 1
ATOM 1977 O O . LYS B 2 149 ? -56.011 7.683 20.951 1.00 29.89 149 LYS B O 1
ATOM 1983 N N . LYS B 2 150 ? -56.742 9.569 19.945 1.00 37.08 150 LYS B N 1
ATOM 1984 C CA . LYS B 2 150 ? -56.279 9.132 18.637 1.00 37.86 150 LYS B CA 1
ATOM 1985 C C . LYS B 2 150 ? -54.776 8.980 18.694 1.00 34.20 150 LYS B C 1
ATOM 1986 O O . LYS B 2 150 ? -54.083 9.855 19.197 1.00 35.65 150 LYS B O 1
ATOM 1992 N N . GLY B 2 151 ? -54.270 7.864 18.184 1.00 33.93 151 GLY B N 1
ATOM 1993 C CA . GLY B 2 151 ? -52.849 7.594 18.254 1.00 38.05 151 GLY B CA 1
ATOM 1994 C C . GLY B 2 151 ? -52.429 7.041 19.610 1.00 41.18 151 GLY B C 1
ATOM 1995 O O . GLY B 2 151 ? -51.249 6.770 19.813 1.00 45.13 151 GLY B O 1
ATOM 1996 N N . GLY B 2 152 ? -53.379 6.883 20.537 1.00 33.89 152 GLY B N 1
ATOM 1997 C CA . GLY B 2 152 ? -53.063 6.355 21.856 1.00 32.43 152 GLY B CA 1
ATOM 1998 C C . GLY B 2 152 ? -52.471 4.957 21.754 1.00 32.13 152 GLY B C 1
ATOM 1999 O O . GLY B 2 152 ? -52.745 4.235 20.803 1.00 34.78 152 GLY B O 1
ATOM 2000 N N . LYS B 2 153 ? -51.669 4.566 22.737 1.00 28.50 153 LYS B N 1
ATOM 2001 C CA . LYS B 2 153 ? -50.976 3.279 22.670 1.00 31.87 153 LYS B CA 1
ATOM 2002 C C . LYS B 2 153 ? -51.449 2.323 23.755 1.00 29.16 153 LYS B C 1
ATOM 2003 O O . LYS B 2 153 ? -51.951 2.739 24.804 1.00 25.26 153 LYS B O 1
ATOM 2009 N N . PHE B 2 154 ? -51.281 1.031 23.496 1.00 28.45 154 PHE B N 1
ATOM 2010 C CA . PHE B 2 154 ? -51.594 0.020 24.483 1.00 25.10 154 PHE B CA 1
ATOM 2011 C C . PHE B 2 154 ? -50.496 -1.040 24.444 1.00 28.70 154 PHE B C 1
ATOM 2012 O O . PHE B 2 154 ? -50.170 -1.582 23.376 1.00 27.66 154 PHE B O 1
ATOM 2020 N N . VAL B 2 155 ? -49.906 -1.322 25.602 1.00 23.39 155 VAL B N 1
ATOM 2021 C CA . VAL B 2 155 ? -48.960 -2.415 25.692 1.00 23.16 155 VAL B CA 1
ATOM 2022 C C . VAL B 2 155 ? -49.428 -3.350 26.789 1.00 24.53 155 VAL B C 1
ATOM 2023 O O . VAL B 2 155 ? -49.688 -2.925 27.921 1.00 23.61 155 VAL B O 1
ATOM 2027 N N . ALA B 2 156 ? -49.573 -4.621 26.445 1.00 21.34 156 ALA B N 1
ATOM 2028 C CA . ALA B 2 156 ? -49.984 -5.609 27.431 1.00 24.95 156 ALA B CA 1
ATOM 2029 C C . ALA B 2 156 ? -49.003 -6.777 27.474 1.00 23.75 156 ALA B C 1
ATOM 2030 O O . ALA B 2 156 ? -48.769 -7.427 26.453 1.00 29.59 156 ALA B O 1
ATOM 2032 N N . GLN B 2 157 ? -48.425 -7.042 28.647 1.00 25.36 157 GLN B N 1
ATOM 2033 C CA . GLN B 2 157 ? -47.732 -8.322 28.854 1.00 27.16 157 GLN B CA 1
ATOM 2034 C C . GLN B 2 157 ? -48.775 -9.358 29.241 1.00 26.71 157 GLN B C 1
ATOM 2035 O O . GLN B 2 157 ? -49.679 -9.084 30.054 1.00 26.85 157 GLN B O 1
ATOM 2041 N N . PHE B 2 158 ? -48.668 -10.550 28.663 1.00 24.11 158 PHE B N 1
ATOM 2042 C CA . PHE B 2 158 ? -49.645 -11.585 28.955 1.00 31.34 158 PHE B CA 1
ATOM 2043 C C . PHE B 2 158 ? -49.023 -12.969 28.793 1.00 32.85 158 PHE B C 1
ATOM 2044 O O . PHE B 2 158 ? -47.985 -13.129 28.144 1.00 30.27 158 PHE B O 1
ATOM 2052 N N . TYR B 2 159 ? -49.646 -13.957 29.427 1.00 37.26 159 TYR B N 1
ATOM 2053 C CA . TYR B 2 159 ? -49.167 -15.333 29.373 1.00 39.12 159 TYR B CA 1
ATOM 2054 C C . TYR B 2 159 ? -50.144 -16.152 28.542 1.00 36.81 159 TYR B C 1
ATOM 2055 O O . TYR B 2 159 ? -51.158 -16.606 29.062 1.00 37.42 159 TYR B O 1
ATOM 2064 N N . PRO B 2 160 ? -49.851 -16.317 27.241 1.00 37.52 160 PRO B N 1
ATOM 2065 C CA . PRO B 2 160 ? -50.733 -17.103 26.376 1.00 41.08 160 PRO B CA 1
ATOM 2066 C C . PRO B 2 160 ? -50.577 -18.589 26.662 1.00 38.91 160 PRO B C 1
ATOM 2067 O O . PRO B 2 160 ? -49.493 -19.021 27.054 1.00 36.23 160 PRO B O 1
ATOM 2071 N N . LYS B 2 161 ? -51.647 -19.356 26.484 1.00 37.96 161 LYS B N 1
ATOM 2072 C CA . LYS B 2 161 ? -51.577 -20.810 26.674 1.00 41.72 161 LYS B CA 1
ATOM 2073 C C . LYS B 2 161 ? -51.003 -21.500 25.458 1.00 39.19 161 LYS B C 1
ATOM 2074 O O . LYS B 2 161 ? -50.402 -22.567 25.568 1.00 41.83 161 LYS B O 1
ATOM 2080 N N . ASN B 2 162 ? -51.195 -20.884 24.296 1.00 36.75 162 ASN B N 1
ATOM 2081 C CA . ASN B 2 162 ? -50.755 -21.468 23.038 1.00 42.75 162 ASN B CA 1
ATOM 2082 C C . ASN B 2 162 ? -50.749 -20.414 21.943 1.00 44.34 162 ASN B C 1
ATOM 2083 O O . ASN B 2 162 ? -51.201 -19.288 22.160 1.00 40.85 162 ASN B O 1
ATOM 2088 N N . ASP B 2 163 ? -50.248 -20.777 20.765 1.00 47.72 163 ASP B N 1
ATOM 2089 C CA . ASP B 2 163 ? -50.167 -19.837 19.650 1.00 52.01 163 ASP B CA 1
ATOM 2090 C C . ASP B 2 163 ? -51.535 -19.353 19.151 1.00 48.38 163 ASP B C 1
ATOM 2091 O O . ASP B 2 163 ? -51.690 -18.189 18.767 1.00 42.61 163 ASP B O 1
ATOM 2096 N N . ASP B 2 164 ? -52.518 -20.244 19.150 1.00 46.37 164 ASP B N 1
ATOM 2097 C CA . ASP B 2 164 ? -53.857 -19.881 18.701 1.00 50.10 164 ASP B CA 1
ATOM 2098 C C . ASP B 2 164 ? -54.424 -18.760 19.559 1.00 46.19 164 ASP B C 1
ATOM 2099 O O . ASP B 2 164 ? -55.123 -17.877 19.062 1.00 48.22 164 ASP B O 1
ATOM 2104 N N . GLN B 2 165 ? -54.115 -18.809 20.852 1.00 41.41 165 GLN B N 1
ATOM 2105 C CA . GLN B 2 165 ? -54.581 -17.799 21.780 1.00 41.23 165 GLN B CA 1
ATOM 2106 C C . GLN B 2 165 ? -53.959 -16.455 21.406 1.00 40.63 165 GLN B C 1
ATOM 2107 O O . GLN B 2 165 ? -54.645 -15.431 21.370 1.00 34.37 165 GLN B O 1
ATOM 2113 N N . VAL B 2 166 ? -52.664 -16.475 21.103 1.00 36.12 166 VAL B N 1
ATOM 2114 C CA . VAL B 2 166 ? -51.957 -15.270 20.688 1.00 38.22 166 VAL B CA 1
ATOM 2115 C C . VAL B 2 166 ? -52.587 -14.682 19.429 1.00 39.30 166 VAL B C 1
ATOM 2116 O O . VAL B 2 166 ? -52.777 -13.466 19.318 1.00 37.68 166 VAL B O 1
ATOM 2120 N N . ASP B 2 167 ? -52.907 -15.553 18.476 1.00 39.55 167 ASP B N 1
ATOM 2121 C CA . ASP B 2 167 ? -53.415 -15.115 17.182 1.00 41.53 167 ASP B CA 1
ATOM 2122 C C . ASP B 2 167 ? -54.829 -14.574 17.317 1.00 40.96 167 ASP B C 1
ATOM 2123 O O . ASP B 2 167 ? -55.186 -13.567 16.692 1.00 40.35 167 ASP B O 1
ATOM 2128 N N . ASP B 2 168 ? -55.628 -15.243 18.143 1.00 36.38 168 ASP B N 1
ATOM 2129 C CA . ASP B 2 168 ? -56.972 -14.773 18.435 1.00 36.54 168 ASP B CA 1
ATOM 2130 C C . ASP B 2 168 ? -56.964 -13.368 19.039 1.00 37.75 168 ASP B C 1
ATOM 2131 O O . ASP B 2 168 ? -57.770 -12.508 18.661 1.00 34.15 168 ASP B O 1
ATOM 2136 N N . ILE B 2 169 ? -56.057 -13.130 19.983 1.00 32.56 169 ILE B N 1
ATOM 2137 C CA . ILE B 2 169 ? -55.991 -11.816 20.620 1.00 33.45 169 ILE B CA 1
ATOM 2138 C C . ILE B 2 169 ? -55.549 -10.759 19.616 1.00 28.16 169 ILE B C 1
ATOM 2139 O O . ILE B 2 169 ? -56.156 -9.695 19.516 1.00 31.65 169 ILE B O 1
ATOM 2144 N N . LEU B 2 170 ? -54.478 -11.057 18.889 1.00 29.51 170 LEU B N 1
ATOM 2145 C CA . LEU B 2 170 ? -53.960 -10.164 17.866 1.00 32.34 170 LEU B CA 1
ATOM 2146 C C . LEU B 2 170 ? -54.999 -9.872 16.777 1.00 37.28 170 LEU B C 1
ATOM 2147 O O . LEU B 2 170 ? -55.130 -8.729 16.304 1.00 32.28 170 LEU B O 1
ATOM 2152 N N . GLN B 2 171 ? -55.738 -10.902 16.378 1.00 37.09 171 GLN B N 1
ATOM 2153 C CA . GLN B 2 171 ? -56.763 -10.730 15.353 1.00 37.25 171 GLN B CA 1
ATOM 2154 C C . GLN B 2 171 ? -57.871 -9.815 15.855 1.00 34.95 171 GLN B C 1
ATOM 2155 O O . GLN B 2 171 ? -58.367 -8.974 15.099 1.00 37.64 171 GLN B O 1
ATOM 2161 N N . SER B 2 172 ? -58.262 -9.979 17.124 1.00 31.50 172 SER B N 1
ATOM 2162 C CA . SER B 2 172 ? -59.318 -9.134 17.709 1.00 39.61 172 SER B CA 1
ATOM 2163 C C . SER B 2 172 ? -58.885 -7.680 17.782 1.00 36.73 172 SER B C 1
ATOM 2164 O O . SER B 2 172 ? -59.657 -6.787 17.451 1.00 36.60 172 SER B O 1
ATOM 2167 N N . ALA B 2 173 ? -57.646 -7.451 18.210 1.00 30.74 173 ALA B N 1
ATOM 2168 C CA . ALA B 2 173 ? -57.089 -6.101 18.234 1.00 34.76 173 ALA B CA 1
ATOM 2169 C C . ALA B 2 173 ? -57.123 -5.495 16.825 1.00 35.24 173 ALA B C 1
ATOM 2170 O O . ALA B 2 173 ? -57.490 -4.332 16.634 1.00 34.69 173 ALA B O 1
ATOM 2172 N N . LYS B 2 174 ? -56.752 -6.297 15.834 1.00 33.20 174 LYS B N 1
ATOM 2173 C CA . LYS B 2 174 ? -56.708 -5.825 14.453 1.00 38.32 174 LYS B CA 1
ATOM 2174 C C . LYS B 2 174 ? -58.086 -5.373 13.963 1.00 40.85 174 LYS B C 1
ATOM 2175 O O . LYS B 2 174 ? -58.235 -4.269 13.408 1.00 35.86 174 LYS B O 1
ATOM 2181 N N . VAL B 2 175 ? -59.089 -6.227 14.159 1.00 36.99 175 VAL B N 1
ATOM 2182 C CA . VAL B 2 175 ? -60.456 -5.901 13.751 1.00 38.72 175 VAL B CA 1
ATOM 2183 C C . VAL B 2 175 ? -60.945 -4.617 14.434 1.00 43.25 175 VAL B C 1
ATOM 2184 O O . VAL B 2 175 ? -61.676 -3.817 13.837 1.00 39.42 175 VAL B O 1
ATOM 2188 N N . ALA B 2 176 ? -60.515 -4.405 15.677 1.00 35.75 176 ALA B N 1
ATOM 2189 C CA . ALA B 2 176 ? -60.942 -3.236 16.434 1.00 35.60 176 ALA B CA 1
ATOM 2190 C C . ALA B 2 176 ? -60.312 -1.954 15.900 1.00 33.59 176 ALA B C 1
ATOM 2191 O O . ALA B 2 176 ? -60.738 -0.848 16.252 1.00 35.91 176 ALA B O 1
ATOM 2193 N N . GLY B 2 177 ? -59.281 -2.095 15.070 1.00 32.87 177 GLY B N 1
ATOM 2194 C CA . GLY B 2 177 ? -58.649 -0.930 14.474 1.00 34.80 177 GLY B CA 1
ATOM 2195 C C . GLY B 2 177 ? -57.222 -0.664 14.939 1.00 38.80 177 GLY B C 1
ATOM 2196 O O . GLY B 2 177 ? -56.600 0.294 14.479 1.00 32.23 177 GLY B O 1
ATOM 2197 N N . PHE B 2 178 ? -56.692 -1.491 15.842 1.00 35.01 178 PHE B N 1
ATOM 2198 C CA . PHE B 2 178 ? -55.319 -1.286 16.318 1.00 33.80 178 PHE B CA 1
ATOM 2199 C C . PHE B 2 178 ? -54.289 -1.729 15.292 1.00 35.60 178 PHE B C 1
ATOM 2200 O O . PHE B 2 178 ? -54.481 -2.720 14.590 1.00 39.83 178 PHE B O 1
ATOM 2208 N N . SER B 2 179 ? -53.179 -1.006 15.228 1.00 35.55 179 SER B N 1
ATOM 2209 C CA . SER B 2 179 ? -52.032 -1.478 14.464 1.00 40.02 179 SER B CA 1
ATOM 2210 C C . SER B 2 179 ? -50.870 -1.811 15.409 1.00 40.09 179 SER B C 1
ATOM 2211 O O . SER B 2 179 ? -50.926 -1.527 16.607 1.00 40.41 179 SER B O 1
ATOM 2214 N N . GLY B 2 180 ? -49.812 -2.401 14.869 1.00 43.19 180 GLY B N 1
ATOM 2215 C CA . GLY B 2 180 ? -48.659 -2.753 15.677 1.00 40.00 180 GLY B CA 1
ATOM 2216 C C . GLY B 2 180 ? -48.411 -4.240 15.609 1.00 42.92 180 GLY B C 1
ATOM 2217 O O . GLY B 2 180 ? -48.582 -4.859 14.548 1.00 37.80 180 GLY B O 1
ATOM 2218 N N . GLY B 2 181 ? -48.015 -4.827 16.736 1.00 37.23 181 GLY B N 1
ATOM 2219 C CA . GLY B 2 181 ? -47.687 -6.237 16.749 1.00 38.49 181 GLY B CA 1
ATOM 2220 C C . GLY B 2 181 ? -47.213 -6.777 18.082 1.00 39.27 181 GLY B C 1
ATOM 2221 O O . GLY B 2 181 ? -47.666 -6.357 19.147 1.00 34.28 181 GLY B O 1
ATOM 2222 N N . LEU B 2 182 ? -46.272 -7.709 18.011 1.00 33.25 182 LEU B N 1
ATOM 2223 C CA . LEU B 2 182 ? -45.892 -8.499 19.160 1.00 32.50 182 LEU B CA 1
ATOM 2224 C C . LEU B 2 182 ? -44.393 -8.396 19.424 1.00 35.64 182 LEU B C 1
ATOM 2225 O O . LEU B 2 182 ? -43.587 -8.392 18.483 1.00 34.14 182 LEU B O 1
ATOM 2230 N N . VAL B 2 183 ? -44.025 -8.291 20.703 1.00 31.08 183 VAL B N 1
ATOM 2231 C CA . VAL B 2 183 ? -42.635 -8.401 21.106 1.00 25.05 183 VAL B CA 1
ATOM 2232 C C . VAL B 2 183 ? -42.495 -9.603 22.032 1.00 32.10 183 VAL B C 1
ATOM 2233 O O . VAL B 2 183 ? -43.273 -9.771 22.981 1.00 29.24 183 VAL B O 1
ATOM 2237 N N . VAL B 2 184 ? -41.495 -10.435 21.777 1.00 28.24 184 VAL B N 1
ATOM 2238 C CA . VAL B 2 184 ? -41.232 -11.568 22.651 1.00 30.30 184 VAL B CA 1
ATOM 2239 C C . VAL B 2 184 ? -39.811 -11.441 23.199 1.00 29.08 184 VAL B C 1
ATOM 2240 O O . VAL B 2 184 ? -38.830 -11.558 22.446 1.00 32.91 184 VAL B O 1
ATOM 2244 N N . ASP B 2 185 ? -39.684 -11.168 24.494 1.00 27.76 185 ASP B N 1
ATOM 2245 C CA . ASP B 2 185 ? -38.353 -11.106 25.103 1.00 28.65 185 ASP B CA 1
ATOM 2246 C C . ASP B 2 185 ? -37.866 -12.488 25.512 1.00 31.49 185 ASP B C 1
ATOM 2247 O O . ASP B 2 185 ? -38.678 -13.351 25.877 1.00 30.29 185 ASP B O 1
ATOM 2252 N N . ASP B 2 186 ? -36.546 -12.680 25.478 1.00 33.92 186 ASP B N 1
ATOM 2253 C CA . ASP B 2 186 ? -35.918 -13.964 25.834 1.00 37.38 186 ASP B CA 1
ATOM 2254 C C . ASP B 2 186 ? -36.668 -15.183 25.286 1.00 35.89 186 ASP B C 1
ATOM 2255 O O . ASP B 2 186 ? -36.961 -16.119 26.032 1.00 36.08 186 ASP B O 1
ATOM 2260 N N . PRO B 2 187 ? -36.963 -15.186 23.975 1.00 34.94 187 PRO B N 1
ATOM 2261 C CA . PRO B 2 187 ? -37.861 -16.208 23.426 1.00 34.45 187 PRO B CA 1
ATOM 2262 C C . PRO B 2 187 ? -37.269 -17.615 23.416 1.00 39.09 187 PRO B C 1
ATOM 2263 O O . PRO B 2 187 ? -38.019 -18.576 23.274 1.00 39.88 187 PRO B O 1
ATOM 2267 N N . GLU B 2 188 ? -35.953 -17.726 23.568 1.00 40.27 188 GLU B N 1
ATOM 2268 C CA . GLU B 2 188 ? -35.284 -19.024 23.614 1.00 44.97 188 GLU B CA 1
ATOM 2269 C C . GLU B 2 188 ? -35.432 -19.651 24.996 1.00 51.08 188 GLU B C 1
ATOM 2270 O O . GLU B 2 188 ? -35.193 -20.852 25.174 1.00 53.13 188 GLU B O 1
ATOM 2276 N N . SER B 2 189 ? -35.816 -18.837 25.978 1.00 45.55 189 SER B N 1
ATOM 2277 C CA . SER B 2 189 ? -35.894 -19.294 27.369 1.00 49.68 189 SER B CA 1
ATOM 2278 C C . SER B 2 189 ? -37.306 -19.759 27.710 1.00 54.87 189 SER B C 1
ATOM 2279 O O . SER B 2 189 ? -38.254 -18.977 27.639 1.00 52.78 189 SER B O 1
ATOM 2282 N N . LYS B 2 190 ? -37.456 -21.030 28.073 1.00 62.09 190 LYS B N 1
ATOM 2283 C CA . LYS B 2 190 ? -38.772 -21.544 28.458 1.00 61.97 190 LYS B CA 1
ATOM 2284 C C . LYS B 2 190 ? -39.198 -21.007 29.832 1.00 56.80 190 LYS B C 1
ATOM 2285 O O . LYS B 2 190 ? -40.388 -20.843 30.094 1.00 59.49 190 LYS B O 1
ATOM 2291 N N . LYS B 2 191 ? -38.223 -20.719 30.695 1.00 57.67 191 LYS B N 1
ATOM 2292 C CA . LYS B 2 191 ? -38.493 -20.085 31.987 1.00 55.77 191 LYS B CA 1
ATOM 2293 C C . LYS B 2 191 ? -38.818 -18.586 31.856 1.00 54.30 191 LYS B C 1
ATOM 2294 O O . LYS B 2 191 ? -39.816 -18.110 32.403 1.00 49.67 191 LYS B O 1
ATOM 2300 N N . ASN B 2 192 ? -37.981 -17.853 31.121 1.00 47.16 192 ASN B N 1
ATOM 2301 C CA . ASN B 2 192 ? -38.002 -16.393 31.167 1.00 47.24 192 ASN B CA 1
ATOM 2302 C C . ASN B 2 192 ? -38.670 -15.681 29.984 1.00 41.92 192 ASN B C 1
ATOM 2303 O O . ASN B 2 192 ? -38.699 -14.444 29.937 1.00 32.65 192 ASN B O 1
ATOM 2308 N N . LYS B 2 193 ? -39.211 -16.443 29.035 1.00 37.60 193 LYS B N 1
ATOM 2309 C CA . LYS B 2 193 ? -39.840 -15.846 27.849 1.00 33.06 193 LYS B CA 1
ATOM 2310 C C . LYS B 2 193 ? -41.057 -14.984 28.213 1.00 35.76 193 LYS B C 1
ATOM 2311 O O . LYS B 2 193 ? -41.929 -15.424 28.973 1.00 32.95 193 LYS B O 1
ATOM 2317 N N . LYS B 2 194 ? -41.121 -13.766 27.670 1.00 29.05 194 LYS B N 1
ATOM 2318 C CA . LYS B 2 194 ? -42.283 -12.895 27.898 1.00 30.81 194 LYS B CA 1
ATOM 2319 C C . LYS B 2 194 ? -42.853 -12.270 26.617 1.00 31.25 194 LYS B C 1
ATOM 2320 O O . LYS B 2 194 ? -42.102 -11.798 25.747 1.00 31.72 194 LYS B O 1
ATOM 2326 N N . TYR B 2 195 ? -44.183 -12.225 26.545 1.00 25.08 195 TYR B N 1
ATOM 2327 C CA . TYR B 2 195 ? -44.899 -11.699 25.383 1.00 26.37 195 TYR B CA 1
ATOM 2328 C C . TYR B 2 195 ? -45.507 -10.340 25.694 1.00 30.69 195 TYR B C 1
ATOM 2329 O O . TYR B 2 195 ? -46.165 -10.180 26.716 1.00 27.88 195 TYR B O 1
ATOM 2338 N N . TYR B 2 196 ? -45.306 -9.375 24.798 1.00 25.84 196 TYR B N 1
ATOM 2339 C CA . TYR B 2 196 ? -45.876 -8.047 24.947 1.00 27.41 196 TYR B CA 1
ATOM 2340 C C . TYR B 2 196 ? -46.623 -7.701 23.670 1.00 25.28 196 TYR B C 1
ATOM 2341 O O . TYR B 2 196 ? -46.063 -7.704 22.571 1.00 25.66 196 TYR B O 1
ATOM 2350 N N . LEU B 2 197 ? -47.906 -7.448 23.824 1.00 24.99 197 LEU B N 1
ATOM 2351 C CA . LEU B 2 197 ? -48.713 -6.908 22.749 1.00 30.43 197 LEU B CA 1
ATOM 2352 C C . LEU B 2 197 ? -48.341 -5.436 22.677 1.00 29.45 197 LEU B C 1
ATOM 2353 O O . LEU B 2 197 ? -48.357 -4.762 23.704 1.00 29.52 197 LEU B O 1
ATOM 2358 N N . VAL B 2 198 ? -47.957 -4.925 21.504 1.00 26.25 198 VAL B N 1
ATOM 2359 C CA . VAL B 2 198 ? -47.619 -3.498 21.387 1.00 24.49 198 VAL B CA 1
ATOM 2360 C C . VAL B 2 198 ? -48.460 -2.849 20.281 1.00 31.63 198 VAL B C 1
ATOM 2361 O O . VAL B 2 198 ? -48.189 -3.052 19.089 1.00 29.78 198 VAL B O 1
ATOM 2365 N N . LEU B 2 199 ? -49.462 -2.066 20.685 1.00 27.70 199 LEU B N 1
ATOM 2366 C CA . LEU B 2 199 ? -50.503 -1.572 19.777 1.00 31.07 199 LEU B CA 1
ATOM 2367 C C . LEU B 2 199 ? -50.665 -0.063 19.805 1.00 34.92 199 LEU B C 1
ATOM 2368 O O . LEU B 2 199 ? -50.359 0.581 20.806 1.00 29.68 199 LEU B O 1
ATOM 2373 N N . SER B 2 200 ? -51.179 0.485 18.704 1.00 30.19 200 SER B N 1
ATOM 2374 C CA . SER B 2 200 ? -51.462 1.908 18.587 1.00 32.98 200 SER B CA 1
ATOM 2375 C C . SER B 2 200 ? -52.853 2.064 17.967 1.00 38.46 200 SER B C 1
ATOM 2376 O O . SER B 2 200 ? -53.251 1.252 17.125 1.00 32.99 200 SER B O 1
ATOM 2379 N N . SER B 2 201 ? -53.599 3.081 18.390 1.00 35.93 201 SER B N 1
ATOM 2380 C CA . SER B 2 201 ? -54.945 3.294 17.857 1.00 38.46 201 SER B CA 1
ATOM 2381 C C . SER B 2 201 ? -54.949 4.181 16.602 1.00 41.48 201 SER B C 1
ATOM 2382 O O . SER B 2 201 ? -53.954 4.846 16.297 1.00 40.47 201 SER B O 1
ATOM 2385 N N . MET C 1 1 ? -11.213 0.380 -0.950 1.00 47.45 1 MET C N 1
ATOM 2386 C CA . MET C 1 1 ? -11.354 0.160 0.485 1.00 45.48 1 MET C CA 1
ATOM 2387 C C . MET C 1 1 ? -10.729 1.328 1.236 1.00 44.86 1 MET C C 1
ATOM 2388 O O . MET C 1 1 ? -9.564 1.659 1.011 1.00 40.45 1 MET C O 1
ATOM 2393 N N . LYS C 1 2 ? -11.496 1.949 2.126 1.00 40.55 2 LYS C N 1
ATOM 2394 C CA . LYS C 1 2 ? -11.002 3.107 2.868 1.00 42.05 2 LYS C CA 1
ATOM 2395 C C . LYS C 1 2 ? -9.906 2.725 3.850 1.00 38.99 2 LYS C C 1
ATOM 2396 O O . LYS C 1 2 ? -9.897 1.613 4.390 1.00 33.15 2 LYS C O 1
ATOM 2402 N N . PHE C 1 3 ? -8.995 3.661 4.089 1.00 32.87 3 PHE C N 1
ATOM 2403 C CA . PHE C 1 3 ? -7.945 3.469 5.089 1.00 35.42 3 PHE C CA 1
ATOM 2404 C C . PHE C 1 3 ? -8.516 3.114 6.469 1.00 33.46 3 PHE C C 1
ATOM 2405 O O . PHE C 1 3 ? -7.951 2.267 7.185 1.00 30.70 3 PHE C O 1
ATOM 2413 N N . LEU C 1 4 ? -9.627 3.756 6.847 1.00 33.23 4 LEU C N 1
ATOM 2414 C CA . LEU C 1 4 ? -10.284 3.456 8.133 1.00 31.81 4 LEU C CA 1
ATOM 2415 C C . LEU C 1 4 ? -10.536 1.952 8.293 1.00 29.41 4 LEU C C 1
ATOM 2416 O O . LEU C 1 4 ? -10.363 1.387 9.375 1.00 28.44 4 LEU C O 1
ATOM 2421 N N . THR C 1 5 ? -10.922 1.318 7.193 1.00 27.71 5 THR C N 1
ATOM 2422 C CA . THR C 1 5 ? -11.266 -0.099 7.184 1.00 28.05 5 THR C CA 1
ATOM 2423 C C . THR C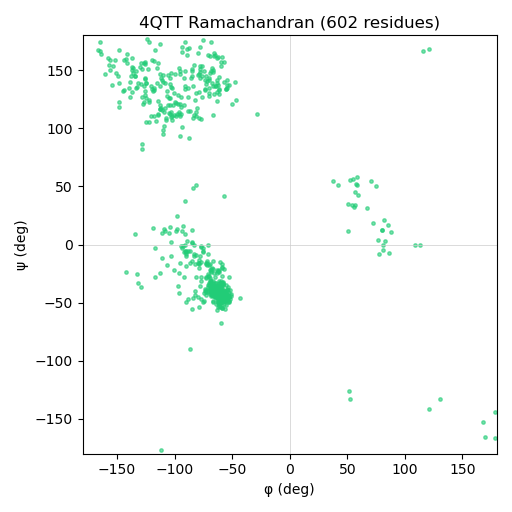 1 5 ? -10.050 -0.961 7.518 1.00 32.43 5 THR C C 1
ATOM 2424 O O . THR C 1 5 ? -10.180 -2.016 8.159 1.00 27.61 5 THR C O 1
ATOM 2428 N N . THR C 1 6 ? -8.864 -0.503 7.111 1.00 28.70 6 THR C N 1
ATOM 2429 C CA . THR C 1 6 ? -7.625 -1.205 7.478 1.00 35.05 6 THR C CA 1
ATOM 2430 C C . THR C 1 6 ? -7.414 -1.253 8.991 1.00 34.83 6 THR C C 1
ATOM 2431 O O . THR C 1 6 ? -6.683 -2.115 9.484 1.00 36.65 6 THR C O 1
ATOM 2435 N N . ASN C 1 7 ? -8.055 -0.340 9.729 1.00 30.21 7 ASN C N 1
ATOM 2436 C CA . ASN C 1 7 ? -7.894 -0.297 11.187 1.00 31.13 7 ASN C CA 1
ATOM 2437 C C . ASN C 1 7 ? -8.828 -1.255 11.923 1.00 29.31 7 ASN C C 1
ATOM 2438 O O . ASN C 1 7 ? -8.827 -1.318 13.163 1.00 32.24 7 ASN C O 1
ATOM 2443 N N . PHE C 1 8 ? -9.623 -2.008 11.171 1.00 29.27 8 PHE C N 1
ATOM 2444 C CA . PHE C 1 8 ? -10.571 -2.947 11.781 1.00 26.75 8 PHE C CA 1
ATOM 2445 C C . PHE C 1 8 ? -10.536 -4.356 11.181 1.00 30.19 8 PHE C C 1
ATOM 2446 O O . PHE C 1 8 ? -10.764 -5.330 11.884 1.00 30.66 8 PHE C O 1
ATOM 2454 N N . LEU C 1 9 ? -10.265 -4.446 9.883 1.00 29.94 9 LEU C N 1
ATOM 2455 C CA . LEU C 1 9 ? -10.241 -5.717 9.177 1.00 33.92 9 LEU C CA 1
ATOM 2456 C C . LEU C 1 9 ? -9.108 -6.605 9.687 1.00 32.84 9 LEU C C 1
ATOM 2457 O O . LEU C 1 9 ? -7.959 -6.161 9.757 1.00 29.06 9 LEU C O 1
ATOM 2462 N N . LYS C 1 10 ? -9.435 -7.851 10.030 1.00 33.73 10 LYS C N 1
ATOM 2463 C CA . LYS C 1 10 ? -8.434 -8.818 10.506 1.00 34.16 10 LYS C CA 1
ATOM 2464 C C . LYS C 1 10 ? -8.443 -10.050 9.597 1.00 34.49 10 LYS C C 1
ATOM 2465 O O . LYS C 1 10 ? -9.277 -10.155 8.696 1.00 33.91 10 LYS C O 1
ATOM 2471 N N . CYS C 1 11 ? -7.513 -10.981 9.810 1.00 36.68 11 CYS C N 1
ATOM 2472 C CA . CYS C 1 11 ? -7.489 -12.179 8.973 1.00 34.67 11 CYS C CA 1
ATOM 2473 C C . CYS C 1 11 ? -8.760 -12.989 9.143 1.00 30.74 11 CYS C C 1
ATOM 2474 O O . CYS C 1 11 ? -9.253 -13.156 10.262 1.00 41.73 11 CYS C O 1
ATOM 2477 N N . SER C 1 12 ? -9.276 -13.503 8.033 1.00 33.13 12 SER C N 1
ATOM 2478 C CA . SER C 1 12 ? -10.493 -14.323 8.059 1.00 40.09 12 SER C CA 1
ATOM 2479 C C . SER C 1 12 ? -10.286 -15.815 8.398 1.00 40.31 12 SER C C 1
ATOM 2480 O O . SER C 1 12 ? -11.266 -16.558 8.542 1.00 41.98 12 SER C O 1
ATOM 2483 N N . VAL C 1 13 ? -9.046 -16.285 8.484 1.00 44.48 13 VAL C N 1
ATOM 2484 C CA . VAL C 1 13 ? -8.864 -17.728 8.727 1.00 42.56 13 VAL C CA 1
ATOM 2485 C C . VAL C 1 13 ? -9.073 -18.084 10.201 1.00 46.15 13 VAL C C 1
ATOM 2486 O O . VAL C 1 13 ? -8.531 -17.415 11.099 1.00 41.18 13 VAL C O 1
ATOM 2490 N N . LYS C 1 14 ? -9.881 -19.118 10.439 1.00 43.81 14 LYS C N 1
ATOM 2491 C CA . LYS C 1 14 ? -10.297 -19.488 11.791 1.00 47.46 14 LYS C CA 1
ATOM 2492 C C . LYS C 1 14 ? -9.114 -19.695 12.734 1.00 47.69 14 LYS C C 1
ATOM 2493 O O . LYS C 1 14 ? -9.126 -19.198 13.864 1.00 50.33 14 LYS C O 1
ATOM 2499 N N . ALA C 1 15 ? -8.081 -20.387 12.252 1.00 45.60 15 ALA C N 1
ATOM 2500 C CA . ALA C 1 15 ? -6.896 -20.697 13.058 1.00 45.89 15 ALA C CA 1
ATOM 2501 C C . ALA C 1 15 ? -6.161 -19.453 13.564 1.00 49.36 15 ALA C C 1
ATOM 2502 O O . ALA C 1 15 ? -5.332 -19.535 14.472 1.00 50.89 15 ALA C O 1
ATOM 2504 N N . CYS C 1 16 ? -6.471 -18.297 12.987 1.00 48.97 16 CYS C N 1
ATOM 2505 C CA . CYS C 1 16 ? -5.812 -17.064 13.409 1.00 49.55 16 CYS C CA 1
ATOM 2506 C C . CYS C 1 16 ? -6.588 -16.283 14.453 1.00 45.98 16 CYS C C 1
ATOM 2507 O O . CYS C 1 16 ? -6.121 -15.250 14.922 1.00 42.84 16 CYS C O 1
ATOM 2510 N N . ASP C 1 17 ? -7.757 -16.795 14.831 1.00 47.14 17 ASP C N 1
ATOM 2511 C CA . ASP C 1 17 ? -8.615 -16.107 15.795 1.00 49.76 17 ASP C CA 1
ATOM 2512 C C . ASP C 1 17 ? -7.886 -15.760 17.092 1.00 52.25 17 ASP C C 1
ATOM 2513 O O . ASP C 1 17 ? -8.110 -14.701 17.667 1.00 53.20 17 ASP C O 1
ATOM 2518 N N . THR C 1 18 ? -7.000 -16.647 17.533 1.00 48.08 18 THR C N 1
ATOM 2519 C CA . THR C 1 18 ? -6.328 -16.477 18.815 1.00 51.25 18 THR C CA 1
ATOM 2520 C C . THR C 1 18 ? -5.074 -15.630 18.682 1.00 52.25 18 THR C C 1
ATOM 2521 O O . THR C 1 18 ? -4.545 -15.130 19.680 1.00 56.71 18 THR C O 1
ATOM 2525 N N . SER C 1 19 ? -4.605 -15.462 17.448 1.00 45.49 19 SER C N 1
ATOM 2526 C CA . SER C 1 19 ? -3.319 -14.816 17.217 1.00 48.35 19 SER C CA 1
ATOM 2527 C C . SER C 1 19 ? -3.384 -13.294 17.258 1.00 49.95 19 SER C C 1
ATOM 2528 O O . SER C 1 19 ? -4.214 -12.679 16.587 1.00 46.58 19 SER C O 1
ATOM 2531 N N . ASN C 1 20 ? -2.480 -12.700 18.033 1.00 52.01 20 ASN C N 1
ATOM 2532 C CA . ASN C 1 20 ? -2.330 -11.254 18.083 1.00 49.33 20 ASN C CA 1
ATOM 2533 C C . ASN C 1 20 ? -1.713 -10.680 16.810 1.00 50.70 20 ASN C C 1
ATOM 2534 O O . ASN C 1 20 ? -1.536 -9.463 16.684 1.00 51.14 20 ASN C O 1
ATOM 2539 N N . ASP C 1 21 ? -1.391 -11.559 15.865 1.00 46.74 21 ASP C N 1
ATOM 2540 C CA . ASP C 1 21 ? -0.877 -11.130 14.571 1.00 43.86 21 ASP C CA 1
ATOM 2541 C C . ASP C 1 21 ? -1.910 -11.233 13.450 1.00 39.31 21 ASP C C 1
ATOM 2542 O O . ASP C 1 21 ? -1.554 -11.094 12.277 1.00 41.03 21 ASP C O 1
ATOM 2547 N N . ASN C 1 22 ? -3.173 -11.493 13.799 1.00 37.88 22 ASN C N 1
ATOM 2548 C CA . ASN C 1 22 ? -4.235 -11.526 12.792 1.00 40.02 22 ASN C CA 1
ATOM 2549 C C . ASN C 1 22 ? -4.663 -10.107 12.385 1.00 38.76 22 ASN C C 1
ATOM 2550 O O . ASN C 1 22 ? -5.425 -9.928 11.423 1.00 33.85 22 ASN C O 1
ATOM 2555 N N . PHE C 1 23 ? -4.168 -9.123 13.140 1.00 40.71 23 PHE C N 1
ATOM 2556 C CA . PHE C 1 23 ? -4.497 -7.708 12.934 1.00 41.37 23 PHE C CA 1
ATOM 2557 C C . PHE C 1 23 ? -3.340 -6.771 13.317 1.00 32.81 23 PHE C C 1
ATOM 2558 O O . PHE C 1 23 ? -2.702 -6.959 14.351 1.00 38.49 23 PHE C O 1
ATOM 2566 N N . PRO C 1 24 ? -3.090 -5.724 12.510 1.00 37.23 24 PRO C N 1
ATOM 2567 C CA . PRO C 1 24 ? -3.761 -5.467 11.228 1.00 38.10 24 PRO C CA 1
ATOM 2568 C C . PRO C 1 24 ? -3.169 -6.362 10.157 1.00 39.23 24 PRO C C 1
ATOM 2569 O O . PRO C 1 24 ? -2.149 -7.013 10.414 1.00 37.35 24 PRO C O 1
ATOM 2573 N N . LEU C 1 25 ? -3.793 -6.405 8.987 1.00 37.58 25 LEU C N 1
ATOM 2574 C CA . LEU C 1 25 ? -3.185 -7.088 7.853 1.00 39.76 25 LEU C CA 1
ATOM 2575 C C . LEU C 1 25 ? -1.995 -6.251 7.364 1.00 43.24 25 LEU C C 1
ATOM 2576 O O . LEU C 1 25 ? -1.863 -5.067 7.713 1.00 36.87 25 LEU C O 1
ATOM 2581 N N . GLN C 1 26 ? -1.115 -6.862 6.577 1.00 43.29 26 GLN C N 1
ATOM 2582 C CA . GLN C 1 26 ? 0.080 -6.161 6.116 1.00 44.12 26 GLN C CA 1
ATOM 2583 C C . GLN C 1 26 ? -0.091 -5.746 4.666 1.00 45.90 26 GLN C C 1
ATOM 2584 O O . GLN C 1 26 ? -0.144 -6.588 3.766 1.00 45.14 26 GLN C O 1
ATOM 2590 N N . TYR C 1 27 ? -0.174 -4.442 4.435 1.00 43.75 27 TYR C N 1
ATOM 2591 C CA . TYR C 1 27 ? -0.501 -3.932 3.107 1.00 43.01 27 TYR C CA 1
ATOM 2592 C C . TYR C 1 27 ? 0.754 -3.755 2.257 1.00 51.57 27 TYR C C 1
ATOM 2593 O O . TYR C 1 27 ? 1.780 -3.265 2.748 1.00 47.28 27 TYR C O 1
ATOM 2602 N N . ASP C 1 28 ? 0.675 -4.207 1.003 1.00 53.29 28 ASP C N 1
ATOM 2603 C CA . ASP C 1 28 ? 1.800 -4.131 0.070 1.00 57.05 28 ASP C CA 1
ATOM 2604 C C . ASP C 1 28 ? 1.763 -2.782 -0.640 1.00 50.21 28 ASP C C 1
ATOM 2605 O O . ASP C 1 28 ? 1.111 -2.636 -1.676 1.00 54.55 28 ASP C O 1
ATOM 2610 N N . GLY C 1 29 ? 2.460 -1.801 -0.074 1.00 53.42 29 GLY C N 1
ATOM 2611 C CA . GLY C 1 29 ? 2.505 -0.462 -0.641 1.00 52.16 29 GLY C CA 1
ATOM 2612 C C . GLY C 1 29 ? 3.027 -0.448 -2.067 1.00 56.16 29 GLY C C 1
ATOM 2613 O O . GLY C 1 29 ? 2.586 0.355 -2.890 1.00 53.33 29 GLY C O 1
ATOM 2614 N N . SER C 1 30 ? 3.962 -1.348 -2.370 1.00 55.78 30 SER C N 1
ATOM 2615 C CA . SER C 1 30 ? 4.466 -1.471 -3.734 1.00 56.72 30 SER C CA 1
ATOM 2616 C C . SER C 1 30 ? 3.353 -1.898 -4.691 1.00 56.37 30 SER C C 1
ATOM 2617 O O . SER C 1 30 ? 3.419 -1.622 -5.893 1.00 59.71 30 SER C O 1
ATOM 2620 N N . LYS C 1 31 ? 2.322 -2.552 -4.156 1.00 52.66 31 LYS C N 1
ATOM 2621 C CA . LYS C 1 31 ? 1.203 -3.010 -4.982 1.00 53.35 31 LYS C CA 1
ATOM 2622 C C . LYS C 1 31 ? -0.103 -2.211 -4.809 1.00 57.02 31 LYS C C 1
ATOM 2623 O O . LYS C 1 31 ? -0.992 -2.279 -5.658 1.00 57.82 31 LYS C O 1
ATOM 2629 N N . CYS C 1 32 ? -0.224 -1.449 -3.728 1.00 49.72 32 CYS C N 1
ATOM 2630 C CA . CYS C 1 32 ? -1.496 -0.777 -3.448 1.00 56.19 32 CYS C CA 1
ATOM 2631 C C . CYS C 1 32 ? -1.641 0.584 -4.120 1.00 51.06 32 CYS C C 1
ATOM 2632 O O . CYS C 1 32 ? -0.906 1.525 -3.813 1.00 54.00 32 CYS C O 1
ATOM 2635 N N . GLN C 1 33 ? -2.600 0.671 -5.037 1.00 51.09 33 GLN C N 1
ATOM 2636 C CA . GLN C 1 33 ? -2.918 1.918 -5.725 1.00 47.21 33 GLN C CA 1
ATOM 2637 C C . GLN C 1 33 ? -3.960 2.718 -4.946 1.00 52.24 33 GLN C C 1
ATOM 2638 O O . GLN C 1 33 ? -5.108 2.287 -4.813 1.00 52.63 33 GLN C O 1
ATOM 2644 N N . LEU C 1 34 ? -3.556 3.887 -4.452 1.00 48.90 34 LEU C N 1
ATOM 2645 C CA . LEU C 1 34 ? -4.420 4.728 -3.625 1.00 52.58 34 LEU C CA 1
ATOM 2646 C C . LEU C 1 34 ? -5.159 5.810 -4.416 1.00 53.31 34 LEU C C 1
ATOM 2647 O O . LEU C 1 34 ? -4.654 6.317 -5.424 1.00 53.20 34 LEU C O 1
ATOM 2652 N N . VAL C 1 35 ? -6.353 6.162 -3.942 1.00 53.04 35 VAL C N 1
ATOM 2653 C CA . VAL C 1 35 ? -7.125 7.263 -4.508 1.00 47.71 35 VAL C CA 1
ATOM 2654 C C . VAL C 1 35 ? -7.742 8.115 -3.402 1.00 54.95 35 VAL C C 1
ATOM 2655 O O . VAL C 1 35 ? -8.003 7.624 -2.296 1.00 50.21 35 VAL C O 1
ATOM 2659 N N . GLN C 1 36 ? -7.977 9.388 -3.706 1.00 55.68 36 GLN C N 1
ATOM 2660 C CA . GLN C 1 36 ? -8.562 10.301 -2.733 1.00 57.92 36 GLN C CA 1
ATOM 2661 C C . GLN C 1 36 ? -9.904 10.830 -3.219 1.00 69.03 36 GLN C C 1
ATOM 2662 O O . GLN C 1 36 ? -9.974 11.603 -4.181 1.00 73.72 36 GLN C O 1
ATOM 2668 N N . ASP C 1 37 ? -10.971 10.396 -2.556 1.00 67.34 37 ASP C N 1
ATOM 2669 C CA . ASP C 1 37 ? -12.303 10.882 -2.868 1.00 67.53 37 ASP C CA 1
ATOM 2670 C C . ASP C 1 37 ? -12.693 11.984 -1.882 1.00 67.03 37 ASP C C 1
ATOM 2671 O O . ASP C 1 37 ? -12.870 11.733 -0.682 1.00 63.53 37 ASP C O 1
ATOM 2676 N N . GLU C 1 38 ? -12.810 13.206 -2.395 1.00 68.46 38 GLU C N 1
ATOM 2677 C CA . GLU C 1 38 ? -13.259 14.341 -1.598 1.00 62.80 38 GLU C CA 1
ATOM 2678 C C . GLU C 1 38 ? -14.785 14.355 -1.535 1.00 62.99 38 GLU C C 1
ATOM 2679 O O . GLU C 1 38 ? -15.387 15.223 -0.895 1.00 58.18 38 GLU C O 1
ATOM 2685 N N . SER C 1 39 ? -15.399 13.379 -2.200 1.00 60.12 39 SER C N 1
ATOM 2686 C CA . SER C 1 39 ? -16.853 13.262 -2.241 1.00 64.97 39 SER C CA 1
ATOM 2687 C C . SER C 1 39 ? -17.434 12.934 -0.867 1.00 63.64 39 SER C C 1
ATOM 2688 O O . SER C 1 39 ? -18.554 13.342 -0.548 1.00 59.66 39 SER C O 1
ATOM 2691 N N . ILE C 1 40 ? -16.675 12.209 -0.050 1.00 60.40 40 ILE C N 1
ATOM 2692 C CA . ILE C 1 40 ? -17.107 11.932 1.317 1.00 54.59 40 ILE C CA 1
ATOM 2693 C C . ILE C 1 40 ? -16.889 13.172 2.173 1.00 53.70 40 ILE C C 1
ATOM 2694 O O . ILE C 1 40 ? -15.749 13.514 2.499 1.00 50.05 40 ILE C O 1
ATOM 2699 N N . GLU C 1 41 ? -17.983 13.838 2.535 1.00 51.98 41 GLU C N 1
ATOM 2700 C CA . GLU C 1 41 ? -17.909 15.099 3.266 1.00 53.92 41 GLU C CA 1
ATOM 2701 C C . GLU C 1 41 ? -17.427 14.928 4.701 1.00 49.25 41 GLU C C 1
ATOM 2702 O O . GLU C 1 41 ? -17.793 13.965 5.383 1.00 46.19 41 GLU C O 1
ATOM 2708 N N . PHE C 1 42 ? -16.613 15.880 5.148 1.00 48.64 42 PHE C N 1
ATOM 2709 C CA . PHE C 1 42 ? -16.109 15.920 6.518 1.00 44.54 42 PHE C CA 1
ATOM 2710 C C . PHE C 1 42 ? -17.228 15.776 7.561 1.00 50.88 42 PHE C C 1
ATOM 2711 O O . PHE C 1 42 ? -18.161 16.586 7.603 1.00 45.34 42 PHE C O 1
ATOM 2719 N N . ASN C 1 43 ? -17.125 14.750 8.406 1.00 42.45 43 ASN C N 1
ATOM 2720 C CA . ASN C 1 43 ? -18.144 14.489 9.421 1.00 45.64 43 ASN C CA 1
ATOM 2721 C C . ASN C 1 43 ? -17.502 14.336 10.798 1.00 44.09 43 ASN C C 1
ATOM 2722 O O . ASN C 1 43 ? -17.206 13.223 11.226 1.00 40.81 43 ASN C O 1
ATOM 2727 N N . PRO C 1 44 ? -17.299 15.464 11.498 1.00 44.30 44 PRO C N 1
ATOM 2728 C CA . PRO C 1 44 ? -16.603 15.489 12.791 1.00 42.85 44 PRO C CA 1
ATOM 2729 C C . PRO C 1 44 ? -17.315 14.659 13.865 1.00 41.84 44 PRO C C 1
ATOM 2730 O O . PRO C 1 44 ? -16.653 14.044 14.699 1.00 40.72 44 PRO C O 1
ATOM 2734 N N . GLU C 1 45 ? -18.645 14.644 13.836 1.00 42.07 45 GLU C N 1
ATOM 2735 C CA . GLU C 1 45 ? -19.423 13.821 14.759 1.00 43.33 45 GLU C CA 1
ATOM 2736 C C . GLU C 1 45 ? -19.012 12.345 14.686 1.00 36.57 45 GLU C C 1
ATOM 2737 O O . GLU C 1 45 ? -18.776 11.710 15.715 1.00 35.28 45 GLU C O 1
ATOM 2743 N N . PHE C 1 46 ? -18.931 11.797 13.479 1.00 37.27 46 PHE C N 1
ATOM 2744 C CA . PHE C 1 46 ? -18.523 10.405 13.340 1.00 33.63 46 PHE C CA 1
ATOM 2745 C C . PHE C 1 46 ? -17.102 10.196 13.857 1.00 37.73 46 PHE C C 1
ATOM 2746 O O . PHE C 1 46 ? -16.808 9.190 14.515 1.00 38.70 46 PHE C O 1
ATOM 2754 N N . LEU C 1 47 ? -16.220 11.138 13.540 1.00 36.55 47 LEU C N 1
ATOM 2755 C CA . LEU C 1 47 ? -14.822 11.051 13.966 1.00 39.04 47 LEU C CA 1
ATOM 2756 C C . LEU C 1 47 ? -14.690 11.048 15.485 1.00 39.74 47 LEU C C 1
ATOM 2757 O O . LEU C 1 47 ? -13.928 10.244 16.047 1.00 36.24 47 LEU C O 1
ATOM 2762 N N . LEU C 1 48 ? -15.429 11.934 16.151 1.00 36.21 48 LEU C N 1
ATOM 2763 C CA . LEU C 1 48 ? -15.446 11.921 17.611 1.00 39.62 48 LEU C CA 1
ATOM 2764 C C . LEU C 1 48 ? -16.007 10.608 18.146 1.00 39.91 48 LEU C C 1
ATOM 2765 O O . LEU C 1 48 ? -15.548 10.122 19.187 1.00 36.83 48 LEU C O 1
ATOM 2770 N N . ASN C 1 49 ? -16.994 10.050 17.438 1.00 33.90 49 ASN C N 1
ATOM 2771 C CA . ASN C 1 49 ? -17.626 8.792 17.827 1.00 35.17 49 ASN C CA 1
ATOM 2772 C C . ASN C 1 49 ? -16.698 7.566 17.665 1.00 35.75 49 ASN C C 1
ATOM 2773 O O . ASN C 1 49 ? -16.838 6.573 18.383 1.00 38.72 49 ASN C O 1
ATOM 2778 N N . ILE C 1 50 ? -15.761 7.640 16.720 1.00 35.10 50 ILE C N 1
ATOM 2779 C CA . ILE C 1 50 ? -14.920 6.488 16.363 1.00 35.89 50 ILE C CA 1
ATOM 2780 C C . ILE C 1 50 ? -13.524 6.541 16.992 1.00 34.89 50 ILE C C 1
ATOM 2781 O O . ILE C 1 50 ? -12.849 5.504 17.136 1.00 36.57 50 ILE C O 1
ATOM 2786 N N . VAL C 1 51 ? -13.083 7.740 17.366 1.00 30.52 51 VAL C N 1
ATOM 2787 C CA . VAL C 1 51 ? -11.662 7.956 17.677 1.00 32.76 51 VAL C CA 1
ATOM 2788 C C . VAL C 1 51 ? -11.114 7.099 18.826 1.00 35.36 51 VAL C C 1
ATOM 2789 O O . VAL C 1 51 ? -9.992 6.577 18.727 1.00 32.89 51 VAL C O 1
ATOM 2793 N N . ASP C 1 52 ? -11.892 6.931 19.897 1.00 34.96 52 ASP C N 1
ATOM 2794 C CA . ASP C 1 52 ? -11.427 6.136 21.037 1.00 33.87 52 ASP C CA 1
ATOM 2795 C C . ASP C 1 52 ? -11.132 4.692 20.664 1.00 41.29 52 ASP C C 1
ATOM 2796 O O . ASP C 1 52 ? -10.239 4.075 21.253 1.00 39.51 52 ASP C O 1
ATOM 2801 N N . ARG C 1 53 ? -11.892 4.139 19.716 1.00 36.09 53 ARG C N 1
ATOM 2802 C CA . ARG C 1 53 ? -11.731 2.727 19.377 1.00 36.92 53 ARG C CA 1
ATOM 2803 C C . ARG C 1 53 ? -10.710 2.517 18.267 1.00 38.12 53 ARG C C 1
ATOM 2804 O O . ARG C 1 53 ? -10.302 1.382 17.991 1.00 35.30 53 ARG C O 1
ATOM 2812 N N . VAL C 1 54 ? -10.283 3.606 17.637 1.00 33.46 54 VAL C N 1
ATOM 2813 C CA . VAL C 1 54 ? -9.260 3.507 16.607 1.00 33.43 54 VAL C CA 1
ATOM 2814 C C . VAL C 1 54 ? -7.965 3.002 17.241 1.00 38.00 54 VAL C C 1
ATOM 2815 O O . VAL C 1 54 ? -7.583 3.444 18.337 1.00 34.15 54 VAL C O 1
ATOM 2819 N N . ASP C 1 55 ? -7.300 2.060 16.573 1.00 31.88 55 ASP C N 1
ATOM 2820 C CA . ASP C 1 55 ? -6.040 1.551 17.104 1.00 36.06 55 ASP C CA 1
ATOM 2821 C C . ASP C 1 55 ? -4.879 2.338 16.505 1.00 30.96 55 ASP C C 1
ATOM 2822 O O . ASP C 1 55 ? -4.483 2.102 15.358 1.00 31.81 55 ASP C O 1
ATOM 2827 N N . TRP C 1 56 ? -4.333 3.281 17.265 1.00 33.31 56 TRP C N 1
ATOM 2828 C CA . TRP C 1 56 ? -3.280 4.150 16.718 1.00 31.09 56 TRP C CA 1
ATOM 2829 C C . TRP C 1 56 ? -2.017 3.399 16.226 1.00 35.31 56 TRP C C 1
ATOM 2830 O O . TRP C 1 56 ? -1.471 3.739 15.161 1.00 33.17 56 TRP C O 1
ATOM 2841 N N . PRO C 1 57 ? -1.551 2.376 16.983 1.00 36.84 57 PRO C N 1
ATOM 2842 C CA . PRO C 1 57 ? -0.395 1.642 16.442 1.00 36.30 57 PRO C CA 1
ATOM 2843 C C . PRO C 1 57 ? -0.654 1.088 15.048 1.00 34.68 57 PRO C C 1
ATOM 2844 O O . PRO C 1 57 ? 0.224 1.183 14.183 1.00 33.48 57 PRO C O 1
ATOM 2848 N N . ALA C 1 58 ? -1.846 0.533 14.827 1.00 33.03 58 ALA C N 1
ATOM 2849 C CA . ALA C 1 58 ? -2.197 -0.018 13.515 1.00 36.38 58 ALA C CA 1
ATOM 2850 C C . ALA C 1 58 ? -2.373 1.066 12.440 1.00 34.69 58 ALA C C 1
ATOM 2851 O O . ALA C 1 58 ? -2.111 0.826 11.251 1.00 33.84 58 ALA C O 1
ATOM 2853 N N . VAL C 1 59 ? -2.837 2.250 12.837 1.00 34.17 59 VAL C N 1
ATOM 2854 C CA . VAL C 1 59 ? -2.845 3.361 11.889 1.00 33.47 59 VAL C CA 1
ATOM 2855 C C . VAL C 1 59 ? -1.415 3.620 11.398 1.00 34.75 59 VAL C C 1
ATOM 2856 O O . VAL C 1 59 ? -1.155 3.614 10.198 1.00 37.02 59 VAL C O 1
ATOM 2860 N N . LEU C 1 60 ? -0.490 3.818 12.334 1.00 36.03 60 LEU C N 1
ATOM 2861 C CA . LEU C 1 60 ? 0.902 4.127 11.991 1.00 37.51 60 LEU C CA 1
ATOM 2862 C C . LEU C 1 60 ? 1.513 3.039 11.111 1.00 38.19 60 LEU C C 1
ATOM 2863 O O . LEU C 1 60 ? 2.150 3.327 10.082 1.00 37.34 60 LEU C O 1
ATOM 2868 N N . THR C 1 61 ? 1.294 1.786 11.508 1.00 37.37 61 THR C N 1
ATOM 2869 C CA . THR C 1 61 ? 1.826 0.643 10.764 1.00 36.45 61 THR C CA 1
ATOM 2870 C C . THR C 1 61 ? 1.334 0.628 9.320 1.00 40.94 61 THR C C 1
ATOM 2871 O O . THR C 1 61 ? 2.144 0.591 8.391 1.00 38.99 61 THR C O 1
ATOM 2875 N N . VAL C 1 62 ? 0.013 0.667 9.124 1.00 36.47 62 VAL C N 1
ATOM 2876 C CA . VAL C 1 62 ? -0.534 0.618 7.771 1.00 34.79 62 VAL C CA 1
ATOM 2877 C C . VAL C 1 62 ? -0.143 1.852 6.944 1.00 39.85 62 VAL C C 1
ATOM 2878 O O . VAL C 1 62 ? 0.132 1.744 5.745 1.00 39.08 62 VAL C O 1
ATOM 2882 N N . ALA C 1 63 ? -0.101 3.017 7.590 1.00 37.49 63 ALA C N 1
ATOM 2883 C CA . ALA C 1 63 ? 0.271 4.250 6.907 1.00 42.57 63 ALA C CA 1
ATOM 2884 C C . ALA C 1 63 ? 1.695 4.154 6.366 1.00 44.11 63 ALA C C 1
ATOM 2885 O O . ALA C 1 63 ? 1.951 4.477 5.206 1.00 45.55 63 ALA C O 1
ATOM 2887 N N . ALA C 1 64 ? 2.612 3.715 7.224 1.00 42.88 64 ALA C N 1
ATOM 2888 C CA . ALA C 1 64 ? 4.004 3.534 6.832 1.00 47.16 64 ALA C CA 1
ATOM 2889 C C . ALA C 1 64 ? 4.088 2.579 5.649 1.00 48.23 64 ALA C C 1
ATOM 2890 O O . ALA C 1 64 ? 4.799 2.847 4.684 1.00 47.11 64 ALA C O 1
ATOM 2892 N N . GLU C 1 65 ? 3.338 1.479 5.725 1.00 47.44 65 GLU C N 1
ATOM 2893 C CA . GLU C 1 65 ? 3.288 0.490 4.653 1.00 44.29 65 GLU C CA 1
ATOM 2894 C C . GLU C 1 65 ? 2.805 1.101 3.350 1.00 47.78 65 GLU C C 1
ATOM 2895 O O . GLU C 1 65 ? 3.211 0.674 2.266 1.00 50.26 65 GLU C O 1
ATOM 2901 N N . LEU C 1 66 ? 1.936 2.104 3.452 1.00 46.59 66 LEU C N 1
ATOM 2902 C CA . LEU C 1 66 ? 1.409 2.756 2.263 1.00 47.30 66 LEU C CA 1
ATOM 2903 C C . LEU C 1 66 ? 2.263 3.968 1.936 1.00 52.78 66 LEU C C 1
ATOM 2904 O O . LEU C 1 66 ? 1.893 4.793 1.096 1.00 55.36 66 LEU C O 1
ATOM 2909 N N . GLY C 1 67 ? 3.410 4.062 2.607 1.00 48.74 67 GLY C N 1
ATOM 2910 C CA . GLY C 1 67 ? 4.367 5.124 2.346 1.00 52.48 67 GLY C CA 1
ATOM 2911 C C . GLY C 1 67 ? 4.081 6.451 3.027 1.00 54.98 67 GLY C C 1
ATOM 2912 O O . GLY C 1 67 ? 4.578 7.490 2.573 1.00 53.80 67 GLY C O 1
ATOM 2913 N N . ASN C 1 68 ? 3.291 6.436 4.104 1.00 48.55 68 ASN C N 1
ATOM 2914 C CA . ASN C 1 68 ? 3.041 7.662 4.875 1.00 49.15 68 ASN C CA 1
ATOM 2915 C C . ASN C 1 68 ? 3.756 7.643 6.228 1.00 52.65 68 ASN C C 1
ATOM 2916 O O . ASN C 1 68 ? 3.353 6.927 7.152 1.00 49.56 68 ASN C O 1
ATOM 2921 N N . ASN C 1 69 ? 4.811 8.445 6.341 1.00 50.35 69 ASN C N 1
ATOM 2922 C CA . ASN C 1 69 ? 5.639 8.460 7.547 1.00 53.59 69 ASN C CA 1
ATOM 2923 C C . ASN C 1 69 ? 5.487 9.749 8.330 1.00 54.82 69 ASN C C 1
ATOM 2924 O O . ASN C 1 69 ? 6.239 10.012 9.279 1.00 54.56 69 ASN C O 1
ATOM 2929 N N . ALA C 1 70 ? 4.504 10.547 7.933 1.00 50.41 70 ALA C N 1
ATOM 2930 C CA . ALA C 1 70 ? 4.328 11.879 8.494 1.00 49.96 70 ALA C CA 1
ATOM 2931 C C . ALA C 1 70 ? 3.400 11.917 9.706 1.00 50.82 70 ALA C C 1
ATOM 2932 O O . ALA C 1 70 ? 3.170 12.986 10.264 1.00 50.19 70 ALA C O 1
ATOM 2934 N N . LEU C 1 71 ? 2.859 10.767 10.111 1.00 46.20 71 LEU C N 1
ATOM 2935 C CA . LEU C 1 71 ? 1.885 10.755 11.202 1.00 43.31 71 LEU C CA 1
ATOM 2936 C C . LEU C 1 71 ? 2.562 10.874 12.559 1.00 45.02 71 LEU C C 1
ATOM 2937 O O . LEU C 1 71 ? 3.642 10.321 12.761 1.00 44.85 71 LEU C O 1
ATOM 2942 N N . PRO C 1 72 ? 1.925 11.596 13.499 1.00 42.81 72 PRO C N 1
ATOM 2943 C CA . PRO C 1 72 ? 2.460 11.722 14.864 1.00 47.47 72 PRO C CA 1
ATOM 2944 C C . PRO C 1 72 ? 2.379 10.389 15.619 1.00 46.57 72 PRO C C 1
ATOM 2945 O O . PRO C 1 72 ? 1.447 9.614 15.380 1.00 46.58 72 PRO C O 1
ATOM 2949 N N . PRO C 1 73 ? 3.346 10.126 16.518 1.00 51.02 73 PRO C N 1
ATOM 2950 C CA . PRO C 1 73 ? 3.468 8.856 17.252 1.00 47.92 73 PRO C CA 1
ATOM 2951 C C . PRO C 1 73 ? 2.348 8.623 18.265 1.00 44.05 73 PRO C C 1
ATOM 2952 O O . PRO C 1 73 ? 2.087 7.475 18.638 1.00 43.77 73 PRO C O 1
ATOM 2956 N N . THR C 1 74 ? 1.708 9.695 18.717 1.00 41.48 74 THR C N 1
ATOM 2957 C CA . THR C 1 74 ? 0.619 9.573 19.682 1.00 42.05 74 THR C CA 1
ATOM 2958 C C . THR C 1 74 ? -0.697 9.983 19.022 1.00 39.99 74 THR C C 1
ATOM 2959 O O . THR C 1 74 ? -0.710 10.850 18.145 1.00 41.00 74 THR C O 1
ATOM 2963 N N . LYS C 1 75 ? -1.794 9.348 19.433 1.00 39.83 75 LYS C N 1
ATOM 2964 C CA . LYS C 1 75 ? -3.116 9.642 18.882 1.00 40.49 75 LYS C CA 1
ATOM 2965 C C . LYS C 1 75 ? -3.588 11.022 19.350 1.00 37.32 75 LYS C C 1
ATOM 2966 O O . LYS C 1 75 ? -3.458 11.363 20.533 1.00 42.65 75 LYS C O 1
ATOM 2972 N N . PRO C 1 76 ? -4.129 11.826 18.420 1.00 44.01 76 PRO C N 1
ATOM 2973 C CA . PRO C 1 76 ? -4.684 13.142 18.780 1.00 44.88 76 PRO C CA 1
ATOM 2974 C C . PRO C 1 76 ? -5.735 13.054 19.890 1.00 41.74 76 PRO C C 1
ATOM 2975 O O . PRO C 1 76 ? -6.533 12.114 19.923 1.00 42.40 76 PRO C O 1
ATOM 2979 N N . SER C 1 77 ? -5.710 14.033 20.792 1.00 46.08 77 SER C N 1
ATOM 2980 C CA . SER C 1 77 ? -6.677 14.134 21.877 1.00 47.10 77 SER C CA 1
ATOM 2981 C C . SER C 1 77 ? -7.815 15.061 21.469 1.00 46.18 77 SER C C 1
ATOM 2982 O O . SER C 1 77 ? -7.604 16.031 20.736 1.00 42.32 77 SER C O 1
ATOM 2985 N N . PHE C 1 78 ? -9.018 14.761 21.950 1.00 45.82 78 PHE C N 1
ATOM 2986 C CA . PHE C 1 78 ? -10.179 15.600 21.696 1.00 45.31 78 PHE C CA 1
ATOM 2987 C C . PHE C 1 78 ? -11.067 15.681 22.935 1.00 51.98 78 PHE C C 1
ATOM 2988 O O . PHE C 1 78 ? -11.028 14.795 23.792 1.00 54.17 78 PHE C O 1
ATOM 2996 N N . PRO C 1 79 ? -11.863 16.760 23.042 1.00 54.69 79 PRO C N 1
ATOM 2997 C CA . PRO C 1 79 ? -12.936 16.807 24.040 1.00 58.72 79 PRO C CA 1
ATOM 2998 C C . PRO C 1 79 ? -14.119 15.937 23.614 1.00 59.09 79 PRO C C 1
ATOM 2999 O O . PRO C 1 79 ? -14.112 15.396 22.507 1.00 57.45 79 PRO C O 1
ATOM 3003 N N . SER C 1 80 ? -15.123 15.824 24.480 1.00 63.19 80 SER C N 1
ATOM 3004 C CA . SER C 1 80 ? -16.260 14.927 24.259 1.00 68.19 80 SER C CA 1
ATOM 3005 C C . SER C 1 80 ? -17.211 15.324 23.124 1.00 62.56 80 SER C C 1
ATOM 3006 O O . SER C 1 80 ? -17.649 14.467 22.355 1.00 64.87 80 SER C O 1
ATOM 3009 N N . SER C 1 81 ? -17.546 16.607 23.020 1.00 62.47 81 SER C N 1
ATOM 3010 C CA . SER C 1 81 ? -18.598 17.024 22.084 1.00 63.94 81 SER C CA 1
ATOM 3011 C C . SER C 1 81 ? -18.127 17.964 20.977 1.00 61.88 81 SER C C 1
ATOM 3012 O O . SER C 1 81 ? -17.098 18.636 21.115 1.00 61.16 81 SER C O 1
ATOM 3015 N N . ILE C 1 82 ? -18.893 18.002 19.883 1.00 60.18 82 ILE C N 1
ATOM 3016 C CA . ILE C 1 82 ? -18.660 18.955 18.795 1.00 62.68 82 ILE C CA 1
ATOM 3017 C C . ILE C 1 82 ? -18.537 20.385 19.328 1.00 59.81 82 ILE C C 1
ATOM 3018 O O . ILE C 1 82 ? -17.656 21.137 18.906 1.00 60.17 82 ILE C O 1
ATOM 3023 N N . GLN C 1 83 ? -19.408 20.740 20.273 1.00 61.18 83 GLN C N 1
ATOM 3024 C CA . GLN C 1 83 ? -19.482 22.102 20.806 1.00 65.83 83 GLN C CA 1
ATOM 3025 C C . GLN C 1 83 ? -18.217 22.555 21.532 1.00 62.32 83 GLN C C 1
ATOM 3026 O O . GLN C 1 83 ? -17.987 23.753 21.682 1.00 66.49 83 GLN C O 1
ATOM 3032 N N . GLU C 1 84 ? -17.408 21.604 21.988 1.00 60.14 84 GLU C N 1
ATOM 3033 C CA . GLU C 1 84 ? -16.182 21.930 22.713 1.00 59.94 84 GLU C CA 1
ATOM 3034 C C . GLU C 1 84 ? -14.982 21.991 21.777 1.00 58.73 84 GLU C C 1
ATOM 3035 O O . GLU C 1 84 ? -13.871 22.306 22.202 1.00 58.09 84 GLU C O 1
ATOM 3041 N N . LEU C 1 85 ? -15.212 21.688 20.502 1.00 58.33 85 LEU C N 1
ATOM 3042 C CA . LEU C 1 85 ? -14.135 21.662 19.519 1.00 56.85 85 LEU C CA 1
ATOM 3043 C C . LEU C 1 85 ? -13.538 23.040 19.254 1.00 61.83 85 LEU C C 1
ATOM 3044 O O . LEU C 1 85 ? -14.187 23.926 18.682 1.00 61.37 85 LEU C O 1
ATOM 3049 N N . THR C 1 86 ? -12.294 23.195 19.689 1.00 50.60 86 THR C N 1
ATOM 3050 C CA . THR C 1 86 ? -11.452 24.338 19.380 1.00 52.29 86 THR C CA 1
ATOM 3051 C C . THR C 1 86 ? -11.220 24.375 17.852 1.00 56.00 86 THR C C 1
ATOM 3052 O O . THR C 1 86 ? -11.455 23.373 17.163 1.00 51.99 86 THR C O 1
ATOM 3056 N N . ASP C 1 87 ? -10.810 25.518 17.303 1.00 49.79 87 ASP C N 1
ATOM 3057 C CA . ASP C 1 87 ? -10.578 25.604 15.857 1.00 48.91 87 ASP C CA 1
ATOM 3058 C C . ASP C 1 87 ? -9.369 24.770 15.411 1.00 50.13 87 ASP C C 1
ATOM 3059 O O . ASP C 1 87 ? -9.363 24.216 14.304 1.00 44.51 87 ASP C O 1
ATOM 3064 N N . ASP C 1 88 ? -8.356 24.680 16.271 1.00 46.07 88 ASP C N 1
ATOM 3065 C CA . ASP C 1 88 ? -7.217 23.795 16.029 1.00 53.39 88 ASP C CA 1
ATOM 3066 C C . ASP C 1 88 ? -7.648 22.326 16.011 1.00 50.74 88 ASP C C 1
ATOM 3067 O O . ASP C 1 88 ? -7.188 21.547 15.164 1.00 48.49 88 ASP C O 1
ATOM 3072 N N . ASP C 1 89 ? -8.529 21.958 16.942 1.00 47.97 89 ASP C N 1
ATOM 3073 C CA . ASP C 1 89 ? -9.096 20.609 16.985 1.00 48.66 89 ASP C CA 1
ATOM 3074 C C . ASP C 1 89 ? -9.797 20.268 15.664 1.00 50.06 89 ASP C C 1
ATOM 3075 O O . ASP C 1 89 ? -9.646 19.160 15.126 1.00 39.45 89 ASP C O 1
ATOM 3080 N N . MET C 1 90 ? -10.563 21.224 15.144 1.00 41.44 90 MET C N 1
ATOM 3081 C CA . MET C 1 90 ? -11.313 21.010 13.906 1.00 43.43 90 MET C CA 1
ATOM 3082 C C . MET C 1 90 ? -10.358 20.778 12.741 1.00 43.20 90 MET C C 1
ATOM 3083 O O . MET C 1 90 ? -10.650 19.994 11.827 1.00 41.66 90 MET C O 1
ATOM 3088 N N . ALA C 1 91 ? -9.218 21.460 12.774 1.00 41.28 91 ALA C N 1
ATOM 3089 C CA . ALA C 1 91 ? -8.201 21.255 11.755 1.00 43.68 91 ALA C CA 1
ATOM 3090 C C . ALA C 1 91 ? -7.684 19.816 11.828 1.00 40.49 91 ALA C C 1
ATOM 3091 O O . ALA C 1 91 ? -7.578 19.141 10.801 1.00 42.01 91 ALA C O 1
ATOM 3093 N N . ILE C 1 92 ? -7.366 19.358 13.038 1.00 41.35 92 ILE C N 1
ATOM 3094 C CA . ILE C 1 92 ? -6.854 17.996 13.235 1.00 43.00 92 ILE C CA 1
ATOM 3095 C C . ILE C 1 92 ? -7.889 16.947 12.807 1.00 40.70 92 ILE C C 1
ATOM 3096 O O . ILE C 1 92 ? -7.565 16.025 12.048 1.00 38.67 92 ILE C O 1
ATOM 3101 N N . LEU C 1 93 ? -9.130 17.095 13.279 1.00 40.32 93 LEU C N 1
ATOM 3102 C CA . LEU C 1 93 ? -10.216 16.191 12.881 1.00 40.87 93 LEU C CA 1
ATOM 3103 C C . LEU C 1 93 ? -10.317 16.100 11.371 1.00 41.37 93 LEU C C 1
ATOM 3104 O O . LEU C 1 93 ? -10.501 15.018 10.805 1.00 37.83 93 LEU C O 1
ATOM 3109 N N . ASN C 1 94 ? -10.182 17.243 10.713 1.00 40.32 94 ASN C N 1
ATOM 3110 C CA . ASN C 1 94 ? -10.265 17.258 9.266 1.00 42.54 94 ASN C CA 1
ATOM 3111 C C . ASN C 1 94 ? -9.109 16.489 8.625 1.00 37.08 94 ASN C C 1
ATOM 3112 O O . ASN C 1 94 ? -9.282 15.839 7.591 1.00 36.73 94 ASN C O 1
ATOM 3117 N N . ASP C 1 95 ? -7.931 16.561 9.236 1.00 40.67 95 ASP C N 1
ATOM 3118 C CA . ASP C 1 95 ? -6.805 15.768 8.748 1.00 39.01 95 ASP C CA 1
ATOM 3119 C C . ASP C 1 95 ? -7.099 14.281 8.929 1.00 39.53 95 ASP C C 1
ATOM 3120 O O . ASP C 1 95 ? -6.876 13.477 8.014 1.00 37.44 95 ASP C O 1
ATOM 3125 N N . LEU C 1 96 ? -7.610 13.921 10.104 1.00 33.78 96 LEU C N 1
ATOM 3126 C CA . LEU C 1 96 ? -8.044 12.544 10.335 1.00 37.47 96 LEU C CA 1
ATOM 3127 C C . LEU C 1 96 ? -9.080 12.110 9.295 1.00 37.88 96 LEU C C 1
ATOM 3128 O O . LEU C 1 96 ? -9.028 10.978 8.797 1.00 32.92 96 LEU C O 1
ATOM 3133 N N . HIS C 1 97 ? -10.004 13.013 8.948 1.00 35.19 97 HIS C N 1
ATOM 3134 C CA . HIS C 1 97 ? -11.015 12.698 7.945 1.00 35.83 97 HIS C CA 1
ATOM 3135 C C . HIS C 1 97 ? -10.368 12.400 6.595 1.00 38.19 97 HIS C C 1
ATOM 3136 O O . HIS C 1 97 ? -10.706 11.409 5.935 1.00 34.09 97 HIS C O 1
ATOM 3143 N N . THR C 1 98 ? -9.446 13.269 6.184 1.00 36.78 98 THR C N 1
ATOM 3144 C CA . THR C 1 98 ? -8.715 13.070 4.936 1.00 39.48 98 THR C CA 1
ATOM 3145 C C . THR C 1 98 ? -8.002 11.723 4.941 1.00 37.35 98 THR C C 1
ATOM 3146 O O . THR C 1 98 ? -8.106 10.947 3.989 1.00 39.48 98 THR C O 1
ATOM 3150 N N . LEU C 1 99 ? -7.287 11.446 6.025 1.00 35.96 99 LEU C N 1
ATOM 3151 C CA . LEU C 1 99 ? -6.563 10.190 6.160 1.00 36.27 99 LEU C CA 1
ATOM 3152 C C . LEU C 1 99 ? -7.505 8.985 6.165 1.00 36.63 99 LEU C C 1
ATOM 3153 O O . LEU C 1 99 ? -7.384 8.085 5.333 1.00 39.16 99 LEU C O 1
ATOM 3158 N N . LEU C 1 100 ? -8.460 8.982 7.085 1.00 34.31 100 LEU C N 1
ATOM 3159 C CA . LEU C 1 100 ? -9.269 7.786 7.346 1.00 34.66 100 LEU C CA 1
ATOM 3160 C C . LEU C 1 100 ? -10.409 7.537 6.357 1.00 37.88 100 LEU C C 1
ATOM 3161 O O . LEU C 1 100 ? -10.612 6.406 5.912 1.00 34.78 100 LEU C O 1
ATOM 3166 N N . LEU C 1 101 ? -11.166 8.586 6.029 1.00 34.31 101 LEU C N 1
ATOM 3167 C CA . LEU C 1 101 ? -12.378 8.414 5.217 1.00 37.84 101 LEU C CA 1
ATOM 3168 C C . LEU C 1 101 ? -12.170 8.688 3.715 1.00 40.44 101 LEU C C 1
ATOM 3169 O O . LEU C 1 101 ? -12.764 8.023 2.864 1.00 44.60 101 LEU C O 1
ATOM 3174 N N . GLN C 1 102 ? -11.325 9.657 3.385 1.00 41.73 102 GLN C N 1
ATOM 3175 C CA . GLN C 1 102 ? -11.208 10.096 1.995 1.00 44.89 102 GLN C CA 1
ATOM 3176 C C . GLN C 1 102 ? -10.160 9.335 1.193 1.00 47.33 102 GLN C C 1
ATOM 3177 O O . GLN C 1 102 ? -10.180 9.350 -0.035 1.00 51.74 102 GLN C O 1
ATOM 3183 N N . THR C 1 103 ? -9.243 8.672 1.887 1.00 41.39 103 THR C N 1
ATOM 3184 C CA . THR C 1 103 ? -8.198 7.920 1.208 1.00 44.38 103 THR C CA 1
ATOM 3185 C C . THR C 1 103 ? -8.583 6.443 1.102 1.00 43.43 103 THR C C 1
ATOM 3186 O O . THR C 1 103 ? -8.942 5.807 2.108 1.00 38.31 103 THR C O 1
ATOM 3190 N N . SER C 1 104 ? -8.502 5.910 -0.117 1.00 41.72 104 SER C N 1
ATOM 3191 C CA . SER C 1 104 ? -8.914 4.540 -0.403 1.00 43.43 104 SER C CA 1
ATOM 3192 C C . SER C 1 104 ? -7.865 3.744 -1.179 1.00 48.47 104 SER C C 1
ATOM 3193 O O . SER C 1 104 ? -7.071 4.308 -1.942 1.00 45.94 104 SER C O 1
ATOM 3196 N N . ILE C 1 105 ? -7.882 2.427 -0.988 1.00 42.54 105 ILE C N 1
ATOM 3197 C CA . ILE C 1 105 ? -7.130 1.510 -1.838 1.00 46.41 105 ILE C CA 1
ATOM 3198 C C . ILE C 1 105 ? -8.057 0.994 -2.933 1.00 48.97 105 ILE C C 1
ATOM 3199 O O . ILE C 1 105 ? -8.982 0.221 -2.651 1.00 47.59 105 ILE C O 1
ATOM 3204 N N . ALA C 1 106 ? -7.817 1.412 -4.177 1.00 50.12 106 ALA C N 1
ATOM 3205 C CA . ALA C 1 106 ? -8.644 0.979 -5.308 1.00 51.58 106 ALA C CA 1
ATOM 3206 C C . ALA C 1 106 ? -8.219 -0.391 -5.819 1.00 50.08 106 ALA C C 1
ATOM 3207 O O . ALA C 1 106 ? -9.058 -1.216 -6.188 1.00 47.12 106 ALA C O 1
ATOM 3209 N N . GLU C 1 107 ? -6.908 -0.615 -5.860 1.00 52.22 107 GLU C N 1
ATOM 3210 C CA . GLU C 1 107 ? -6.354 -1.914 -6.234 1.00 50.46 107 GLU C CA 1
ATOM 3211 C C . GLU C 1 107 ? -5.115 -2.180 -5.402 1.00 48.93 107 GLU C C 1
ATOM 3212 O O . GLU C 1 107 ? -4.257 -1.309 -5.249 1.00 52.68 107 GLU C O 1
ATOM 3218 N N . GLY C 1 108 ? -5.022 -3.382 -4.851 1.00 51.35 108 GLY C N 1
ATOM 3219 C CA . GLY C 1 108 ? -3.906 -3.705 -3.988 1.00 46.01 108 GLY C CA 1
ATOM 3220 C C . GLY C 1 108 ? -4.020 -5.102 -3.429 1.00 48.44 108 GLY C C 1
ATOM 3221 O O . GLY C 1 108 ? -4.821 -5.921 -3.901 1.00 46.13 108 GLY C O 1
ATOM 3222 N N . GLU C 1 109 ? -3.205 -5.377 -2.420 1.00 47.60 109 GLU C N 1
ATOM 3223 C CA . GLU C 1 109 ? -3.229 -6.666 -1.754 1.00 51.30 109 GLU C CA 1
ATOM 3224 C C . GLU C 1 109 ? -2.627 -6.498 -0.373 1.00 46.23 109 GLU C C 1
ATOM 3225 O O . GLU C 1 109 ? -1.922 -5.516 -0.113 1.00 48.49 109 GLU C O 1
ATOM 3231 N N . MET C 1 110 ? -2.922 -7.448 0.509 1.00 42.83 110 MET C N 1
ATOM 3232 C CA . MET C 1 110 ? -2.430 -7.416 1.879 1.00 40.36 110 MET C CA 1
ATOM 3233 C C . MET C 1 110 ? -2.429 -8.820 2.453 1.00 45.06 110 MET C C 1
ATOM 3234 O O . MET C 1 110 ? -3.208 -9.670 2.019 1.00 43.05 110 MET C O 1
ATOM 3239 N N . LYS C 1 111 ? -1.567 -9.076 3.433 1.00 38.45 111 LYS C N 1
ATOM 3240 C CA . LYS C 1 111 ? -1.493 -10.431 3.955 1.00 46.49 111 LYS C CA 1
ATOM 3241 C C . LYS C 1 111 ? -1.600 -10.490 5.463 1.00 41.87 111 LYS C C 1
ATOM 3242 O O . LYS C 1 111 ? -1.311 -9.510 6.162 1.00 43.52 111 LYS C O 1
ATOM 3248 N N . CYS C 1 112 ? -2.030 -11.643 5.967 1.00 36.63 112 CYS C N 1
ATOM 3249 C CA . CYS C 1 112 ? -1.962 -11.884 7.402 1.00 35.60 112 CYS C CA 1
ATOM 3250 C C . CYS C 1 112 ? -0.531 -12.134 7.856 1.00 49.30 112 CYS C C 1
ATOM 3251 O O . CYS C 1 112 ? 0.192 -12.939 7.249 1.00 46.10 112 CYS C O 1
ATOM 3254 N N . ARG C 1 113 ? -0.144 -11.471 8.944 1.00 45.48 113 ARG C N 1
ATOM 3255 C CA . ARG C 1 113 ? 1.193 -11.605 9.509 1.00 48.18 113 ARG C CA 1
ATOM 3256 C C . ARG C 1 113 ? 1.384 -12.947 10.205 1.00 47.99 113 ARG C C 1
ATOM 3257 O O . ARG C 1 113 ? 2.514 -13.355 10.470 1.00 51.44 113 ARG C O 1
ATOM 3265 N N . ASN C 1 114 ? 0.285 -13.627 10.508 1.00 49.27 114 ASN C N 1
ATOM 3266 C CA . ASN C 1 114 ? 0.371 -14.904 11.201 1.00 54.20 114 ASN C CA 1
ATOM 3267 C C . ASN C 1 114 ? 0.479 -16.072 10.226 1.00 53.18 114 ASN C C 1
ATOM 3268 O O . ASN C 1 114 ? 1.346 -16.935 10.368 1.00 56.71 114 ASN C O 1
ATOM 3273 N N . CYS C 1 115 ? -0.401 -16.097 9.232 1.00 50.98 115 CYS C N 1
ATOM 3274 C CA . CYS C 1 115 ? -0.481 -17.251 8.344 1.00 51.70 115 CYS C CA 1
ATOM 3275 C C . CYS C 1 115 ? -0.009 -16.957 6.920 1.00 51.81 115 CYS C C 1
ATOM 3276 O O . CYS C 1 115 ? 0.153 -17.874 6.113 1.00 47.76 115 CYS C O 1
ATOM 3279 N N . GLY C 1 116 ? 0.175 -15.682 6.594 1.00 46.09 116 GLY C N 1
ATOM 3280 C CA . GLY C 1 116 ? 0.705 -15.329 5.289 1.00 41.64 116 GLY C CA 1
ATOM 3281 C C . GLY C 1 116 ? -0.305 -15.320 4.156 1.00 45.44 116 GLY C C 1
ATOM 3282 O O . GLY C 1 116 ? 0.048 -14.943 3.031 1.00 47.33 116 GLY C O 1
ATOM 3283 N N . HIS C 1 117 ? -1.550 -15.723 4.428 1.00 43.01 117 HIS C N 1
ATOM 3284 C CA . HIS C 1 117 ? -2.584 -15.678 3.388 1.00 43.47 117 HIS C CA 1
ATOM 3285 C C . HIS C 1 117 ? -2.689 -14.271 2.789 1.00 48.49 117 HIS C C 1
ATOM 3286 O O . HIS C 1 117 ? -2.638 -13.271 3.514 1.00 44.81 117 HIS C O 1
ATOM 3293 N N . ILE C 1 118 ? -2.820 -14.197 1.470 1.00 46.35 118 ILE C N 1
ATOM 3294 C CA . ILE C 1 118 ? -2.876 -12.915 0.784 1.00 49.18 118 ILE C CA 1
ATOM 3295 C C . ILE C 1 118 ? -4.286 -12.597 0.297 1.00 50.59 118 ILE C C 1
ATOM 3296 O O . ILE C 1 118 ? -4.921 -13.407 -0.395 1.00 50.15 118 ILE C O 1
ATOM 3301 N N . TYR C 1 119 ? -4.772 -11.413 0.661 1.00 42.50 119 TYR C N 1
ATOM 3302 C CA . TYR C 1 119 ? -6.094 -10.957 0.223 1.00 45.70 119 TYR C CA 1
ATOM 3303 C C . TYR C 1 119 ? -5.952 -9.911 -0.885 1.00 44.31 119 TYR C C 1
ATOM 3304 O O . TYR C 1 119 ? -5.088 -9.034 -0.804 1.00 48.90 119 TYR C O 1
ATOM 3313 N N . TYR C 1 120 ? -6.799 -9.999 -1.908 1.00 45.61 120 TYR C N 1
ATOM 3314 C CA . TYR C 1 120 ? -6.721 -9.083 -3.045 1.00 45.64 120 TYR C CA 1
ATOM 3315 C C . TYR C 1 120 ? -7.861 -8.075 -3.081 1.00 48.13 120 TYR C C 1
ATOM 3316 O O . TYR C 1 120 ? -9.018 -8.420 -2.816 1.00 46.26 120 TYR C O 1
ATOM 3325 N N . ILE C 1 121 ? -7.527 -6.829 -3.412 1.00 45.67 121 ILE C N 1
ATOM 3326 C CA . ILE C 1 121 ? -8.522 -5.770 -3.571 1.00 45.50 121 ILE C CA 1
ATOM 3327 C C . ILE C 1 121 ? -8.619 -5.332 -5.030 1.00 50.38 121 ILE C C 1
ATOM 3328 O O . ILE C 1 121 ? -7.633 -4.856 -5.610 1.00 49.92 121 ILE C O 1
ATOM 3333 N N . LYS C 1 122 ? -9.808 -5.484 -5.613 1.00 46.94 122 LYS C N 1
ATOM 3334 C CA . LYS C 1 122 ? -10.082 -5.028 -6.977 1.00 51.74 122 LYS C CA 1
ATOM 3335 C C . LYS C 1 122 ? -11.308 -4.108 -7.010 1.00 50.03 122 LYS C C 1
ATOM 3336 O O . LYS C 1 122 ? -12.361 -4.446 -6.448 1.00 46.61 122 LYS C O 1
ATOM 3342 N N . ASN C 1 123 ? -11.171 -2.967 -7.687 1.00 46.87 123 ASN C N 1
ATOM 3343 C CA . ASN C 1 123 ? -12.209 -1.933 -7.724 1.00 51.54 123 ASN C CA 1
ATOM 3344 C C . ASN C 1 123 ? -12.582 -1.456 -6.326 1.00 50.39 123 ASN C C 1
ATOM 3345 O O . ASN C 1 123 ? -13.743 -1.128 -6.064 1.00 47.22 123 ASN C O 1
ATOM 3350 N N . GLY C 1 124 ? -11.597 -1.432 -5.432 1.00 49.04 124 GLY C N 1
ATOM 3351 C CA . GLY C 1 124 ? -11.814 -0.971 -4.071 1.00 46.83 124 GLY C CA 1
ATOM 3352 C C . GLY C 1 124 ? -12.534 -1.980 -3.190 1.00 44.83 124 GLY C C 1
ATOM 3353 O O . GLY C 1 124 ? -12.839 -1.686 -2.028 1.00 41.40 124 GLY C O 1
ATOM 3354 N N . ILE C 1 125 ? -12.798 -3.167 -3.732 1.00 41.38 125 ILE C N 1
ATOM 3355 C CA . ILE C 1 125 ? -13.476 -4.224 -2.983 1.00 42.84 125 ILE C CA 1
ATOM 3356 C C . ILE C 1 125 ? -12.540 -5.395 -2.700 1.00 46.41 125 ILE C C 1
ATOM 3357 O O . ILE C 1 125 ? -12.061 -6.050 -3.622 1.00 44.14 125 ILE C O 1
ATOM 3362 N N . PRO C 1 126 ? -12.278 -5.662 -1.413 1.00 46.22 126 PRO C N 1
ATOM 3363 C CA . PRO C 1 126 ? -11.441 -6.805 -1.043 1.00 43.73 126 PRO C CA 1
ATOM 3364 C C . PRO C 1 126 ? -12.185 -8.120 -1.223 1.00 45.09 126 PRO C C 1
ATOM 3365 O O . PRO C 1 126 ? -13.391 -8.209 -0.940 1.00 41.38 126 PRO C O 1
ATOM 3369 N N . ASN C 1 127 ? -11.469 -9.131 -1.701 1.00 42.73 127 ASN C N 1
ATOM 3370 C CA . ASN C 1 127 ? -12.006 -10.484 -1.766 1.00 42.71 127 ASN C CA 1
ATOM 3371 C C . ASN C 1 127 ? -11.589 -11.257 -0.515 1.00 42.73 127 ASN C C 1
ATOM 3372 O O . ASN C 1 127 ? -10.407 -11.558 -0.322 1.00 45.44 127 ASN C O 1
ATOM 3377 N N . LEU C 1 128 ? -12.560 -11.592 0.329 1.00 41.25 128 LEU C N 1
ATOM 3378 C CA . LEU C 1 128 ? -12.247 -12.222 1.615 1.00 42.98 128 LEU C CA 1
ATOM 3379 C C . LEU C 1 128 ? -12.637 -13.696 1.650 1.00 43.46 128 LEU C C 1
ATOM 3380 O O . LEU C 1 128 ? -12.620 -14.333 2.709 1.00 41.25 128 LEU C O 1
ATOM 3385 N N . LEU C 1 129 ? -12.969 -14.243 0.484 1.00 40.43 129 LEU C N 1
ATOM 3386 C CA . LEU C 1 129 ? -13.358 -15.653 0.394 1.00 49.18 129 LEU C CA 1
ATOM 3387 C C . LEU C 1 129 ? -12.170 -16.573 0.635 1.00 50.54 129 LEU C C 1
ATOM 3388 O O . LEU C 1 129 ? -11.043 -16.263 0.243 1.00 53.92 129 LEU C O 1
ATOM 3393 N N . LEU C 1 130 ? -12.428 -17.694 1.297 1.00 55.83 130 LEU C N 1
ATOM 3394 C CA . LEU C 1 130 ? -11.382 -18.657 1.605 1.00 61.34 130 LEU C CA 1
ATOM 3395 C C . LEU C 1 130 ? -11.669 -20.054 1.068 1.00 62.57 130 LEU C C 1
ATOM 3396 O O . LEU C 1 130 ? -12.830 -20.447 0.929 1.00 60.61 130 LEU C O 1
ATOM 3401 N N . PRO C 1 131 ? -10.593 -20.801 0.761 1.00 72.01 131 PRO C N 1
ATOM 3402 C CA . PRO C 1 131 ? -10.583 -22.265 0.666 1.00 71.89 131 PRO C CA 1
ATOM 3403 C C . PRO C 1 131 ? -11.272 -22.889 1.886 1.00 74.46 131 PRO C C 1
ATOM 3404 O O . PRO C 1 131 ? -11.074 -22.417 3.012 1.00 73.39 131 PRO C O 1
ATOM 3408 N N . PRO C 1 132 ? -12.064 -23.951 1.666 1.00 77.29 132 PRO C N 1
ATOM 3409 C CA . PRO C 1 132 ? -12.912 -24.564 2.699 1.00 75.80 132 PRO C CA 1
ATOM 3410 C C . PRO C 1 132 ? -12.149 -25.156 3.884 1.00 73.69 132 PRO C C 1
ATOM 3411 O O . PRO C 1 132 ? -12.737 -25.303 4.956 1.00 74.45 132 PRO C O 1
ATOM 3415 N N . HIS C 1 133 ? -10.875 -25.494 3.700 1.00 73.75 133 HIS C N 1
ATOM 3416 C CA . HIS C 1 133 ? -10.088 -26.097 4.778 1.00 74.98 133 HIS C CA 1
ATOM 3417 C C . HIS C 1 133 ? -9.607 -25.043 5.778 1.00 75.74 133 HIS C C 1
ATOM 3418 O O . HIS C 1 133 ? -9.145 -25.374 6.875 1.00 70.90 133 HIS C O 1
ATOM 3425 N N . LEU C 1 134 ? -9.726 -23.776 5.387 1.00 75.04 134 LEU C N 1
ATOM 3426 C CA . LEU C 1 134 ? -9.434 -22.654 6.270 1.00 73.02 134 LEU C CA 1
ATOM 3427 C C . LEU C 1 134 ? -10.718 -22.213 6.981 1.00 72.53 134 LEU C C 1
ATOM 3428 O O . LEU C 1 134 ? -10.765 -21.131 7.582 1.00 70.16 134 LEU C O 1
ATOM 3433 N N . VAL C 1 135 ? -11.728 -23.085 6.943 1.00 74.00 135 VAL C N 1
ATOM 3434 C CA . VAL C 1 135 ? -13.132 -22.713 7.161 1.00 75.24 135 VAL C CA 1
ATOM 3435 C C . VAL C 1 135 ? -13.473 -21.363 6.522 1.00 74.78 135 VAL C C 1
ATOM 3436 O O . VAL C 1 135 ? -14.403 -21.271 5.720 1.00 77.98 135 VAL C O 1
ATOM 3440 N N . SER D 2 25 ? -38.810 -6.367 -8.542 1.00 74.48 25 SER D N 1
ATOM 3441 C CA . SER D 2 25 ? -37.510 -5.719 -8.381 1.00 75.33 25 SER D CA 1
ATOM 3442 C C . SER D 2 25 ? -37.603 -4.214 -8.141 1.00 75.65 25 SER D C 1
ATOM 3443 O O . SER D 2 25 ? -36.584 -3.553 -7.930 1.00 80.82 25 SER D O 1
ATOM 3446 N N . THR D 2 26 ? -38.812 -3.669 -8.218 1.00 74.27 26 THR D N 1
ATOM 3447 C CA . THR D 2 26 ? -39.083 -2.364 -7.625 1.00 74.27 26 THR D CA 1
ATOM 3448 C C . THR D 2 26 ? -40.044 -2.668 -6.492 1.00 70.55 26 THR D C 1
ATOM 3449 O O . THR D 2 26 ? -40.145 -1.917 -5.522 1.00 66.93 26 THR D O 1
ATOM 3453 N N . ARG D 2 27 ? -40.749 -3.788 -6.648 1.00 73.90 27 ARG D N 1
ATOM 3454 C CA . ARG D 2 27 ? -41.572 -4.356 -5.594 1.00 74.27 27 ARG D CA 1
ATOM 3455 C C . ARG D 2 27 ? -40.676 -4.675 -4.401 1.00 71.09 27 ARG D C 1
ATOM 3456 O O . ARG D 2 27 ? -40.763 -4.031 -3.351 1.00 64.48 27 ARG D O 1
ATOM 3464 N N . VAL D 2 28 ? -39.799 -5.657 -4.582 1.00 69.28 28 VAL D N 1
ATOM 3465 C CA . VAL D 2 28 ? -38.941 -6.127 -3.503 1.00 71.46 28 VAL D CA 1
ATOM 3466 C C . VAL D 2 28 ? -37.904 -5.077 -3.095 1.00 71.05 28 VAL D C 1
ATOM 3467 O O . VAL D 2 28 ? -37.406 -5.093 -1.966 1.00 66.42 28 VAL D O 1
ATOM 3471 N N . GLN D 2 29 ? -37.591 -4.161 -4.009 1.00 69.89 29 GLN D N 1
ATOM 3472 C CA . GLN D 2 29 ? -36.688 -3.060 -3.697 1.00 64.29 29 GLN D CA 1
ATOM 3473 C C . GLN D 2 29 ? -37.388 -2.101 -2.736 1.00 63.45 29 GLN D C 1
ATOM 3474 O O . GLN D 2 29 ? -36.749 -1.499 -1.866 1.00 58.44 29 GLN D O 1
ATOM 3480 N N . HIS D 2 30 ? -38.706 -1.978 -2.887 1.00 58.61 30 HIS D N 1
ATOM 3481 C CA . HIS D 2 30 ? -39.511 -1.185 -1.963 1.00 60.00 30 HIS D CA 1
ATOM 3482 C C . HIS D 2 30 ? -39.665 -1.907 -0.621 1.00 56.47 30 HIS D C 1
ATOM 3483 O O . HIS D 2 30 ? -39.641 -1.275 0.434 1.00 52.84 30 HIS D O 1
ATOM 3490 N N . ILE D 2 31 ? -39.828 -3.227 -0.669 1.00 54.22 31 ILE D N 1
ATOM 3491 C CA . ILE D 2 31 ? -39.954 -4.030 0.545 1.00 56.13 31 ILE D CA 1
ATOM 3492 C C . ILE D 2 31 ? -38.675 -3.928 1.386 1.00 52.86 31 ILE D C 1
ATOM 3493 O O . ILE D 2 31 ? -38.724 -3.641 2.585 1.00 49.27 31 ILE D O 1
ATOM 3498 N N . GLN D 2 32 ? -37.533 -4.147 0.741 1.00 52.14 32 GLN D N 1
ATOM 3499 C CA . GLN D 2 32 ? -36.244 -4.105 1.419 1.00 53.07 32 GLN D CA 1
ATOM 3500 C C . GLN D 2 32 ? -35.911 -2.725 1.990 1.00 51.29 32 GLN D C 1
ATOM 3501 O O . GLN D 2 32 ? -35.288 -2.622 3.052 1.00 48.58 32 GLN D O 1
ATOM 3507 N N . ALA D 2 33 ? -36.311 -1.665 1.294 1.00 45.38 33 ALA D N 1
ATOM 3508 C CA . ALA D 2 33 ? -36.081 -0.328 1.818 1.00 45.63 33 ALA D CA 1
ATOM 3509 C C . ALA D 2 33 ? -36.896 -0.135 3.089 1.00 43.55 33 ALA D C 1
ATOM 3510 O O . ALA D 2 33 ? -36.407 0.435 4.062 1.00 40.86 33 ALA D O 1
ATOM 3512 N N . LYS D 2 34 ? -38.138 -0.619 3.073 1.00 45.97 34 LYS D N 1
ATOM 3513 C CA . LYS D 2 34 ? -39.035 -0.484 4.219 1.00 47.59 34 LYS D CA 1
ATOM 3514 C C . LYS D 2 34 ? -38.535 -1.289 5.416 1.00 42.45 34 LYS D C 1
ATOM 3515 O O . LYS D 2 34 ? -38.596 -0.828 6.554 1.00 40.16 34 LYS D O 1
ATOM 3521 N N . MET D 2 35 ? -38.057 -2.499 5.154 1.00 45.20 35 MET D N 1
ATOM 3522 C CA . MET D 2 35 ? -37.557 -3.353 6.223 1.00 47.25 35 MET D CA 1
ATOM 3523 C C . MET D 2 35 ? -36.262 -2.794 6.785 1.00 41.18 35 MET D C 1
ATOM 3524 O O . MET D 2 35 ? -35.971 -2.968 7.984 1.00 36.89 35 MET D O 1
ATOM 3529 N N . THR D 2 36 ? -35.495 -2.112 5.932 1.00 40.77 36 THR D N 1
ATOM 3530 C CA . THR D 2 36 ? -34.249 -1.479 6.375 1.00 37.72 36 THR D CA 1
ATOM 3531 C C . THR D 2 36 ? -34.557 -0.337 7.345 1.00 38.35 36 THR D C 1
ATOM 3532 O O . THR D 2 36 ? -33.978 -0.263 8.435 1.00 37.08 36 THR D O 1
ATOM 3536 N N . LEU D 2 37 ? -35.480 0.537 6.948 1.00 37.62 37 LEU D N 1
ATOM 3537 C CA . LEU D 2 37 ? -35.936 1.643 7.785 1.00 37.33 37 LEU D CA 1
ATOM 3538 C C . LEU D 2 37 ? -36.497 1.128 9.102 1.00 37.98 37 LEU D C 1
ATOM 3539 O O . LEU D 2 37 ? -36.225 1.683 10.173 1.00 37.33 37 LEU D O 1
ATOM 3544 N N . ARG D 2 38 ? -37.287 0.064 9.017 1.00 36.66 38 ARG D N 1
ATOM 3545 C CA . ARG D 2 38 ? -37.864 -0.540 10.208 1.00 38.18 38 ARG D CA 1
ATOM 3546 C C . ARG D 2 38 ? -36.763 -1.154 11.084 1.00 35.58 38 ARG D C 1
ATOM 3547 O O . ARG D 2 38 ? -36.806 -1.053 12.311 1.00 33.82 38 ARG D O 1
ATOM 3555 N N . ALA D 2 39 ? -35.764 -1.767 10.459 1.00 34.63 39 ALA D N 1
ATOM 3556 C CA . ALA D 2 39 ? -34.645 -2.331 11.220 1.00 32.54 39 ALA D CA 1
ATOM 3557 C C . ALA D 2 39 ? -33.858 -1.225 11.918 1.00 38.29 39 ALA D C 1
ATOM 3558 O O . ALA D 2 39 ? -33.449 -1.388 13.075 1.00 32.62 39 ALA D O 1
ATOM 3560 N N . LEU D 2 40 ? -33.669 -0.095 11.227 1.00 34.50 40 LEU D N 1
ATOM 3561 C CA . LEU D 2 40 ? -32.906 1.029 11.773 1.00 34.82 40 LEU D CA 1
ATOM 3562 C C . LEU D 2 40 ? -33.689 1.664 12.909 1.00 37.10 40 LEU D C 1
ATOM 3563 O O . LEU D 2 40 ? -33.117 2.111 13.906 1.00 37.41 40 LEU D O 1
ATOM 3568 N N . GLU D 2 41 ? -35.004 1.724 12.742 1.00 36.62 41 GLU D N 1
ATOM 3569 C CA . GLU D 2 41 ? -35.866 2.225 13.794 1.00 35.22 41 GLU D CA 1
ATOM 3570 C C . GLU D 2 41 ? -35.672 1.349 15.040 1.00 38.39 41 GLU D C 1
ATOM 3571 O O . GLU D 2 41 ? -35.504 1.860 16.160 1.00 33.64 41 GLU D O 1
ATOM 3577 N N . LEU D 2 42 ? -35.661 0.031 14.835 1.00 32.20 42 LEU D N 1
ATOM 3578 C CA . LEU D 2 42 ? -35.474 -0.907 15.945 1.00 32.49 42 LEU D CA 1
ATOM 3579 C C . LEU D 2 42 ? -34.083 -0.819 16.573 1.00 33.91 42 LEU D C 1
ATOM 3580 O O . LEU D 2 42 ? -33.941 -1.013 17.773 1.00 33.67 42 LEU D O 1
ATOM 3585 N N . LEU D 2 43 ? -33.060 -0.525 15.770 1.00 29.60 43 LEU D N 1
ATOM 3586 C CA . LEU D 2 43 ? -31.713 -0.319 16.304 1.00 33.01 43 LEU D CA 1
ATOM 3587 C C . LEU D 2 43 ? -31.635 0.902 17.227 1.00 38.54 43 LEU D C 1
ATOM 3588 O O . LEU D 2 43 ? -30.851 0.913 18.178 1.00 34.72 43 LEU D O 1
ATOM 3593 N N . ASN D 2 44 ? -32.431 1.927 16.933 1.00 35.10 44 ASN D N 1
ATOM 3594 C CA . ASN D 2 44 ? -32.470 3.146 17.752 1.00 38.72 44 ASN D CA 1
ATOM 3595 C C . ASN D 2 44 ? -31.081 3.756 17.993 1.00 38.03 44 ASN D C 1
ATOM 3596 O O . ASN D 2 44 ? -30.670 3.960 19.143 1.00 37.02 44 ASN D O 1
ATOM 3601 N N . LEU D 2 45 ? -30.357 4.040 16.911 1.00 33.38 45 LEU D N 1
ATOM 3602 C CA . LEU D 2 45 ? -28.954 4.437 17.017 1.00 35.44 45 LEU D CA 1
ATOM 3603 C C . LEU D 2 45 ? -28.806 5.947 17.120 1.00 41.93 45 LEU D C 1
ATOM 3604 O O . LEU D 2 45 ? -29.615 6.683 16.565 1.00 36.54 45 LEU D O 1
ATOM 3609 N N . GLN D 2 46 ? -27.769 6.407 17.820 1.00 40.85 46 GLN D N 1
ATOM 3610 C CA . GLN D 2 46 ? -27.347 7.801 17.691 1.00 40.01 46 GLN D CA 1
ATOM 3611 C C . GLN D 2 46 ? -26.804 8.005 16.282 1.00 37.40 46 GLN D C 1
ATOM 3612 O O . GLN D 2 46 ? -26.257 7.081 15.687 1.00 34.82 46 GLN D O 1
ATOM 3618 N N . PRO D 2 47 ? -26.964 9.214 15.728 1.00 43.38 47 PRO D N 1
ATOM 3619 C CA . PRO D 2 47 ? -26.492 9.406 14.351 1.00 39.06 47 PRO D CA 1
ATOM 3620 C C . PRO D 2 47 ? -24.970 9.289 14.236 1.00 31.80 47 PRO D C 1
ATOM 3621 O O . PRO D 2 47 ? -24.262 9.304 15.243 1.00 32.98 47 PRO D O 1
ATOM 3625 N N . CYS D 2 48 ? -24.481 9.130 13.010 1.00 32.40 48 CYS D N 1
ATOM 3626 C CA . CYS D 2 48 ? -23.051 8.953 12.775 1.00 36.25 48 CYS D CA 1
ATOM 3627 C C . CYS D 2 48 ? -22.454 7.761 13.544 1.00 35.88 48 CYS D C 1
ATOM 3628 O O . CYS D 2 48 ? -21.387 7.869 14.151 1.00 33.95 48 CYS D O 1
ATOM 3631 N N . SER D 2 49 ? -23.150 6.632 13.513 1.00 34.96 49 SER D N 1
ATOM 3632 C CA . SER D 2 49 ? -22.621 5.404 14.094 1.00 35.32 49 SER D CA 1
ATOM 3633 C C . SER D 2 49 ? -21.815 4.623 13.059 1.00 34.70 49 SER D C 1
ATOM 3634 O O . SER D 2 49 ? -21.882 4.920 11.855 1.00 30.16 49 SER D O 1
ATOM 3637 N N . PHE D 2 50 ? -21.083 3.606 13.524 1.00 28.58 50 PHE D N 1
ATOM 3638 C CA . PHE D 2 50 ? -20.254 2.780 12.651 1.00 30.56 50 PHE D CA 1
ATOM 3639 C C . PHE D 2 50 ? -20.936 1.408 12.577 1.00 29.61 50 PHE D C 1
ATOM 3640 O O . PHE D 2 50 ? -21.040 0.693 13.578 1.00 28.85 50 PHE D O 1
ATOM 3648 N N . ILE D 2 51 ? -21.423 1.051 11.396 1.00 26.07 51 ILE D N 1
ATOM 3649 C CA . ILE D 2 51 ? -22.364 -0.068 11.277 1.00 24.89 51 ILE D CA 1
ATOM 3650 C C . ILE D 2 51 ? -21.882 -1.098 10.271 1.00 28.91 51 ILE D C 1
ATOM 3651 O O . ILE D 2 51 ? -21.296 -0.744 9.233 1.00 28.02 51 ILE D O 1
ATOM 3656 N N . LEU D 2 52 ? -22.129 -2.372 10.575 1.00 27.18 52 LEU D N 1
ATOM 3657 C CA . LEU D 2 52 ? -21.825 -3.458 9.660 1.00 27.84 52 LEU D CA 1
ATOM 3658 C C . LEU D 2 52 ? -23.125 -3.952 9.015 1.00 29.75 52 LEU D C 1
ATOM 3659 O O . LEU D 2 52 ? -24.047 -4.392 9.715 1.00 28.10 52 LEU D O 1
ATOM 3664 N N . ASP D 2 53 ? -23.202 -3.869 7.685 1.00 28.47 53 ASP D N 1
ATOM 3665 C CA . ASP D 2 53 ? -24.392 -4.315 6.947 1.00 31.83 53 ASP D CA 1
ATOM 3666 C C . ASP D 2 53 ? -24.104 -5.699 6.360 1.00 36.84 53 ASP D C 1
ATOM 3667 O O . ASP D 2 53 ? -23.261 -5.841 5.459 1.00 33.62 53 ASP D O 1
ATOM 3672 N N . ILE D 2 54 ? -24.792 -6.713 6.892 1.00 30.42 54 ILE D N 1
ATOM 3673 C CA . ILE D 2 54 ? -24.435 -8.108 6.643 1.00 31.83 54 ILE D CA 1
ATOM 3674 C C . ILE D 2 54 ? -25.356 -8.706 5.591 1.00 33.16 54 ILE D C 1
ATOM 3675 O O . ILE D 2 54 ? -26.575 -8.738 5.782 1.00 33.93 54 ILE D O 1
ATOM 3680 N N . GLY D 2 55 ? -24.778 -9.166 4.482 1.00 32.27 55 GLY D N 1
ATOM 3681 C CA . GLY D 2 55 ? -25.574 -9.562 3.328 1.00 41.40 55 GLY D CA 1
ATOM 3682 C C . GLY D 2 55 ? -26.159 -8.320 2.686 1.00 38.43 55 GLY D C 1
ATOM 3683 O O . GLY D 2 55 ? -27.366 -8.225 2.483 1.00 42.33 55 GLY D O 1
ATOM 3684 N N . CYS D 2 56 ? -25.295 -7.367 2.349 1.00 36.79 56 CYS D N 1
ATOM 3685 C CA . CYS D 2 56 ? -25.745 -6.047 1.907 1.00 40.48 56 CYS D CA 1
ATOM 3686 C C . CYS D 2 56 ? -26.296 -6.016 0.478 1.00 43.39 56 CYS D C 1
ATOM 3687 O O . CYS D 2 56 ? -26.752 -4.970 0.026 1.00 45.05 56 CYS D O 1
ATOM 3690 N N . GLY D 2 57 ? -26.256 -7.149 -0.222 1.00 47.06 57 GLY D N 1
ATOM 3691 C CA . GLY D 2 57 ? -26.675 -7.187 -1.619 1.00 48.91 57 GLY D CA 1
ATOM 3692 C C . GLY D 2 57 ? -25.988 -6.097 -2.434 1.00 51.25 57 GLY D C 1
ATOM 3693 O O . GLY D 2 57 ? -24.759 -5.984 -2.404 1.00 47.77 57 GLY D O 1
ATOM 3694 N N . SER D 2 58 ? -26.776 -5.274 -3.129 1.00 53.94 58 SER D N 1
ATOM 3695 C CA . SER D 2 58 ? -26.226 -4.205 -3.963 1.00 54.01 58 SER D CA 1
ATOM 3696 C C . SER D 2 58 ? -26.233 -2.841 -3.271 1.00 55.17 58 SER D C 1
ATOM 3697 O O . SER D 2 58 ? -26.235 -1.793 -3.936 1.00 51.81 58 SER D O 1
ATOM 3700 N N . GLY D 2 59 ? -26.231 -2.852 -1.940 1.00 51.25 59 GLY D N 1
ATOM 3701 C CA . GLY D 2 59 ? -26.026 -1.629 -1.183 1.00 45.46 59 GLY D CA 1
ATOM 3702 C C . GLY D 2 59 ? -27.250 -0.743 -1.036 1.00 45.07 59 GLY D C 1
ATOM 3703 O O . GLY D 2 59 ? -27.123 0.412 -0.627 1.00 41.73 59 GLY D O 1
ATOM 3704 N N . LEU D 2 60 ? -28.431 -1.262 -1.368 1.00 42.82 60 LEU D N 1
ATOM 3705 C CA . LEU D 2 60 ? -29.667 -0.498 -1.137 1.00 47.56 60 LEU D CA 1
ATOM 3706 C C . LEU D 2 60 ? -29.810 -0.142 0.346 1.00 43.54 60 LEU D C 1
ATOM 3707 O O . LEU D 2 60 ? -30.090 1.009 0.697 1.00 41.24 60 LEU D O 1
ATOM 3712 N N . SER D 2 61 ? -29.606 -1.136 1.209 1.00 41.67 61 SER D N 1
ATOM 3713 C CA . SER D 2 61 ? -29.697 -0.926 2.650 1.00 42.07 61 SER D CA 1
ATOM 3714 C C . SER D 2 61 ? -28.673 0.109 3.113 1.00 36.83 61 SER D C 1
ATOM 3715 O O . SER D 2 61 ? -28.987 1.005 3.904 1.00 38.36 61 SER D O 1
ATOM 3718 N N . GLY D 2 62 ? -27.450 -0.007 2.601 1.00 39.59 62 GLY D N 1
ATOM 3719 C CA . GLY D 2 62 ? -26.376 0.920 2.935 1.00 34.79 62 GLY D CA 1
ATOM 3720 C C . GLY D 2 62 ? -26.623 2.389 2.603 1.00 36.34 62 GLY D C 1
ATOM 3721 O O . GLY D 2 62 ? -26.266 3.276 3.385 1.00 36.73 62 GLY D O 1
ATOM 3722 N N . GLU D 2 63 ? -27.219 2.688 1.451 1.00 38.04 63 GLU D N 1
ATOM 3723 C CA . GLU D 2 63 ? -27.459 4.109 1.180 1.00 42.16 63 GLU D CA 1
ATOM 3724 C C . GLU D 2 63 ? -28.555 4.668 2.082 1.00 37.09 63 GLU D C 1
ATOM 3725 O O . GLU D 2 63 ? -28.562 5.864 2.394 1.00 37.74 63 GLU D O 1
ATOM 3731 N N . ILE D 2 64 ? -29.451 3.794 2.540 1.00 36.03 64 ILE D N 1
ATOM 3732 C CA . ILE D 2 64 ? -30.395 4.190 3.577 1.00 36.01 64 ILE D CA 1
ATOM 3733 C C . ILE D 2 64 ? -29.652 4.528 4.882 1.00 40.56 64 ILE D C 1
ATOM 3734 O O . ILE D 2 64 ? -29.959 5.526 5.533 1.00 38.69 64 ILE D O 1
ATOM 3739 N N . LEU D 2 65 ? -28.665 3.710 5.253 1.00 35.45 65 LEU D N 1
ATOM 3740 C CA . LEU D 2 65 ? -27.846 4.003 6.437 1.00 36.71 65 LEU D CA 1
ATOM 3741 C C . LEU D 2 65 ? -27.204 5.404 6.353 1.00 36.77 65 LEU D C 1
ATOM 3742 O O . LEU D 2 65 ? -27.246 6.189 7.307 1.00 35.80 65 LEU D O 1
ATOM 3747 N N . THR D 2 66 ? -26.605 5.699 5.203 1.00 31.13 66 THR D N 1
ATOM 3748 C CA . THR D 2 66 ? -25.995 6.994 4.952 1.00 36.53 66 THR D CA 1
ATOM 3749 C C . THR D 2 66 ? -27.038 8.112 5.042 1.00 37.53 66 THR D C 1
ATOM 3750 O O . THR D 2 66 ? -26.847 9.109 5.739 1.00 38.38 66 THR D O 1
ATOM 3754 N N . GLN D 2 67 ? -28.145 7.936 4.332 1.00 40.62 67 GLN D N 1
ATOM 3755 C CA . GLN D 2 67 ? -29.165 8.981 4.240 1.00 41.86 67 GLN D CA 1
ATOM 3756 C C . GLN D 2 67 ? -29.900 9.236 5.559 1.00 44.83 67 GLN D C 1
ATOM 3757 O O . GLN D 2 67 ? -30.129 10.386 5.945 1.00 42.07 67 GLN D O 1
ATOM 3763 N N . GLU D 2 68 ? -30.250 8.170 6.265 1.00 42.75 68 GLU D N 1
ATOM 3764 C CA . GLU D 2 68 ? -31.080 8.324 7.453 1.00 40.48 68 GLU D CA 1
ATOM 3765 C C . GLU D 2 68 ? -30.340 8.819 8.700 1.00 45.14 68 GLU D C 1
ATOM 3766 O O . GLU D 2 68 ? -30.906 9.583 9.481 1.00 49.32 68 GLU D O 1
ATOM 3772 N N . GLY D 2 69 ? -29.087 8.404 8.892 1.00 42.24 69 GLY D N 1
ATOM 3773 C CA . GLY D 2 69 ? -28.370 8.776 10.104 1.00 36.90 69 GLY D CA 1
ATOM 3774 C C . GLY D 2 69 ? -26.946 9.266 9.909 1.00 39.09 69 GLY D C 1
ATOM 3775 O O . GLY D 2 69 ? -26.211 9.453 10.895 1.00 39.00 69 GLY D O 1
ATOM 3776 N N . ASP D 2 70 ? -26.555 9.489 8.652 1.00 36.72 70 ASP D N 1
ATOM 3777 C CA . ASP D 2 70 ? -25.173 9.859 8.338 1.00 39.72 70 ASP D CA 1
ATOM 3778 C C . ASP D 2 70 ? -24.200 8.828 8.928 1.00 35.51 70 ASP D C 1
ATOM 3779 O O . ASP D 2 70 ? -23.118 9.176 9.377 1.00 37.86 70 ASP D O 1
ATOM 3784 N N . HIS D 2 71 ? -24.616 7.564 8.951 1.00 34.13 71 HIS D N 1
ATOM 3785 C CA . HIS D 2 71 ? -23.768 6.488 9.463 1.00 35.88 71 HIS D CA 1
ATOM 3786 C C . HIS D 2 71 ? -22.705 6.076 8.450 1.00 35.20 71 HIS D C 1
ATOM 3787 O O . HIS D 2 71 ? -22.899 6.198 7.230 1.00 33.93 71 HIS D O 1
ATOM 3794 N N . VAL D 2 72 ? -21.581 5.592 8.971 1.00 32.11 72 VAL D N 1
ATOM 3795 C CA . VAL D 2 72 ? -20.526 5.020 8.155 1.00 32.98 72 VAL D CA 1
ATOM 3796 C C . VAL D 2 72 ? -20.634 3.505 8.280 1.00 32.44 72 VAL D C 1
ATOM 3797 O O . VAL D 2 72 ? -20.832 2.974 9.386 1.00 29.62 72 VAL D O 1
ATOM 3801 N N . TRP D 2 73 ? -20.538 2.809 7.151 1.00 28.07 73 TRP D N 1
ATOM 3802 C CA . TRP D 2 73 ? -20.785 1.379 7.158 1.00 29.57 73 TRP D CA 1
ATOM 3803 C C . TRP D 2 73 ? -19.854 0.593 6.239 1.00 35.72 73 TRP D C 1
ATOM 3804 O O . TRP D 2 73 ? -19.233 1.149 5.323 1.00 33.42 73 TRP D O 1
ATOM 3815 N N . CYS D 2 74 ? -19.749 -0.702 6.527 1.00 33.78 74 CYS D N 1
ATOM 3816 C CA . CYS D 2 74 ? -19.099 -1.670 5.659 1.00 34.64 74 CYS D CA 1
ATOM 3817 C C . CYS D 2 74 ? -20.188 -2.675 5.339 1.00 34.99 74 CYS D C 1
ATOM 3818 O O . CYS D 2 74 ? -20.964 -3.062 6.233 1.00 35.48 74 CYS D O 1
ATOM 3821 N N . GLY D 2 75 ? -20.278 -3.078 4.075 1.00 31.20 75 GLY D N 1
ATOM 3822 C CA . GLY D 2 75 ? -21.242 -4.089 3.676 1.00 35.95 75 GLY D CA 1
ATOM 3823 C C . GLY D 2 75 ? -20.524 -5.383 3.311 1.00 38.54 75 GLY D C 1
ATOM 3824 O O . GLY D 2 75 ? -19.457 -5.348 2.688 1.00 39.05 75 GLY D O 1
ATOM 3825 N N . LEU D 2 76 ? -21.095 -6.521 3.706 1.00 33.11 76 LEU D N 1
ATOM 3826 C CA . LEU D 2 76 ? -20.547 -7.830 3.353 1.00 33.98 76 LEU D CA 1
ATOM 3827 C C . LEU D 2 76 ? -21.568 -8.593 2.509 1.00 40.12 76 LEU D C 1
ATOM 3828 O O . LEU D 2 76 ? -22.747 -8.638 2.864 1.00 32.62 76 LEU D O 1
ATOM 3833 N N . ASP D 2 77 ? -21.119 -9.210 1.420 1.00 36.90 77 ASP D N 1
ATOM 3834 C CA . ASP D 2 77 ? -22.002 -10.055 0.616 1.00 40.85 77 ASP D CA 1
ATOM 3835 C C . ASP D 2 77 ? -21.196 -11.073 -0.171 1.00 44.97 77 ASP D C 1
ATOM 3836 O O . ASP D 2 77 ? -20.032 -10.836 -0.525 1.00 42.05 77 ASP D O 1
ATOM 3841 N N . ILE D 2 78 ? -21.817 -12.218 -0.427 1.00 43.57 78 ILE D N 1
ATOM 3842 C CA . ILE D 2 78 ? -21.128 -13.307 -1.096 1.00 49.77 78 ILE D CA 1
ATOM 3843 C C . ILE D 2 78 ? -21.267 -13.241 -2.622 1.00 48.42 78 ILE D C 1
ATOM 3844 O O . ILE D 2 78 ? -20.628 -14.013 -3.334 1.00 51.44 78 ILE D O 1
ATOM 3849 N N . SER D 2 79 ? -22.069 -12.302 -3.121 1.00 45.31 79 SER D N 1
ATOM 3850 C CA . SER D 2 79 ? -22.337 -12.212 -4.565 1.00 50.88 79 SER D CA 1
ATOM 3851 C C . SER D 2 79 ? -21.559 -11.111 -5.288 1.00 48.65 79 SER D C 1
ATOM 3852 O O . SER D 2 79 ? -21.843 -9.920 -5.107 1.00 44.73 79 SER D O 1
ATOM 3855 N N . PRO D 2 80 ? -20.595 -11.508 -6.139 1.00 50.81 80 PRO D N 1
ATOM 3856 C CA . PRO D 2 80 ? -19.806 -10.510 -6.869 1.00 52.25 80 PRO D CA 1
ATOM 3857 C C . PRO D 2 80 ? -20.686 -9.662 -7.785 1.00 52.59 80 PRO D 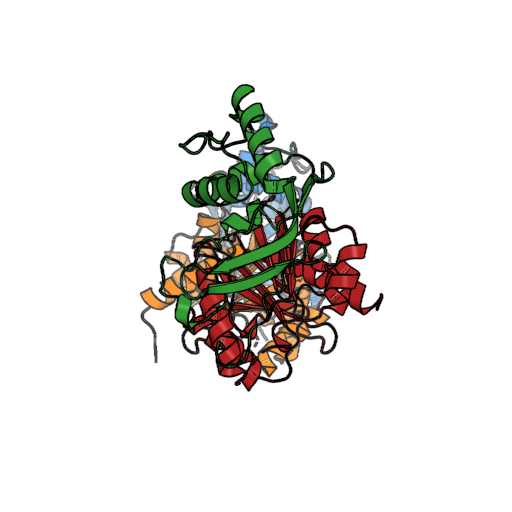C 1
ATOM 3858 O O . PRO D 2 80 ? -20.384 -8.482 -7.985 1.00 52.44 80 PRO D O 1
ATOM 3862 N N . SER D 2 81 ? -21.763 -10.244 -8.317 1.00 51.45 81 SER D N 1
ATOM 3863 C CA . SER D 2 81 ? -22.668 -9.496 -9.193 1.00 57.41 81 SER D CA 1
ATOM 3864 C C . SER D 2 81 ? -23.482 -8.456 -8.417 1.00 53.96 81 SER D C 1
ATOM 3865 O O . SER D 2 81 ? -23.739 -7.352 -8.919 1.00 53.96 81 SER D O 1
ATOM 3868 N N . MET D 2 82 ? -23.880 -8.803 -7.192 1.00 53.44 82 MET D N 1
ATOM 3869 C CA . MET D 2 82 ? -24.524 -7.828 -6.309 1.00 55.08 82 MET D CA 1
ATOM 3870 C C . MET D 2 82 ? -23.572 -6.667 -5.980 1.00 48.92 82 MET D C 1
ATOM 3871 O O . MET D 2 82 ? -23.958 -5.498 -6.059 1.00 48.46 82 MET D O 1
ATOM 3876 N N . LEU D 2 83 ? -22.327 -6.987 -5.626 1.00 47.43 83 LEU D N 1
ATOM 3877 C CA . LEU D 2 83 ? -21.359 -5.936 -5.284 1.00 49.49 83 LEU D CA 1
ATOM 3878 C C . LEU D 2 83 ? -21.027 -5.060 -6.497 1.00 51.21 83 LEU D C 1
ATOM 3879 O O . LEU D 2 83 ? -20.905 -3.836 -6.370 1.00 46.87 83 LEU D O 1
ATOM 3884 N N . ALA D 2 84 ? -20.897 -5.689 -7.668 1.00 50.70 84 ALA D N 1
ATOM 3885 C CA . ALA D 2 84 ? -20.730 -4.945 -8.921 1.00 55.94 84 ALA D CA 1
ATOM 3886 C C . ALA D 2 84 ? -21.846 -3.909 -9.090 1.00 51.14 84 ALA D C 1
ATOM 3887 O O . ALA D 2 84 ? -21.575 -2.736 -9.354 1.00 53.98 84 ALA D O 1
ATOM 3889 N N . THR D 2 85 ? -23.094 -4.338 -8.918 1.00 47.98 85 THR D N 1
ATOM 3890 C CA . THR D 2 85 ? -24.216 -3.405 -8.958 1.00 51.20 85 THR D CA 1
ATOM 3891 C C . THR D 2 85 ? -24.049 -2.318 -7.887 1.00 51.06 85 THR D C 1
ATOM 3892 O O . THR D 2 85 ? -24.385 -1.150 -8.109 1.00 50.06 85 THR D O 1
ATOM 3896 N N . GLY D 2 86 ? -23.526 -2.703 -6.723 1.00 51.29 86 GLY D N 1
ATOM 3897 C CA . GLY D 2 86 ? -23.271 -1.746 -5.655 1.00 47.84 86 GLY D CA 1
ATOM 3898 C C . GLY D 2 86 ? -22.269 -0.667 -6.032 1.00 45.34 86 GLY D C 1
ATOM 3899 O O . GLY D 2 86 ? -22.430 0.494 -5.660 1.00 44.68 86 GLY D O 1
ATOM 3900 N N . LEU D 2 87 ? -21.223 -1.052 -6.757 1.00 49.28 87 LEU D N 1
ATOM 3901 C CA . LEU D 2 87 ? -20.241 -0.087 -7.257 1.00 49.41 87 LEU D CA 1
ATOM 3902 C C . LEU D 2 87 ? -20.916 1.046 -8.033 1.00 54.30 87 LEU D C 1
ATOM 3903 O O . LEU D 2 87 ? -20.591 2.220 -7.832 1.00 56.12 87 LEU D O 1
ATOM 3908 N N . SER D 2 88 ? -21.861 0.690 -8.902 1.00 50.36 88 SER D N 1
ATOM 3909 C CA . SER D 2 88 ? -22.512 1.669 -9.771 1.00 54.55 88 SER D CA 1
ATOM 3910 C C . SER D 2 88 ? -23.347 2.678 -8.986 1.00 59.97 88 SER D C 1
ATOM 3911 O O . SER D 2 88 ? -23.572 3.809 -9.449 1.00 54.02 88 SER D O 1
ATOM 3914 N N . ARG D 2 89 ? -23.794 2.281 -7.794 1.00 50.64 89 ARG D N 1
ATOM 3915 C CA . ARG D 2 89 ? -24.669 3.145 -7.006 1.00 50.07 89 ARG D CA 1
ATOM 3916 C C . ARG D 2 89 ? -23.939 4.288 -6.296 1.00 49.00 89 ARG D C 1
ATOM 3917 O O . ARG D 2 89 ? -24.575 5.090 -5.615 1.00 54.83 89 ARG D O 1
ATOM 3925 N N . GLU D 2 90 ? -22.616 4.354 -6.454 1.00 48.58 90 GLU D N 1
ATOM 3926 C CA . GLU D 2 90 ? -21.813 5.436 -5.873 1.00 50.32 90 GLU D CA 1
ATOM 3927 C C . GLU D 2 90 ? -21.971 5.518 -4.350 1.00 49.77 90 GLU D C 1
ATOM 3928 O O . GLU D 2 90 ? -22.264 6.584 -3.804 1.00 46.65 90 GLU D O 1
ATOM 3934 N N . LEU D 2 91 ? -21.775 4.392 -3.674 1.00 49.30 91 LEU D N 1
ATOM 3935 C CA . LEU D 2 91 ? -21.989 4.310 -2.230 1.00 50.08 91 LEU D CA 1
ATOM 3936 C C . LEU D 2 91 ? -20.866 4.956 -1.415 1.00 45.38 91 LEU D C 1
ATOM 3937 O O . LEU D 2 91 ? -19.723 5.039 -1.868 1.00 42.35 91 LEU D O 1
ATOM 3942 N N . GLU D 2 92 ? -21.204 5.415 -0.212 1.00 39.52 92 GLU D N 1
ATOM 3943 C CA . GLU D 2 92 ? -20.213 5.966 0.701 1.00 43.90 92 GLU D CA 1
ATOM 3944 C C . GLU D 2 92 ? -19.538 4.869 1.520 1.00 38.71 92 GLU D C 1
ATOM 3945 O O . GLU D 2 92 ? -18.499 5.099 2.138 1.00 40.98 92 GLU D O 1
ATOM 3951 N N . GLY D 2 93 ? -20.128 3.680 1.512 1.00 36.98 93 GLY D N 1
ATOM 3952 C CA . GLY D 2 93 ? -19.655 2.605 2.361 1.00 39.98 93 GLY D CA 1
ATOM 3953 C C . GLY D 2 93 ? -18.667 1.717 1.639 1.00 45.06 93 GLY D C 1
ATOM 3954 O O . GLY D 2 93 ? -18.546 1.779 0.408 1.00 44.90 93 GLY D O 1
ATOM 3955 N N . ASP D 2 94 ? -17.954 0.891 2.399 1.00 39.80 94 ASP D N 1
ATOM 3956 C CA . ASP D 2 94 ? -17.041 -0.067 1.799 1.00 38.14 94 ASP D CA 1
ATOM 3957 C C . ASP D 2 94 ? -17.763 -1.374 1.552 1.00 38.22 94 ASP D C 1
ATOM 3958 O O . ASP D 2 94 ? -18.465 -1.873 2.431 1.00 41.42 94 ASP D O 1
ATOM 3963 N N . LEU D 2 95 ? -17.583 -1.929 0.359 1.00 37.47 95 LEU D N 1
ATOM 3964 C CA . LEU D 2 95 ? -18.176 -3.219 0.017 1.00 39.52 95 LEU D CA 1
ATOM 3965 C C . LEU D 2 95 ? -17.097 -4.293 0.071 1.00 40.89 95 LEU D C 1
ATOM 3966 O O . LEU D 2 95 ? -15.927 -4.021 -0.227 1.00 44.33 95 LEU D O 1
ATOM 3971 N N . MET D 2 96 ? -17.493 -5.508 0.444 1.00 36.78 96 MET D N 1
ATOM 3972 C CA . MET D 2 96 ? -16.552 -6.601 0.650 1.00 40.68 96 MET D CA 1
ATOM 3973 C C . MET D 2 96 ? -17.164 -7.925 0.215 1.00 40.68 96 MET D C 1
ATOM 3974 O O . MET D 2 96 ? -18.312 -8.238 0.569 1.00 37.59 96 MET D O 1
ATOM 3979 N N . LEU D 2 97 ? -16.395 -8.689 -0.562 1.00 42.14 97 LEU D N 1
ATOM 3980 C CA . LEU D 2 97 ? -16.775 -10.041 -0.959 1.00 39.18 97 LEU D CA 1
ATOM 3981 C C . LEU D 2 97 ? -16.427 -10.954 0.198 1.00 42.77 97 LEU D C 1
ATOM 3982 O O . LEU D 2 97 ? -15.243 -11.134 0.526 1.00 43.15 97 LEU D O 1
ATOM 3987 N N . GLN D 2 98 ? -17.444 -11.540 0.818 1.00 35.30 98 GLN D N 1
ATOM 3988 C CA . GLN D 2 98 ? -17.235 -12.189 2.103 1.00 39.16 98 GLN D CA 1
ATOM 3989 C C . GLN D 2 98 ? -18.359 -13.177 2.399 1.00 41.41 98 GLN D C 1
ATOM 3990 O O . GLN D 2 98 ? -19.504 -12.954 2.008 1.00 40.51 98 GLN D O 1
ATOM 3996 N N . ASP D 2 99 ? -18.021 -14.264 3.089 1.00 40.14 99 ASP D N 1
ATOM 3997 C CA . ASP D 2 99 ? -18.999 -15.281 3.462 1.00 41.42 99 ASP D CA 1
ATOM 3998 C C . ASP D 2 99 ? -19.239 -15.217 4.969 1.00 39.78 99 ASP D C 1
ATOM 3999 O O . ASP D 2 99 ? -18.425 -15.707 5.764 1.00 39.51 99 ASP D O 1
ATOM 4004 N N . MET D 2 100 ? -20.355 -14.612 5.365 1.00 39.77 100 MET D N 1
ATOM 4005 C CA . MET D 2 100 ? -20.656 -14.402 6.782 1.00 41.20 100 MET D CA 1
ATOM 4006 C C . MET D 2 100 ? -20.705 -15.725 7.560 1.00 42.53 100 MET D C 1
ATOM 4007 O O . MET D 2 100 ? -20.564 -15.743 8.790 1.00 37.67 100 MET D O 1
ATOM 4012 N N . GLY D 2 101 ? -20.884 -16.827 6.832 1.00 45.00 101 GLY D N 1
ATOM 4013 C CA . GLY D 2 101 ? -20.917 -18.145 7.429 1.00 42.24 101 GLY D CA 1
ATOM 4014 C C . GLY D 2 101 ? -19.569 -18.571 7.964 1.00 42.43 101 GLY D C 1
ATOM 4015 O O . GLY D 2 101 ? -19.498 -19.460 8.810 1.00 42.71 101 GLY D O 1
ATOM 4016 N N . THR D 2 102 ? -18.505 -17.940 7.467 1.00 39.92 102 THR D N 1
ATOM 4017 C CA . THR D 2 102 ? -17.141 -18.262 7.871 1.00 42.91 102 THR D CA 1
ATOM 4018 C C . THR D 2 102 ? -16.686 -17.400 9.040 1.00 43.91 102 THR D C 1
ATOM 4019 O O . THR D 2 102 ? -15.603 -17.610 9.598 1.00 43.08 102 THR D O 1
ATOM 4023 N N . GLY D 2 103 ? -17.507 -16.424 9.410 1.00 40.69 103 GLY D N 1
ATOM 4024 C CA . GLY D 2 103 ? -17.182 -15.560 10.533 1.00 39.16 103 GLY D CA 1
ATOM 4025 C C . GLY D 2 103 ? -17.111 -14.089 10.152 1.00 42.06 103 GLY D C 1
ATOM 4026 O O . GLY D 2 103 ? -17.111 -13.739 8.969 1.00 41.25 103 GLY D O 1
ATOM 4027 N N . ILE D 2 104 ? -17.059 -13.216 11.154 1.00 42.19 104 ILE D N 1
ATOM 4028 C CA . ILE D 2 104 ? -17.028 -11.772 10.890 1.00 34.41 104 ILE D CA 1
ATOM 4029 C C . ILE D 2 104 ? -15.604 -11.274 11.081 1.00 33.35 104 ILE D C 1
ATOM 4030 O O . ILE D 2 104 ? -15.114 -11.236 12.206 1.00 35.48 104 ILE D O 1
ATOM 4035 N N . PRO D 2 105 ? -14.938 -10.895 9.971 1.00 35.03 105 PRO D N 1
ATOM 4036 C CA . PRO D 2 105 ? -13.488 -10.647 9.932 1.00 35.69 105 PRO D CA 1
ATOM 4037 C C . PRO D 2 105 ? -13.055 -9.273 10.444 1.00 32.99 105 PRO D C 1
ATOM 4038 O O . PRO D 2 105 ? -12.283 -8.587 9.756 1.00 34.15 105 PRO D O 1
ATOM 4042 N N . PHE D 2 106 ? -13.511 -8.891 11.636 1.00 29.45 106 PHE D N 1
ATOM 4043 C CA . PHE D 2 106 ? -13.175 -7.569 12.193 1.00 32.87 106 PHE D CA 1
ATOM 4044 C C . PHE D 2 106 ? -12.776 -7.722 13.649 1.00 31.87 106 PHE D C 1
ATOM 4045 O O . PHE D 2 106 ? -13.338 -8.558 14.361 1.00 34.21 106 PHE D O 1
ATOM 4053 N N . ARG D 2 107 ? -11.820 -6.913 14.096 1.00 32.20 107 ARG D N 1
ATOM 4054 C CA . ARG D 2 107 ? -11.296 -7.082 15.447 1.00 36.96 107 ARG D CA 1
ATOM 4055 C C . ARG D 2 107 ? -12.366 -6.796 16.486 1.00 36.26 107 ARG D C 1
ATOM 4056 O O . ARG D 2 107 ? -13.411 -6.197 16.179 1.00 32.35 107 ARG D O 1
ATOM 4064 N N . ALA D 2 108 ? -12.104 -7.248 17.710 1.00 32.19 108 ALA D N 1
ATOM 4065 C CA . ALA D 2 108 ? -13.060 -7.131 18.792 1.00 31.50 108 ALA D CA 1
ATOM 4066 C C . ALA D 2 108 ? -13.491 -5.675 18.986 1.00 31.71 108 ALA D C 1
ATOM 4067 O O . ALA D 2 108 ? -12.650 -4.765 18.988 1.00 30.44 108 ALA D O 1
ATOM 4069 N N . GLY D 2 109 ? -14.796 -5.458 19.129 1.00 30.75 109 GLY D N 1
ATOM 4070 C CA . GLY D 2 109 ? -15.313 -4.149 19.499 1.00 33.61 109 GLY D CA 1
ATOM 4071 C C . GLY D 2 109 ? -15.419 -3.135 18.373 1.00 35.21 109 GLY D C 1
ATOM 4072 O O . GLY D 2 109 ? -15.648 -1.947 18.628 1.00 30.93 109 GLY D O 1
ATOM 4073 N N . SER D 2 110 ? -15.275 -3.593 17.132 1.00 29.80 110 SER D N 1
ATOM 4074 C CA . SER D 2 110 ? -15.213 -2.679 15.992 1.00 30.83 110 SER D CA 1
ATOM 4075 C C . SER D 2 110 ? -16.462 -1.820 15.819 1.00 30.77 110 SER D C 1
ATOM 4076 O O . SER D 2 110 ? -16.374 -0.598 15.667 1.00 29.34 110 SER D O 1
ATOM 4079 N N . PHE D 2 111 ? -17.625 -2.461 15.829 1.00 27.82 111 PHE D N 1
ATOM 4080 C CA . PHE D 2 111 ? -18.860 -1.803 15.376 1.00 30.31 111 PHE D CA 1
ATOM 4081 C C . PHE D 2 111 ? -19.830 -1.387 16.486 1.00 34.97 111 PHE D C 1
ATOM 4082 O O . PHE D 2 111 ? -19.934 -2.070 17.526 1.00 27.82 111 PHE D O 1
ATOM 4090 N N . ASP D 2 112 ? -20.526 -0.265 16.261 1.00 27.41 112 ASP D N 1
ATOM 4091 C CA . ASP D 2 112 ? -21.597 0.170 17.149 1.00 29.88 112 ASP D CA 1
ATOM 4092 C C . ASP D 2 112 ? -22.760 -0.772 17.004 1.00 26.72 112 ASP D C 1
ATOM 4093 O O . ASP D 2 112 ? -23.482 -1.043 17.967 1.00 27.41 112 ASP D O 1
ATOM 4098 N N . ALA D 2 113 ? -22.959 -1.266 15.781 1.00 23.44 113 ALA D N 1
ATOM 4099 C CA . ALA D 2 113 ? -24.157 -2.029 15.475 1.00 26.97 113 ALA D CA 1
ATOM 4100 C C . ALA D 2 113 ? -24.015 -2.796 14.180 1.00 28.55 113 ALA D C 1
ATOM 4101 O O . ALA D 2 113 ? -23.100 -2.545 13.378 1.00 28.25 113 ALA D O 1
ATOM 4103 N N . ALA D 2 114 ? -24.944 -3.722 13.976 1.00 26.88 114 ALA D N 1
ATOM 4104 C CA . ALA D 2 114 ? -24.983 -4.501 12.751 1.00 29.17 114 ALA D CA 1
ATOM 4105 C C . ALA D 2 114 ? -26.419 -4.573 12.296 1.00 30.30 114 ALA D C 1
ATOM 4106 O O . ALA D 2 114 ? -27.349 -4.504 13.118 1.00 30.17 114 ALA D O 1
ATOM 4108 N N . ILE D 2 115 ? -26.605 -4.709 10.986 1.00 26.66 115 ILE D N 1
ATOM 4109 C CA . ILE D 2 115 ? -27.944 -4.791 10.431 1.00 28.81 115 ILE D CA 1
ATOM 4110 C C . ILE D 2 115 ? -27.941 -5.866 9.362 1.00 33.81 115 ILE D C 1
ATOM 4111 O O . ILE D 2 115 ? -26.931 -6.052 8.672 1.00 31.20 115 ILE D O 1
ATOM 4116 N N . SER D 2 116 ? -29.049 -6.596 9.234 1.00 31.06 116 SER D N 1
ATOM 4117 C CA . SER D 2 116 ? -29.154 -7.601 8.180 1.00 34.10 116 SER D CA 1
ATOM 4118 C C . SER D 2 116 ? -30.593 -7.739 7.714 1.00 41.97 116 SER D C 1
ATOM 4119 O O . SER D 2 116 ? -31.481 -8.110 8.498 1.00 39.67 116 SER D O 1
ATOM 4122 N N . ILE D 2 117 ? -30.814 -7.437 6.436 1.00 36.62 117 ILE D N 1
ATOM 4123 C CA . ILE D 2 117 ? -32.141 -7.498 5.842 1.00 42.83 117 ILE D CA 1
ATOM 4124 C C . ILE D 2 117 ? -32.220 -8.694 4.911 1.00 48.51 117 ILE D C 1
ATOM 4125 O O . ILE D 2 117 ? -31.600 -8.689 3.841 1.00 49.46 117 ILE D O 1
ATOM 4130 N N . SER D 2 118 ? -32.967 -9.716 5.320 1.00 49.05 118 SER D N 1
ATOM 4131 C CA . SER D 2 118 ? -33.194 -10.895 4.482 1.00 53.85 118 SER D CA 1
ATOM 4132 C C . SER D 2 118 ? -31.892 -11.589 4.091 1.00 55.96 118 SER D C 1
ATOM 4133 O O . SER D 2 118 ? -31.610 -11.742 2.895 1.00 58.15 118 SER D O 1
ATOM 4136 N N . ALA D 2 119 ? -31.111 -12.012 5.084 1.00 51.57 119 ALA D N 1
ATOM 4137 C CA . ALA D 2 119 ? -29.846 -12.692 4.818 1.00 53.86 119 ALA D CA 1
ATOM 4138 C C . ALA D 2 119 ? -29.559 -13.829 5.800 1.00 60.30 119 ALA D C 1
ATOM 4139 O O . ALA D 2 119 ? -28.782 -14.742 5.498 1.00 59.56 119 ALA D O 1
ATOM 4141 N N . ILE D 2 120 ? -30.165 -13.755 6.981 1.00 55.27 120 ILE D N 1
ATOM 4142 C CA . ILE D 2 120 ? -30.039 -14.810 7.980 1.00 50.34 120 ILE D CA 1
ATOM 4143 C C . ILE D 2 120 ? -30.560 -16.123 7.400 1.00 56.23 120 ILE D C 1
ATOM 4144 O O . ILE D 2 120 ? -29.984 -17.194 7.637 1.00 54.62 120 ILE D O 1
ATOM 4149 N N . GLN D 2 121 ? -31.638 -16.030 6.622 1.00 59.54 121 GLN D N 1
ATOM 4150 C CA . GLN D 2 121 ? -32.228 -17.202 5.977 1.00 60.70 121 GLN D CA 1
ATOM 4151 C C . GLN D 2 121 ? -31.233 -17.863 5.039 1.00 61.26 121 GLN D C 1
ATOM 4152 O O . GLN D 2 121 ? -31.172 -19.092 4.951 1.00 64.60 121 GLN D O 1
ATOM 4158 N N . TRP D 2 122 ? -30.444 -17.042 4.353 1.00 59.82 122 TRP D N 1
ATOM 4159 C CA . TRP D 2 122 ? -29.439 -17.542 3.424 1.00 63.66 122 TRP D CA 1
ATOM 4160 C C . TRP D 2 122 ? -28.458 -18.475 4.133 1.00 61.85 122 TRP D C 1
ATOM 4161 O O . TRP D 2 122 ? -27.957 -19.432 3.544 1.00 63.83 122 TRP D O 1
ATOM 4172 N N . LEU D 2 123 ? -28.201 -18.202 5.407 1.00 57.83 123 LEU D N 1
ATOM 4173 C CA . LEU D 2 123 ? -27.310 -19.038 6.198 1.00 57.38 123 LEU D CA 1
ATOM 4174 C C . LEU D 2 123 ? -28.030 -20.307 6.661 1.00 63.66 123 LEU D C 1
ATOM 4175 O O . LEU D 2 123 ? -27.394 -21.313 7.002 1.00 63.57 123 LEU D O 1
ATOM 4187 N N . ASP D 2 132 ? -22.240 -27.306 7.104 1.00 62.19 132 ASP D N 1
ATOM 4188 C CA . ASP D 2 132 ? -23.220 -27.502 8.175 1.00 63.90 132 ASP D CA 1
ATOM 4189 C C . ASP D 2 132 ? -23.786 -26.164 8.660 1.00 61.64 132 ASP D C 1
ATOM 4190 O O . ASP D 2 132 ? -23.066 -25.368 9.263 1.00 57.10 132 ASP D O 1
ATOM 4195 N N . PRO D 2 133 ? -25.086 -25.926 8.406 1.00 65.27 133 PRO D N 1
ATOM 4196 C CA . PRO D 2 133 ? -25.741 -24.640 8.689 1.00 61.61 133 PRO D CA 1
ATOM 4197 C C . PRO D 2 133 ? -25.708 -24.273 10.171 1.00 59.15 133 PRO D C 1
ATOM 4198 O O . PRO D 2 133 ? -25.460 -23.116 10.497 1.00 55.26 133 PRO D O 1
ATOM 4202 N N . LYS D 2 134 ? -25.951 -25.239 11.052 1.00 55.52 134 LYS D N 1
ATOM 4203 C CA . LYS D 2 134 ? -25.935 -24.971 12.486 1.00 58.02 134 LYS D CA 1
ATOM 4204 C C . LYS D 2 134 ? -24.537 -24.564 12.946 1.00 56.62 134 LYS D C 1
ATOM 4205 O O . LYS D 2 134 ? -24.377 -23.824 13.924 1.00 54.49 134 LYS D O 1
ATOM 4211 N N . GLN D 2 135 ? -23.528 -25.052 12.230 1.00 55.69 135 GLN D N 1
ATOM 4212 C CA . GLN D 2 135 ? -22.136 -24.722 12.523 1.00 54.21 135 GLN D CA 1
ATOM 4213 C C . GLN D 2 135 ? -21.800 -23.316 12.022 1.00 47.31 135 GLN D C 1
ATOM 4214 O O . GLN D 2 135 ? -21.193 -22.511 12.738 1.00 44.34 135 GLN D O 1
ATOM 4220 N N . ARG D 2 136 ? -22.198 -23.040 10.783 1.00 42.87 136 ARG D N 1
ATOM 4221 C CA . ARG D 2 136 ? -22.038 -21.723 10.184 1.00 51.24 136 ARG D CA 1
ATOM 4222 C C . ARG D 2 136 ? -22.797 -20.660 10.975 1.00 47.74 136 ARG D C 1
ATOM 4223 O O . ARG D 2 136 ? -22.314 -19.537 11.140 1.00 41.36 136 ARG D O 1
ATOM 4231 N N . LEU D 2 137 ? -23.988 -21.027 11.448 1.00 45.18 137 LEU D N 1
ATOM 4232 C CA . LEU D 2 137 ? -24.854 -20.111 12.181 1.00 48.82 137 LEU D CA 1
ATOM 4233 C C . LEU D 2 137 ? -24.227 -19.756 13.523 1.00 46.05 137 LEU D C 1
ATOM 4234 O O . LEU D 2 137 ? -24.261 -18.592 13.947 1.00 44.77 137 LEU D O 1
ATOM 4239 N N . MET D 2 138 ? -23.643 -20.760 14.177 1.00 39.75 138 MET D N 1
ATOM 4240 C CA . MET D 2 138 ? -22.964 -20.550 15.437 1.00 42.15 138 MET D CA 1
ATOM 4241 C C . MET D 2 138 ? -21.689 -19.724 15.243 1.00 43.45 138 MET D C 1
ATOM 4242 O O . MET D 2 138 ? -21.378 -18.864 16.076 1.00 39.24 138 MET D O 1
ATOM 4247 N N . ARG D 2 139 ? -20.960 -19.986 14.155 1.00 37.19 139 ARG D N 1
ATOM 4248 C CA . ARG D 2 139 ? -19.737 -19.238 13.855 1.00 42.61 139 ARG D CA 1
ATOM 4249 C C . ARG D 2 139 ? -20.066 -17.766 13.559 1.00 37.77 139 ARG D C 1
ATOM 4250 O O . ARG D 2 139 ? -19.340 -16.866 13.980 1.00 35.43 139 ARG D O 1
ATOM 4258 N N . PHE D 2 140 ? -21.166 -17.542 12.847 1.00 35.81 140 PHE D N 1
ATOM 4259 C CA . PHE D 2 140 ? -21.629 -16.190 12.543 1.00 35.43 140 PHE D CA 1
ATOM 4260 C C . PHE D 2 140 ? -21.951 -15.439 13.845 1.00 36.61 140 PHE D C 1
ATOM 4261 O O . PHE D 2 140 ? -21.416 -14.355 14.092 1.00 33.82 140 PHE D O 1
ATOM 4269 N N . PHE D 2 141 ? -22.781 -16.030 14.702 1.00 36.56 141 PHE D N 1
ATOM 4270 C CA . PHE D 2 141 ? -23.160 -15.345 15.936 1.00 38.47 141 PHE D CA 1
ATOM 4271 C C . PHE D 2 141 ? -22.021 -15.132 16.925 1.00 38.77 141 PHE D C 1
ATOM 4272 O O . PHE D 2 141 ? -21.976 -14.095 17.603 1.00 33.15 141 PHE D O 1
ATOM 4280 N N . ASN D 2 142 ? -21.118 -16.103 17.038 1.00 35.03 142 ASN D N 1
ATOM 4281 C CA . ASN D 2 142 ? -19.996 -15.933 17.947 1.00 35.18 142 ASN D CA 1
ATOM 4282 C C . ASN D 2 142 ? -19.080 -14.832 17.468 1.00 34.26 142 ASN D C 1
ATOM 4283 O O . ASN D 2 142 ? -18.632 -13.991 18.254 1.00 34.54 142 ASN D O 1
ATOM 4288 N N . THR D 2 143 ? -18.788 -14.827 16.174 1.00 30.46 143 THR D N 1
ATOM 4289 C CA . THR D 2 143 ? -17.839 -13.841 15.680 1.00 31.14 143 THR D CA 1
ATOM 4290 C C . THR D 2 143 ? -18.504 -12.464 15.564 1.00 31.14 143 THR D C 1
ATOM 4291 O O . THR D 2 143 ? -17.840 -11.441 15.744 1.00 31.69 143 THR D O 1
ATOM 4295 N N . LEU D 2 144 ? -19.802 -12.435 15.275 1.00 32.96 144 LEU D N 1
ATOM 4296 C CA . LEU D 2 144 ? -20.508 -11.148 15.236 1.00 32.04 144 LEU D CA 1
ATOM 4297 C C . LEU D 2 144 ? -20.522 -10.529 16.635 1.00 32.21 144 LEU D C 1
ATOM 4298 O O . LEU D 2 144 ? -20.249 -9.338 16.783 1.00 30.18 144 LEU D O 1
ATOM 4303 N N . TYR D 2 145 ? -20.804 -11.345 17.657 1.00 31.01 145 TYR D N 1
ATOM 4304 C CA . TYR D 2 145 ? -20.780 -10.874 19.045 1.00 31.34 145 TYR D CA 1
ATOM 4305 C C . TYR D 2 145 ? -19.438 -10.214 19.387 1.00 34.27 145 TYR D C 1
ATOM 4306 O O . TYR D 2 145 ? -19.410 -9.141 20.000 1.00 31.08 145 TYR D O 1
ATOM 4315 N N . ALA D 2 146 ? -18.337 -10.853 18.991 1.00 29.62 146 ALA D N 1
ATOM 4316 C CA . ALA D 2 146 ? -17.005 -10.318 19.282 1.00 35.83 146 ALA D CA 1
ATOM 4317 C C . ALA D 2 146 ? -16.740 -9.009 18.543 1.00 32.99 146 ALA D C 1
ATOM 4318 O O . ALA D 2 146 ? -16.072 -8.117 19.072 1.00 33.55 146 ALA D O 1
ATOM 4320 N N . ALA D 2 147 ? -17.244 -8.901 17.316 1.00 30.07 147 ALA D N 1
ATOM 4321 C CA . ALA D 2 147 ? -16.961 -7.728 16.491 1.00 30.40 147 ALA D CA 1
ATOM 4322 C C . ALA D 2 147 ? -17.774 -6.495 16.895 1.00 25.74 147 ALA D C 1
ATOM 4323 O O . ALA D 2 147 ? -17.467 -5.377 16.468 1.00 31.89 147 ALA D O 1
ATOM 4325 N N . LEU D 2 148 ? -18.820 -6.695 17.692 1.00 27.86 148 LEU D N 1
ATOM 4326 C CA . LEU D 2 148 ? -19.612 -5.568 18.193 1.00 30.54 148 LEU D CA 1
ATOM 4327 C C . LEU D 2 148 ? -18.988 -5.000 19.473 1.00 36.46 148 LEU D C 1
ATOM 4328 O O . LEU D 2 148 ? -18.466 -5.751 20.306 1.00 32.74 148 LEU D O 1
ATOM 4333 N N . LYS D 2 149 ? -19.046 -3.680 19.634 1.00 32.23 149 LYS D N 1
ATOM 4334 C CA . LYS D 2 149 ? -18.659 -3.071 20.895 1.00 36.98 149 LYS D CA 1
ATOM 4335 C C . LYS D 2 149 ? -19.566 -3.638 21.980 1.00 39.59 149 LYS D C 1
ATOM 4336 O O . LYS D 2 149 ? -20.670 -4.119 21.687 1.00 31.55 149 LYS D O 1
ATOM 4342 N N . LYS D 2 150 ? -19.105 -3.601 23.230 1.00 37.48 150 LYS D N 1
ATOM 4343 C CA . LYS D 2 150 ? -19.953 -4.016 24.342 1.00 41.56 150 LYS D CA 1
ATOM 4344 C C . LYS D 2 150 ? -21.171 -3.099 24.377 1.00 38.10 150 LYS D C 1
ATOM 4345 O O . LYS D 2 150 ? -21.040 -1.882 24.258 1.00 38.15 150 LYS D O 1
ATOM 4351 N N . GLY D 2 151 ? -22.358 -3.677 24.523 1.00 38.88 151 GLY D N 1
ATOM 4352 C CA . GLY D 2 151 ? -23.574 -2.890 24.434 1.00 44.29 151 GLY D CA 1
ATOM 4353 C C . GLY D 2 151 ? -24.006 -2.665 22.988 1.00 46.20 151 GLY D C 1
ATOM 4354 O O . GLY D 2 151 ? -25.000 -1.969 22.732 1.00 40.98 151 GLY D O 1
ATOM 4355 N N . GLY D 2 152 ? -23.267 -3.263 22.047 1.00 38.88 152 GLY D N 1
ATOM 4356 C CA . GLY D 2 152 ? -23.579 -3.143 20.630 1.00 36.34 152 GLY D CA 1
ATOM 4357 C C . GLY D 2 152 ? -24.874 -3.851 20.276 1.00 38.26 152 GLY D C 1
ATOM 4358 O O . GLY D 2 152 ? -25.248 -4.842 20.917 1.00 39.03 152 GLY D O 1
ATOM 4359 N N . LYS D 2 153 ? -25.545 -3.366 19.235 1.00 33.85 153 LYS D N 1
ATOM 4360 C CA . LYS D 2 153 ? -26.839 -3.904 18.847 1.00 31.35 153 LYS D CA 1
ATOM 4361 C C . LYS D 2 153 ? -26.812 -4.564 17.472 1.00 32.34 153 LYS D C 1
ATOM 4362 O O . LYS D 2 153 ? -26.021 -4.197 16.591 1.00 28.72 153 LYS D O 1
ATOM 4368 N N . PHE D 2 154 ? -27.689 -5.541 17.291 1.00 31.61 154 PHE D N 1
ATOM 4369 C CA . PHE D 2 154 ? -27.841 -6.218 16.006 1.00 29.40 154 PHE D CA 1
ATOM 4370 C C . PHE D 2 154 ? -29.318 -6.370 15.772 1.00 33.08 154 PHE D C 1
ATOM 4371 O O . PHE D 2 154 ? -30.047 -6.794 16.677 1.00 30.98 154 PHE D O 1
ATOM 4379 N N . VAL D 2 155 ? -29.769 -5.993 14.577 1.00 27.47 155 VAL D N 1
ATOM 4380 C CA . VAL D 2 155 ? -31.139 -6.274 14.167 1.00 25.20 155 VAL D CA 1
ATOM 4381 C C . VAL D 2 155 ? -31.102 -7.010 12.847 1.00 31.63 155 VAL D C 1
ATOM 4382 O O . VAL D 2 155 ? -30.438 -6.567 11.899 1.00 32.00 155 VAL D O 1
ATOM 4386 N N . ALA D 2 156 ? -31.801 -8.137 12.792 1.00 28.34 156 ALA D N 1
ATOM 4387 C CA . ALA D 2 156 ? -31.877 -8.930 11.570 1.00 32.89 156 ALA D CA 1
ATOM 4388 C C . ALA D 2 156 ? -33.333 -9.222 11.223 1.00 38.66 156 ALA D C 1
ATOM 4389 O O . ALA D 2 156 ? -34.089 -9.730 12.067 1.00 38.99 156 ALA D O 1
ATOM 4391 N N . GLN D 2 157 ? -33.726 -8.894 9.994 1.00 37.44 157 GLN D N 1
ATOM 4392 C CA . GLN D 2 157 ? -35.035 -9.292 9.471 1.00 39.53 157 GLN D CA 1
ATOM 4393 C C . GLN D 2 157 ? -34.877 -10.622 8.744 1.00 46.32 157 GLN D C 1
ATOM 4394 O O . GLN D 2 157 ? -34.123 -10.726 7.773 1.00 46.03 157 GLN D O 1
ATOM 4400 N N . PHE D 2 158 ? -35.584 -11.641 9.202 1.00 46.50 158 PHE D N 1
ATOM 4401 C CA . PHE D 2 158 ? -35.553 -12.905 8.492 1.00 55.62 158 PHE D CA 1
ATOM 4402 C C . PHE D 2 158 ? -36.957 -13.394 8.162 1.00 57.89 158 PHE D C 1
ATOM 4403 O O . PHE D 2 158 ? -37.883 -13.283 8.975 1.00 53.54 158 PHE D O 1
ATOM 4411 N N . TYR D 2 159 ? -37.110 -13.879 6.934 1.00 63.29 159 TYR D N 1
ATOM 4412 C CA . TYR D 2 159 ? -38.304 -14.597 6.535 1.00 64.56 159 TYR D CA 1
ATOM 4413 C C . TYR D 2 159 ? -38.147 -16.024 7.031 1.00 68.97 159 TYR D C 1
ATOM 4414 O O . TYR D 2 159 ? -37.288 -16.767 6.531 1.00 71.05 159 TYR D O 1
ATOM 4423 N N . PRO D 2 160 ? -38.946 -16.412 8.033 1.00 61.12 160 PRO D N 1
ATOM 4424 C CA . PRO D 2 160 ? -38.836 -17.792 8.491 1.00 68.78 160 PRO D CA 1
ATOM 4425 C C . PRO D 2 160 ? -39.578 -18.753 7.563 1.00 76.22 160 PRO D C 1
ATOM 4426 O O . PRO D 2 160 ? -40.594 -18.386 6.950 1.00 74.12 160 PRO D O 1
ATOM 4430 N N . LYS D 2 161 ? -39.030 -19.954 7.425 1.00 76.92 161 LYS D N 1
ATOM 4431 C CA . LYS D 2 161 ? -39.830 -21.092 7.044 1.00 77.85 161 LYS D CA 1
ATOM 4432 C C . LYS D 2 161 ? -40.384 -21.616 8.356 1.00 81.08 161 LYS D C 1
ATOM 4433 O O . LYS D 2 161 ? -41.428 -21.161 8.834 1.00 81.76 161 LYS D O 1
ATOM 4439 N N . ASN D 2 162 ? -39.634 -22.530 8.967 1.00 79.37 162 ASN D N 1
ATOM 4440 C CA . ASN D 2 162 ? -40.134 -23.312 10.086 1.00 78.37 162 ASN D CA 1
ATOM 4441 C C . ASN D 2 162 ? -39.490 -23.032 11.436 1.00 81.42 162 ASN D C 1
ATOM 4442 O O . ASN D 2 162 ? -38.603 -22.177 11.573 1.00 79.18 162 ASN D O 1
ATOM 4447 N N . ASP D 2 163 ? -39.932 -23.815 12.417 1.00 78.97 163 ASP D N 1
ATOM 4448 C CA . ASP D 2 163 ? -39.702 -23.532 13.823 1.00 78.56 163 ASP D CA 1
ATOM 4449 C C . ASP D 2 163 ? -38.437 -24.184 14.382 1.00 74.33 163 ASP D C 1
ATOM 4450 O O . ASP D 2 163 ? -37.844 -23.666 15.330 1.00 71.26 163 ASP D O 1
ATOM 4455 N N . ASP D 2 164 ? -38.018 -25.309 13.806 1.00 74.09 164 ASP D N 1
ATOM 4456 C CA . ASP D 2 164 ? -36.694 -25.851 14.119 1.00 76.33 164 ASP D CA 1
ATOM 4457 C C . ASP D 2 164 ? -35.636 -24.799 13.774 1.00 73.90 164 ASP D C 1
ATOM 4458 O O . ASP D 2 164 ? -34.610 -24.691 14.443 1.00 69.11 164 ASP D O 1
ATOM 4463 N N . GLN D 2 165 ? -35.925 -24.016 12.736 1.00 73.68 165 GLN D N 1
ATOM 4464 C CA . GLN D 2 165 ? -35.025 -22.995 12.211 1.00 72.37 165 GLN D CA 1
ATOM 4465 C C . GLN D 2 165 ? -35.045 -21.721 13.059 1.00 70.20 165 GLN D C 1
ATOM 4466 O O . GLN D 2 165 ? -33.993 -21.238 13.490 1.00 66.36 165 GLN D O 1
ATOM 4472 N N . VAL D 2 166 ? -36.243 -21.179 13.275 1.00 69.77 166 VAL D N 1
ATOM 4473 C CA . VAL D 2 166 ? -36.433 -19.986 14.098 1.00 64.61 166 VAL D CA 1
ATOM 4474 C C . VAL D 2 166 ? -35.822 -20.151 15.487 1.00 61.43 166 VAL D C 1
ATOM 4475 O O . VAL D 2 166 ? -35.113 -19.271 15.985 1.00 56.79 166 VAL D O 1
ATOM 4479 N N . ASP D 2 167 ? -36.089 -21.293 16.103 1.00 63.25 167 ASP D N 1
ATOM 4480 C CA . ASP D 2 167 ? -35.610 -21.541 17.449 1.00 61.23 167 ASP D CA 1
ATOM 4481 C C . ASP D 2 167 ? -34.137 -21.937 17.438 1.00 58.82 167 ASP D C 1
ATOM 4482 O O . ASP D 2 167 ? -33.468 -21.888 18.474 1.00 56.51 167 ASP D O 1
ATOM 4487 N N . ASP D 2 168 ? -33.630 -22.320 16.268 1.00 54.32 168 ASP D N 1
ATOM 4488 C CA . ASP D 2 168 ? -32.199 -22.579 16.116 1.00 61.15 168 ASP D CA 1
ATOM 4489 C C . ASP D 2 168 ? -31.455 -21.257 16.097 1.00 44.59 168 ASP D C 1
ATOM 4490 O O . ASP D 2 168 ? -30.388 -21.124 16.687 1.00 43.87 168 ASP D O 1
ATOM 4495 N N . ILE D 2 169 ? -32.027 -20.287 15.394 1.00 49.62 169 ILE D N 1
ATOM 4496 C CA . ILE D 2 169 ? -31.434 -18.960 15.297 1.00 49.35 169 ILE D CA 1
ATOM 4497 C C . ILE D 2 169 ? -31.387 -18.284 16.668 1.00 45.15 169 ILE D C 1
ATOM 4498 O O . ILE D 2 169 ? -30.331 -17.801 17.094 1.00 42.25 169 ILE D O 1
ATOM 4503 N N . LEU D 2 170 ? -32.527 -18.270 17.356 1.00 47.65 170 LEU D N 1
ATOM 4504 C CA . LEU D 2 170 ? -32.618 -17.704 18.700 1.00 51.41 170 LEU D CA 1
ATOM 4505 C C . LEU D 2 170 ? -31.634 -18.352 19.653 1.00 44.28 170 LEU D C 1
ATOM 4506 O O . LEU D 2 170 ? -30.935 -17.671 20.413 1.00 40.81 170 LEU D O 1
ATOM 4511 N N . GLN D 2 171 ? -31.584 -19.677 19.606 1.00 44.46 171 GLN D N 1
ATOM 4512 C CA . GLN D 2 171 ? -30.734 -20.433 20.509 1.00 45.95 171 GLN D CA 1
ATOM 4513 C C . GLN D 2 171 ? -29.266 -20.145 20.232 1.00 42.32 171 GLN D C 1
ATOM 4514 O O . GLN D 2 171 ? -28.473 -19.977 21.165 1.00 44.54 171 GLN D O 1
ATOM 4520 N N . SER D 2 172 ? -28.899 -20.084 18.951 1.00 42.62 172 SER D N 1
ATOM 4521 C CA . SER D 2 172 ? -27.516 -19.771 18.588 1.00 44.12 172 SER D CA 1
ATOM 4522 C C . SER D 2 172 ? -27.141 -18.372 19.060 1.00 42.44 172 SER D C 1
ATOM 4523 O O . SER D 2 172 ? -26.049 -18.155 19.593 1.00 39.88 172 SER D O 1
ATOM 4526 N N . ALA D 2 173 ? -28.050 -17.420 18.850 1.00 40.01 173 ALA D N 1
ATOM 4527 C CA . ALA D 2 173 ? -27.846 -16.057 19.340 1.00 38.26 173 ALA D CA 1
ATOM 4528 C C . ALA D 2 173 ? -27.601 -16.051 20.857 1.00 40.08 173 ALA D C 1
ATOM 4529 O O . ALA D 2 173 ? -26.646 -15.429 21.331 1.00 37.00 173 ALA D O 1
ATOM 4531 N N . LYS D 2 174 ? -28.460 -16.754 21.603 1.00 39.53 174 LYS D N 1
ATOM 4532 C CA . LYS D 2 174 ? -28.344 -16.830 23.064 1.00 40.51 174 LYS D CA 1
ATOM 4533 C C . LYS D 2 174 ? -26.981 -17.377 23.495 1.00 42.01 174 LYS D C 1
ATOM 4534 O O . LYS D 2 174 ? -26.277 -16.758 24.305 1.00 43.16 174 LYS D O 1
ATOM 4540 N N . VAL D 2 175 ? -26.601 -18.519 22.926 1.00 41.81 175 VAL D N 1
ATOM 4541 C CA . VAL D 2 175 ? -25.333 -19.168 23.256 1.00 43.12 175 VAL D CA 1
ATOM 4542 C C . VAL D 2 175 ? -24.134 -18.243 23.018 1.00 43.36 175 VAL D C 1
ATOM 4543 O O . VAL D 2 175 ? -23.198 -18.198 23.824 1.00 40.22 175 VAL D O 1
ATOM 4547 N N . ALA D 2 176 ? -24.177 -17.482 21.924 1.00 40.45 176 ALA D N 1
ATOM 4548 C CA . ALA D 2 176 ? -23.096 -16.546 21.604 1.00 38.18 176 ALA D CA 1
ATOM 4549 C C . ALA D 2 176 ? -22.997 -15.399 22.613 1.00 32.68 176 ALA D C 1
ATOM 4550 O O . ALA D 2 176 ? -22.014 -14.655 22.623 1.00 39.60 176 ALA D O 1
ATOM 4552 N N . GLY D 2 177 ? -24.032 -15.230 23.436 1.00 39.92 177 GLY D N 1
ATOM 4553 C CA . GLY D 2 177 ? -24.020 -14.176 24.437 1.00 41.51 177 GLY D CA 1
ATOM 4554 C C . GLY D 2 177 ? -24.959 -12.995 24.202 1.00 42.98 177 GLY D C 1
ATOM 4555 O O . GLY D 2 177 ? -24.991 -12.074 25.019 1.00 40.06 177 GLY D O 1
ATOM 4556 N N . PHE D 2 178 ? -25.722 -12.998 23.108 1.00 37.06 178 PHE D N 1
ATOM 4557 C CA . PHE D 2 178 ? -26.681 -11.914 22.866 1.00 36.92 178 PHE D CA 1
ATOM 4558 C C . PHE D 2 178 ? -27.884 -12.001 23.791 1.00 38.99 178 PHE D C 1
ATOM 4559 O O . PHE D 2 178 ? -28.354 -13.100 24.104 1.00 41.52 178 PHE D O 1
ATOM 4567 N N . SER D 2 179 ? -28.405 -10.848 24.203 1.00 34.25 179 SER D N 1
ATOM 4568 C CA . SER D 2 179 ? -29.732 -10.816 24.821 1.00 35.10 179 SER D CA 1
ATOM 4569 C C . SER D 2 179 ? -30.708 -9.982 23.988 1.00 41.75 179 SER D C 1
ATOM 4570 O O . SER D 2 179 ? -30.308 -9.250 23.074 1.00 40.71 179 SER D O 1
ATOM 4573 N N . GLY D 2 180 ? -31.990 -10.092 24.311 1.00 41.69 180 GLY D N 1
ATOM 4574 C CA . GLY D 2 180 ? -33.020 -9.386 23.575 1.00 39.32 180 GLY D CA 1
ATOM 4575 C C . GLY D 2 180 ? -34.131 -10.343 23.199 1.00 42.46 180 GLY D C 1
ATOM 4576 O O . GLY D 2 180 ? -34.606 -11.129 24.031 1.00 37.43 180 GLY D O 1
ATOM 4577 N N . GLY D 2 181 ? -34.545 -10.296 21.939 1.00 39.57 181 GLY D N 1
ATOM 4578 C CA . GLY D 2 181 ? -35.633 -11.143 21.509 1.00 38.92 181 GLY D CA 1
ATOM 4579 C C . GLY D 2 181 ? -36.192 -10.785 20.150 1.00 42.14 181 GLY D C 1
ATOM 4580 O O . GLY D 2 181 ? -35.496 -10.241 19.291 1.00 41.15 181 GLY D O 1
ATOM 4581 N N . LEU D 2 182 ? -37.468 -11.105 19.966 1.00 33.78 182 LEU D N 1
ATOM 4582 C CA . LEU D 2 182 ? -38.087 -11.036 18.664 1.00 36.94 182 LEU D CA 1
ATOM 4583 C C . LEU D 2 182 ? -39.122 -9.923 18.612 1.00 37.44 182 LEU D C 1
ATOM 4584 O O . LEU D 2 182 ? -39.825 -9.658 19.598 1.00 34.35 182 LEU D O 1
ATOM 4589 N N . VAL D 2 183 ? -39.198 -9.265 17.461 1.00 34.88 183 VAL D N 1
ATOM 4590 C CA . VAL D 2 183 ? -40.249 -8.298 17.194 1.00 31.75 183 VAL D CA 1
ATOM 4591 C C . VAL D 2 183 ? -40.970 -8.789 15.937 1.00 35.55 183 VAL D C 1
ATOM 4592 O O . VAL D 2 183 ? -40.337 -9.015 14.897 1.00 35.89 183 VAL D O 1
ATOM 4596 N N . VAL D 2 184 ? -42.278 -9.001 16.037 1.00 28.40 184 VAL D N 1
ATOM 4597 C CA . VAL D 2 184 ? -43.046 -9.448 14.882 1.00 34.36 184 VAL D CA 1
ATOM 4598 C C . VAL D 2 184 ? -44.030 -8.364 14.497 1.00 38.84 184 VAL D C 1
ATOM 4599 O O . VAL D 2 184 ? -44.956 -8.068 15.259 1.00 39.04 184 VAL D O 1
ATOM 4603 N N . ASP D 2 185 ? -43.818 -7.755 13.333 1.00 37.78 185 ASP D N 1
ATOM 4604 C CA . ASP D 2 185 ? -44.755 -6.762 12.823 1.00 37.04 185 ASP D CA 1
ATOM 4605 C C . ASP D 2 185 ? -45.899 -7.457 12.068 1.00 40.33 185 ASP D C 1
ATOM 4606 O O . ASP D 2 185 ? -45.697 -8.540 11.512 1.00 38.36 185 ASP D O 1
ATOM 4611 N N . ASP D 2 186 ? -47.078 -6.826 12.071 1.00 39.24 186 ASP D N 1
ATOM 4612 C CA . ASP D 2 186 ? -48.289 -7.340 11.409 1.00 45.75 186 ASP D CA 1
ATOM 4613 C C . ASP D 2 186 ? -48.442 -8.851 11.518 1.00 46.19 186 ASP D C 1
ATOM 4614 O O . ASP D 2 186 ? -48.583 -9.524 10.503 1.00 45.69 186 ASP D O 1
ATOM 4619 N N . PRO D 2 187 ? -48.410 -9.391 12.747 1.00 44.24 187 PRO D N 1
ATOM 4620 C CA . PRO D 2 187 ? -48.323 -10.848 12.908 1.00 44.27 187 PRO D CA 1
ATOM 4621 C C . PRO D 2 187 ? -49.573 -11.601 12.447 1.00 49.06 187 PRO D C 1
ATOM 4622 O O . PRO D 2 187 ? -49.492 -12.803 12.188 1.00 50.40 187 PRO D O 1
ATOM 4626 N N . GLU D 2 188 ? -50.712 -10.920 12.355 1.00 47.37 188 GLU D N 1
ATOM 4627 C CA . GLU D 2 188 ? -51.936 -11.609 11.953 1.00 54.16 188 GLU D CA 1
ATOM 4628 C C . GLU D 2 188 ? -52.179 -11.596 10.452 1.00 56.92 188 GLU D C 1
ATOM 4629 O O . GLU D 2 188 ? -53.248 -11.989 9.986 1.00 56.56 188 GLU D O 1
ATOM 4635 N N . SER D 2 189 ? -51.183 -11.140 9.700 1.00 57.11 189 SER D N 1
ATOM 4636 C CA . SER D 2 189 ? -51.233 -11.197 8.245 1.00 58.66 189 SER D CA 1
ATOM 4637 C C . SER D 2 189 ? -50.185 -12.184 7.738 1.00 61.65 189 SER D C 1
ATOM 4638 O O . SER D 2 189 ? -48.982 -11.987 7.945 1.00 55.64 189 SER D O 1
ATOM 4641 N N . LYS D 2 190 ? -50.643 -13.256 7.092 1.00 64.57 190 LYS D N 1
ATOM 4642 C CA . LYS D 2 190 ? -49.746 -14.275 6.546 1.00 61.05 190 LYS D CA 1
ATOM 4643 C C . LYS D 2 190 ? -48.771 -13.659 5.542 1.00 63.22 190 LYS D C 1
ATOM 4644 O O . LYS D 2 190 ? -47.612 -14.079 5.437 1.00 63.88 190 LYS D O 1
ATOM 4650 N N . LYS D 2 191 ? -49.242 -12.641 4.828 1.00 62.51 191 LYS D N 1
ATOM 4651 C CA . LYS D 2 191 ? -48.447 -11.999 3.789 1.00 68.59 191 LYS D CA 1
ATOM 4652 C C . LYS D 2 191 ? -47.574 -10.864 4.327 1.00 64.85 191 LYS D C 1
ATOM 4653 O O . LYS D 2 191 ? -46.389 -10.785 4.008 1.00 65.11 191 LYS D O 1
ATOM 4659 N N . ASN D 2 192 ? -48.159 -9.992 5.142 1.00 60.32 192 ASN D N 1
ATOM 4660 C CA . ASN D 2 192 ? -47.469 -8.783 5.587 1.00 57.94 192 ASN D CA 1
ATOM 4661 C C . ASN D 2 192 ? -46.510 -8.956 6.765 1.00 58.36 192 ASN D C 1
ATOM 4662 O O . ASN D 2 192 ? -45.676 -8.081 7.014 1.00 55.64 192 ASN D O 1
ATOM 4667 N N . LYS D 2 193 ? -46.625 -10.063 7.496 1.00 52.00 193 LYS D N 1
ATOM 4668 C CA . LYS D 2 193 ? -45.878 -10.198 8.748 1.00 54.25 193 LYS D CA 1
ATOM 4669 C C . LYS D 2 193 ? -44.365 -10.292 8.548 1.00 55.00 193 LYS D C 1
ATOM 4670 O O . LYS D 2 193 ? -43.884 -10.950 7.619 1.00 52.51 193 LYS D O 1
ATOM 4676 N N . LYS D 2 194 ? -43.624 -9.610 9.419 1.00 45.45 194 LYS D N 1
ATOM 4677 C CA . LYS D 2 194 ? -42.169 -9.638 9.363 1.00 44.13 194 LYS D CA 1
ATOM 4678 C C . LYS D 2 194 ? -41.564 -9.959 10.721 1.00 44.74 194 LYS D C 1
ATOM 4679 O O . LYS D 2 194 ? -42.010 -9.442 11.750 1.00 40.29 194 LYS D O 1
ATOM 4685 N N . TYR D 2 195 ? -40.542 -10.808 10.722 1.00 39.13 195 TYR D N 1
ATOM 4686 C CA . TYR D 2 195 ? -39.853 -11.150 11.954 1.00 41.55 195 TYR D CA 1
ATOM 4687 C C . TYR D 2 195 ? -38.555 -10.356 12.052 1.00 41.94 195 TYR D C 1
ATOM 4688 O O . TYR D 2 195 ? -37.783 -10.293 11.083 1.00 42.04 195 TYR D O 1
ATOM 4697 N N . TYR D 2 196 ? -38.333 -9.713 13.198 1.00 32.38 196 TYR D N 1
ATOM 4698 C CA . TYR D 2 196 ? -37.058 -9.023 13.436 1.00 34.51 196 TYR D CA 1
ATOM 4699 C C . TYR D 2 196 ? -36.389 -9.560 14.681 1.00 34.95 196 TYR D C 1
ATOM 4700 O O . TYR D 2 196 ? -36.987 -9.558 15.759 1.00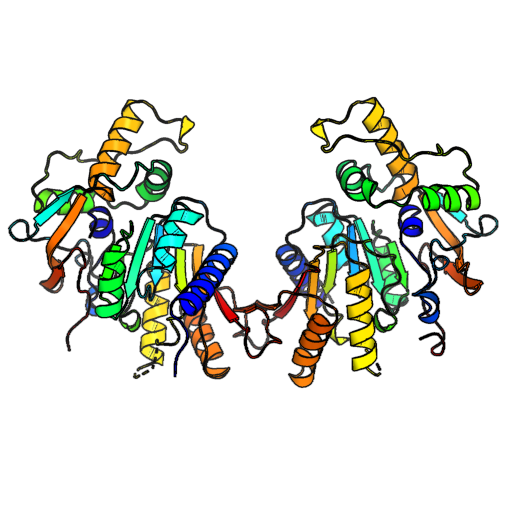 35.50 196 TYR D O 1
ATOM 4709 N N . LEU D 2 197 ? -35.153 -10.026 14.534 1.00 35.22 197 LEU D N 1
ATOM 4710 C CA . LEU D 2 197 ? -34.337 -10.360 15.690 1.00 36.33 197 LEU D CA 1
ATOM 4711 C C . LEU D 2 197 ? -33.731 -9.049 16.174 1.00 40.04 197 LEU D C 1
ATOM 4712 O O . LEU D 2 197 ? -33.106 -8.330 15.386 1.00 35.98 197 LEU D O 1
ATOM 4717 N N . VAL D 2 198 ? -33.948 -8.716 17.447 1.00 33.40 198 VAL D N 1
ATOM 4718 C CA . VAL D 2 198 ? -33.455 -7.457 18.007 1.00 31.93 198 VAL D CA 1
ATOM 4719 C C . VAL D 2 198 ? -32.556 -7.777 19.201 1.00 39.92 198 VAL D C 1
ATOM 4720 O O . VAL D 2 198 ? -33.033 -8.159 20.273 1.00 37.41 198 VAL D O 1
ATOM 4724 N N . LEU D 2 199 ? -31.251 -7.632 19.003 1.00 35.85 199 LEU D N 1
ATOM 4725 C CA . LEU D 2 199 ? -30.286 -8.164 19.946 1.00 36.91 199 LEU D CA 1
ATOM 4726 C C . LEU D 2 199 ? -29.295 -7.121 20.459 1.00 38.36 199 LEU D C 1
ATOM 4727 O O . LEU D 2 199 ? -29.043 -6.098 19.815 1.00 32.76 199 LEU D O 1
ATOM 4732 N N . SER D 2 200 ? -28.722 -7.406 21.621 1.00 36.16 200 SER D N 1
ATOM 4733 C CA . SER D 2 200 ? -27.692 -6.554 22.197 1.00 39.85 200 SER D CA 1
ATOM 4734 C C . SER D 2 200 ? -26.531 -7.415 22.689 1.00 40.26 200 SER D C 1
ATOM 4735 O O . SER D 2 200 ? -26.739 -8.568 23.085 1.00 39.66 200 SER D O 1
ATOM 4738 N N . SER D 2 201 ? -25.320 -6.857 22.650 1.00 41.53 201 SER D N 1
ATOM 4739 C CA . SER D 2 201 ? -24.144 -7.485 23.262 1.00 47.54 201 SER D CA 1
ATOM 4740 C C . SER D 2 201 ? -24.156 -7.305 24.778 1.00 48.03 201 SER D C 1
ATOM 4741 O O . SER D 2 201 ? -23.265 -7.785 25.466 1.00 56.51 201 SER D O 1
ATOM 4744 N N . GLY D 2 202 ? -25.157 -6.597 25.290 1.00 55.12 202 GLY D N 1
ATOM 4745 C CA . GLY D 2 202 ? -25.230 -6.298 26.707 1.00 59.85 202 GLY D CA 1
ATOM 4746 C C . GLY D 2 202 ? -26.212 -5.180 26.994 1.00 59.78 202 GLY D C 1
ATOM 4747 O O . GLY D 2 202 ? -27.200 -5.376 27.707 1.00 70.45 202 GLY D O 1
#

B-factor: mean 43.32, std 11.95, range [20.28, 90.17]

Nearest PDB structures (foldseek):
  4qtt-assembly1_A  TM=1.008E+00  e=1.175E-27  Saccharomyces cerevisiae S288C
  5cm2-assembly1_M  TM=9.301E-01  e=3.883E-15  Yarrowia lipolytica CLIB122
  8qdg-assembly1_B  TM=8.719E-01  e=1.108E-10  Homo sapiens
  6h1e-assembly1_B  TM=8.552E-01  e=1.108E-10  Homo sapiens
  6h2v-assembly2_D  TM=8.602E-01  e=1.097E-08  Homo sapiens

Foldseek 3Di:
DFLQVLQPDFAPDPVCVPPPQRPRWQWALVKFDKFFAPPDDQDLVVCLVCQVVGDQVRSCRNCVNNPDNPDDSDRDDADNDPVRDDPVNVVVSVVVCRRGPRMAGQWGWTAGPVPGDIWTHHRRRIDNDDDD/DDDPPVVVLVLQLVVLVVLCVLQVDAAAWEEEEEQCFLPSSQQCNCPVRVYEYEYEHQDPVRPVNNVVPPGRYHYDNDDLLQADPAAFQQGLEYEYEAPPLVCVVSLSSLLRNLLRVNRNHHAFRKYKYKYDHPDVVSVVSNVVSNVVSPKDDAKDWPPCVDPVDIIIMGIITD/DFLLVLQPDFAPQPVCPVPPQRPRWQWQLVFFDKDFAPVPDQDLVVCLVCQVVGDQVSSCRNCVNNVHNPDDPDRDDDDNDPVRQDPVNVVVSVVVCRRGPGMAGQWTWTAGPPPGDIWTHHRRRIDNDDDPVSD/DVVVLVVQLVVLVVQVVLQVDAAQFEEEEEQCQLCSSVVCNCVVRVYEYEYEHQDPVSPVSNVVVVGRYHYDNDDLLQADPAAFAAGLEYEYEACLVVAVRLSSLLRNLLRVLRNHHAFHKYKYKYDDDDDVSVVSNVVSNVVSQKDDAWDWPPVVDPPPIIIMGIITSD

CATH classification: 2.20.25.10

GO terms:
  GO:0008276 protein methyltransferase activity (F, IDA)
  GO:0160102 tRNA (guanine(10)-N2)-methyltransferase activity (F, IDA)
  GO:0005634 nucleus (C, HDA)
  GO:0005730 nucleolus (C, HDA)
  GO:0005737 cytoplasm (C, HDA)
  GO:0042273 ribosomal large subunit biogenesis (P, IMP)
  GO:0042274 ribosomal small subunit biogenesis (P, IMP)
  GO:0016435 rRNA (guanine) methyltransferase activity (F, IMP)
  GO:0030488 tRNA methylation (P, IMP)
  GO:0030490 maturation of SSU-rRNA (P, IMP)
  GO:0070476 rRNA (guanine-N7)-methylation (P, IMP)
  GO:0160102 tRNA (guanine(10)-N2)-methyltransferase activity (F, IMP)
  GO:0000470 maturation of LSU-rRNA (P, IMP)
  GO:0035657 eRF1 methyltransferase complex (C, IPI)
  GO:0043528 tRNA (m2G10) methyltransferase complex (C, IPI)
  GO:0005829 cytosol (C, TAS)
  GO:0005515 protein binding (F, IPI)
  GO:0002098 tRNA wobble uridine modification (P, IDA)
  GO:0030488 tRNA methylation (P, IDA)

InterPro domains:
  IPR005651 Trm112-like [PF03966] (2-124)
  IPR039127 Multifunctional methyltransferase subunit Trm112 [PTHR12773] (1-133)

Organism: Saccharomyces cerevisiae (strain ATCC 204508 / S288c) (NCBI:txid559292)

Radius of gyration: 30.15 Å; Cα contacts (8 Å, |Δi|>4): 1244; chains: 4; bounding box: 87×62×62 Å

Sequence (611 aa):
MKFLTTNFLKCSVKACDTSNDNFPLQYDGSKCQLVQDESIEFNPEFLLNIVDRVDWPAVLTVAAELGNNALPPTKPSFPSSIQELTDDDMAILNDLHTLLLQTSIAEGEMKCRNCGHIYYIKNGIPNLLLPPKYTGSTRVQHIQAKMTLRALELLNLQPCSFILDIGCGSGLSGEILTQEGDHVWCGLDISPSMLATGLSRELEGDLMLQDMGTGIPFRAGSFDAAISISAIQWWLNDPKQRLMRFFNTLYAALKKGGKFVAQFYPKNDDQVDDILQSAKVAGFSGGLVVDDPESKKNKKYYLVLSSMKFLTTNFLKCSVKACDTSNDNFPLQYDGSKCQLVQDESIEFNPEFLLNIVDRVDWPAVLTVAAELGNNALPPTKPSFPSSIQELTDDDMAILNDLHTLLLQTSIAEGEMKCRNCGHIYYIKNGIPNLLLPPHLVSTRVQHIQAKMTLRALELLNLQPCSFILDIGCGSGLSGEILTQEGDHVWCGLDISPSMLATGLSRELEGDLMLQDMGTGIPFRAGSFDAAISISAIQWLDPKQRLMRFFNTLYAALKKGGKFVAQFYPKNDDQVDDILQSAKVAGFSGGLVVDDPESKKNKKYYLVLSSG